Protein AF-0000000078120875 (afdb_homodimer)

Radius of gyration: 36.41 Å; Cα contacts (8 Å, |Δi|>4): 1222; chains: 2; bounding box: 111×108×90 Å

InterPro domains:
  IPR001585 Transaldolase/Fructose-6-phosphate aldolase [PF00923] (99-328)
  IPR001585 Transaldolase/Fructose-6-phosphate aldolase [PTHR10683] (53-383)
  IPR004730 Transaldolase type 1 [cd00957] (54-380)
  IPR013785 Aldolase-type TIM barrel [G3DSA:3.20.20.70] (53-383)

Organism: Rosa chinensis (NCBI:txid74649)

Sequence (778 aa):
MSVSLQSPPSSAISSFQGRKLSFSNGSAPSNLLFTSRRSLPLIRASAVDTGPATELDAVSSFSEIVPDTVIFDDFERFPPTAATVSSALLLGICSLPDTIFRNAVDMALADSECNKHENSELRLSCFCSKALVNVGADLAKLVPGRVSTEVDARLAYDTHGIIRKVHDLLKLYDRVDVPPERLLFKIPSTWQGIEASRLLESEGIQTHLTFVYSFAQAAAAAQAGASVIQIFVGRLRDWSRNHSGDPEIEAALKRGEDPGLALVTKTYNYIHKYGHKSKLMAAAVRNKQDLFSLLGVDYIIAPLKVLQSLKETVTTPEEKYSFVRRLSPQSAAKYNFNEVELVKWDQLTFASAVGPAAVELLAGGLDGYANQANRVEELFGKLWPPPNVMSVSLQSPPSSAISSFQGRKLSFSNGSAPSNLLFTSRRSLPLIRASAVDTGPATELDAVSSFSEIVPDTVIFDDFERFPPTAATVSSALLLGICSLPDTIFRNAVDMALADSECNKHENSELRLSCFCSKALVNVGADLAKLVPGRVSTEVDARLAYDTHGIIRKVHDLLKLYDRVDVPPERLLFKIPSTWQGIEASRLLESEGIQTHLTFVYSFAQAAAAAQAGASVIQIFVGRLRDWSRNHSGDPEIEAALKRGEDPGLALVTKTYNYIHKYGHKSKLMAAAVRNKQDLFSLLGVDYIIAPLKVLQSLKETVTTPEEKYSFVRRLSPQSAAKYNFNEVELVKWDQLTFASAVGPAAVELLAGGLDGYANQANRVEELFGKLWPPPNV

Secondary structure (DSSP, 8-state):
---------------------------------------------------S-BHHHHHHTTSEEEE--S-HHHHHHS--SSEEE-HHHHHHHHHSSS-TTHHHHHHHHT-HHHHT-SSHHHHHHHHHHHHHHHHHHHHHHH-SS-EEEEPPGGGTT-HHHHHHHHHHHHHHHHHTT--GGGEEEEEE-SHHHHHHHHHHHHTT--EEEEEE-SHHHHHHHHHTT-SEEEEEHHHHHHHHHH----HHHHHHHHTT--HHHHHHHHHHHHHHHTT---EEEEE---SHHHHHHTTTSSEEEE-HHHHHHHHHSBPP--GGGS---SS-HHHHHH----GGGSSPP-HHHHHHH--HHHHHHHHHHHHHHHHHHHHHHHHHHHHPSPP--/-----------------------------------------------------BHHHHHHTTSEEEE--S-HHHHHHS--SSEEE-HHHHHHHHHSSS-TTHHHHHHHHT-HHHHT-SSHHHHHHHHHHHHHHHHHHHHHHH-SS-EEEEPPGGGTT-HHHHHHHHHHHHHHHHHTT--GGGEEEEEE-SHHHHHHHHHHHHTT--EEEEEE-SHHHHHHHHHTT-SEEEEEHHHHHHHHHH----HHHHHHHHTT--HHHHHHHHHHHHHHHTT---EEEEE---SHHHHHHTTTSSEEEE-HHHHHHHHHSBPP--GGGS---SS-HHHHHH----GGGSSPP-HHHHHHH--HHHHHHHHHHHHHHHHHHHHHHHHHHHHPSPP--

Nearest PDB structures (foldseek):
  1i2q-assembly1_B  TM=8.998E-01  e=8.455E-26  Escherichia coli
  1i2o-assembly1_B  TM=8.992E-01  e=2.119E-25  Escherichia coli
  4rz6-assembly1_B  TM=8.937E-01  e=3.530E-25  Escherichia coli K-12
  3hjz-assembly1_A  TM=8.955E-01  e=8.358E-24  Prochlorococcus marinus str. MIT 9312
  3cwn-assembly1_A  TM=8.800E-01  e=3.011E-24  Escherichia coli

pLDDT: mean 85.0, std 24.79, range [15.48, 98.94]

Structure (mmCIF, N/CA/C/O backbone):
data_AF-0000000078120875-model_v1
#
loop_
_entity.id
_entity.type
_entity.pdbx_description
1 polymer transaldolase
#
loop_
_atom_site.group_PDB
_atom_site.id
_atom_site.type_symbol
_atom_site.label_atom_id
_atom_site.label_alt_id
_atom_site.label_comp_id
_atom_site.label_asym_id
_atom_site.label_entity_id
_atom_site.label_seq_id
_atom_site.pdbx_PDB_ins_code
_atom_site.Cartn_x
_atom_site.Cartn_y
_atom_site.Cartn_z
_atom_site.occupancy
_atom_site.B_iso_or_equiv
_atom_site.auth_seq_id
_atom_site.auth_comp_id
_atom_site.auth_asym_id
_atom_site.auth_atom_id
_atom_site.pdbx_PDB_model_num
ATOM 1 N N . MET A 1 1 ? -77.75 17.156 6.09 1 19.58 1 MET A N 1
ATOM 2 C CA . MET A 1 1 ? -78.062 18.328 5.277 1 19.58 1 MET A CA 1
ATOM 3 C C . MET A 1 1 ? -76.812 18.812 4.516 1 19.58 1 MET A C 1
ATOM 5 O O . MET A 1 1 ? -75.688 18.625 4.977 1 19.58 1 MET A O 1
ATOM 9 N N . SER A 1 2 ? -77.062 19.312 3.225 1 19.8 2 SER A N 1
ATOM 10 C CA . SER A 1 2 ? -76.562 19.5 1.869 1 19.8 2 SER A CA 1
ATOM 11 C C . SER A 1 2 ? -75.688 20.719 1.783 1 19.8 2 SER A C 1
ATOM 13 O O . SER A 1 2 ? -76.125 21.797 1.407 1 19.8 2 SER A O 1
ATOM 15 N N . VAL A 1 3 ? -74.938 21 2.877 1 22.2 3 VAL A N 1
ATOM 16 C CA . VAL A 1 3 ? -74.562 22.406 2.867 1 22.2 3 VAL A CA 1
ATOM 17 C C . VAL A 1 3 ? -73.812 22.719 1.555 1 22.2 3 VAL A C 1
ATOM 19 O O . VAL A 1 3 ? -73 21.922 1.061 1 22.2 3 VAL A O 1
ATOM 22 N N . SER A 1 4 ? -74.25 23.797 0.963 1 17.95 4 SER A N 1
ATOM 23 C CA . SER A 1 4 ? -74.375 24.469 -0.32 1 17.95 4 SER A CA 1
ATOM 24 C C . SER A 1 4 ? -73.062 25.031 -0.806 1 17.95 4 SER A C 1
ATOM 26 O O . SER A 1 4 ? -73 25.719 -1.821 1 17.95 4 SER A O 1
ATOM 28 N N . LEU A 1 5 ? -72 25.031 0.048 1 21.62 5 LEU A N 1
ATOM 29 C CA . LEU A 1 5 ? -71.188 26.25 -0.11 1 21.62 5 LEU A CA 1
ATOM 30 C C . LEU A 1 5 ? -70.625 26.328 -1.508 1 21.62 5 LEU A C 1
ATOM 32 O O . LEU A 1 5 ? -69.875 25.406 -1.927 1 21.62 5 LEU A O 1
ATOM 36 N N . GLN A 1 6 ? -71.188 27.203 -2.225 1 18.66 6 GLN A N 1
ATOM 37 C CA . GLN A 1 6 ? -71.25 27.594 -3.631 1 18.66 6 GLN A CA 1
ATOM 38 C C . GLN A 1 6 ? -69.875 27.969 -4.164 1 18.66 6 GLN A C 1
ATOM 40 O O . GLN A 1 6 ? -69.062 28.516 -3.432 1 18.66 6 GLN A O 1
ATOM 45 N N . SER A 1 7 ? -69.625 27.391 -5.367 1 18.3 7 SER A N 1
ATOM 46 C CA . SER A 1 7 ? -68.5 27.047 -6.246 1 18.3 7 SER A CA 1
ATOM 47 C C . SER A 1 7 ? -67.812 28.297 -6.785 1 18.3 7 SER A C 1
ATOM 49 O O . SER A 1 7 ? -66.562 28.422 -6.684 1 18.3 7 SER A O 1
ATOM 51 N N . PRO A 1 8 ? -68.375 28.969 -7.84 1 18.73 8 PRO A N 1
ATOM 52 C CA . PRO A 1 8 ? -67.625 28.781 -9.094 1 18.73 8 PRO A CA 1
ATOM 53 C C . PRO A 1 8 ? -66.875 30.031 -9.531 1 18.73 8 PRO A C 1
ATOM 55 O O . PRO A 1 8 ? -65.938 29.953 -10.281 1 18.73 8 PRO A O 1
ATOM 58 N N . PRO A 1 9 ? -67.25 31.312 -8.953 1 16.38 9 PRO A N 1
ATOM 59 C CA . PRO A 1 9 ? -67.625 32.094 -10.148 1 16.38 9 PRO A CA 1
ATOM 60 C C . PRO A 1 9 ? -66.375 32.406 -11.008 1 16.38 9 PRO A C 1
ATOM 62 O O . PRO A 1 9 ? -66.125 31.766 -12.023 1 16.38 9 PRO A O 1
ATOM 65 N N . SER A 1 10 ? -66.062 33.781 -11.102 1 16.16 10 SER A N 1
ATOM 66 C CA . SER A 1 10 ? -66.312 34.719 -12.164 1 16.16 10 SER A CA 1
ATOM 67 C C . SER A 1 10 ? -65.125 34.906 -13.07 1 16.16 10 SER A C 1
ATOM 69 O O . SER A 1 10 ? -64 34.531 -12.719 1 16.16 10 SER A O 1
ATOM 71 N N . SER A 1 11 ? -64.75 36.219 -13.344 1 15.48 11 SER A N 1
ATOM 72 C CA . SER A 1 11 ? -64.875 37.062 -14.531 1 15.48 11 SER A CA 1
ATOM 73 C C . SER A 1 11 ? -63.562 37.094 -15.305 1 15.48 11 SER A C 1
ATOM 75 O O . SER A 1 11 ? -62.531 36.781 -14.766 1 15.48 11 SER A O 1
ATOM 77 N N . ALA A 1 12 ? -63.594 38.094 -16.344 1 17.3 12 ALA A N 1
ATOM 78 C CA . ALA A 1 12 ? -63.344 38.406 -17.734 1 17.3 12 ALA A CA 1
ATOM 79 C C . ALA A 1 12 ? -61.875 38.719 -17.969 1 17.3 12 ALA A C 1
ATOM 81 O O . ALA A 1 12 ? -61.125 39.031 -17.031 1 17.3 12 ALA A O 1
ATOM 82 N N . ILE A 1 13 ? -61.531 39.25 -19.25 1 17.3 13 ILE A N 1
ATOM 83 C CA . ILE A 1 13 ? -60.719 39.094 -20.469 1 17.3 13 ILE A CA 1
ATOM 84 C C . ILE A 1 13 ? -59.625 40.125 -20.484 1 17.3 13 ILE A C 1
ATOM 86 O O . ILE A 1 13 ? -58.594 39.938 -21.125 1 17.3 13 ILE A O 1
ATOM 90 N N . SER A 1 14 ? -59.688 41.312 -19.797 1 15.97 14 SER A N 1
ATOM 91 C CA . SER A 1 14 ? -59.5 42.406 -20.719 1 15.97 14 SER A CA 1
ATOM 92 C C . SER A 1 14 ? -58.125 42.406 -21.344 1 15.97 14 SER A C 1
ATOM 94 O O . SER A 1 14 ? -57.438 41.406 -21.312 1 15.97 14 SER A O 1
ATOM 96 N N . SER A 1 15 ? -57.469 43.656 -21.344 1 17.61 15 SER A N 1
ATOM 97 C CA . SER A 1 15 ? -57.031 44.656 -22.297 1 17.61 15 SER A CA 1
ATOM 98 C C . SER A 1 15 ? -55.594 44.469 -22.719 1 17.61 15 SER A C 1
ATOM 100 O O . SER A 1 15 ? -54.75 44.031 -21.906 1 17.61 15 SER A O 1
ATOM 102 N N . PHE A 1 16 ? -55.312 44.656 -24.141 1 17.75 16 PHE A N 1
ATOM 103 C CA . PHE A 1 16 ? -54.438 44.312 -25.266 1 17.75 16 PHE A CA 1
ATOM 104 C C . PHE A 1 16 ? -53.094 45.062 -25.141 1 17.75 16 PHE A C 1
ATOM 106 O O . PHE A 1 16 ? -52.062 44.5 -25.531 1 17.75 16 PHE A O 1
ATOM 113 N N . GLN A 1 17 ? -53.062 46.375 -24.688 1 18.61 17 GLN A N 1
ATOM 114 C CA . GLN A 1 17 ? -52.375 47.25 -25.625 1 18.61 17 GLN A CA 1
ATOM 115 C C . GLN A 1 17 ? -50.875 47 -25.641 1 18.61 17 GLN A C 1
ATOM 117 O O . GLN A 1 17 ? -50.281 46.75 -24.609 1 18.61 17 GLN A O 1
ATOM 122 N N . GLY A 1 18 ? -50.344 46.938 -26.922 1 19.05 18 GLY A N 1
ATOM 123 C CA . GLY A 1 18 ? -49.156 46.469 -27.641 1 19.05 18 GLY A CA 1
ATOM 124 C C . GLY A 1 18 ? -47.938 47.312 -27.391 1 19.05 18 GLY A C 1
ATOM 125 O O . GLY A 1 18 ? -47.031 47.375 -28.234 1 19.05 18 GLY A O 1
ATOM 126 N N . ARG A 1 19 ? -47.719 47.938 -26.25 1 17.3 19 ARG A N 1
ATOM 127 C CA . ARG A 1 19 ? -46.719 48.969 -26.281 1 17.3 19 ARG A CA 1
ATOM 128 C C . ARG A 1 19 ? -45.406 48.438 -26.906 1 17.3 19 ARG A C 1
ATOM 130 O O . ARG A 1 19 ? -44.875 47.406 -26.469 1 17.3 19 ARG A O 1
ATOM 137 N N . LYS A 1 20 ? -45.156 48.969 -28.062 1 19.48 20 LYS A N 1
ATOM 138 C CA . LYS A 1 20 ? -44.156 48.781 -29.094 1 19.48 20 LYS A CA 1
ATOM 139 C C . LYS A 1 20 ? -42.75 49 -28.562 1 19.48 20 LYS A C 1
ATOM 141 O O . LYS A 1 20 ? -41.781 48.969 -29.328 1 19.48 20 LYS A O 1
ATOM 146 N N . LEU A 1 21 ? -42.531 49 -27.203 1 17.92 21 LEU A N 1
ATOM 147 C CA . LEU A 1 21 ? -41.281 49.719 -26.938 1 17.92 21 LEU A CA 1
ATOM 148 C C . LEU A 1 21 ? -40.156 49.156 -27.766 1 17.92 21 LEU A C 1
ATOM 150 O O . LEU A 1 21 ? -39.938 47.938 -27.828 1 17.92 21 LEU A O 1
ATOM 154 N N . SER A 1 22 ? -39.688 49.969 -28.797 1 20.05 22 SER A N 1
ATOM 155 C CA . SER A 1 22 ? -38.719 49.938 -29.891 1 20.05 22 SER A CA 1
ATOM 156 C C . SER A 1 22 ? -37.312 49.656 -29.359 1 20.05 22 SER A C 1
ATOM 158 O O . SER A 1 22 ? -36.781 50.469 -28.609 1 20.05 22 SER A O 1
ATOM 160 N N . PHE A 1 23 ? -37.062 48.5 -28.828 1 20.47 23 PHE A N 1
ATOM 161 C CA . PHE A 1 23 ? -35.781 48.156 -28.234 1 20.47 23 PHE A CA 1
ATOM 162 C C . PHE A 1 23 ? -34.656 48.281 -29.25 1 20.47 23 PHE A C 1
ATOM 164 O O . PHE A 1 23 ? -34.594 47.469 -30.203 1 20.47 23 PHE A O 1
ATOM 171 N N . SER A 1 24 ? -34.438 49.562 -29.688 1 20.64 24 SER A N 1
ATOM 172 C CA . SER A 1 24 ? -33.375 49.719 -30.688 1 20.64 24 SER A CA 1
ATOM 173 C C . SER A 1 24 ? -32.094 49.031 -30.281 1 20.64 24 SER A C 1
ATOM 175 O O . SER A 1 24 ? -31.531 49.312 -29.234 1 20.64 24 SER A O 1
ATOM 177 N N . ASN A 1 25 ? -32.031 47.75 -30.578 1 21.56 25 ASN A N 1
ATOM 178 C CA . ASN A 1 25 ? -31 46.75 -30.266 1 21.56 25 ASN A CA 1
ATOM 179 C C . ASN A 1 25 ? -29.641 47.156 -30.844 1 21.56 25 ASN A C 1
ATOM 181 O O . ASN A 1 25 ? -28.781 46.281 -31.031 1 21.56 25 ASN A O 1
ATOM 185 N N . GLY A 1 26 ? -29.469 48.5 -31.047 1 21.3 26 GLY A N 1
ATOM 186 C CA . GLY A 1 26 ? -28.344 48.656 -31.938 1 21.3 26 GLY A CA 1
ATOM 187 C C . GLY A 1 26 ? -27.094 47.938 -31.453 1 21.3 26 GLY A C 1
ATOM 188 O O . GLY A 1 26 ? -26.547 48.281 -30.406 1 21.3 26 GLY A O 1
ATOM 189 N N . SER A 1 27 ? -27.109 46.656 -31.516 1 23.25 27 SER A N 1
ATOM 190 C CA . SER A 1 27 ? -26 45.844 -31.031 1 23.25 27 SER A CA 1
ATOM 191 C C . SER A 1 27 ? -24.703 46.188 -31.75 1 23.25 27 SER A C 1
ATOM 193 O O . SER A 1 27 ? -24.562 46 -32.938 1 23.25 27 SER A O 1
ATOM 195 N N . ALA A 1 28 ? -24.25 47.438 -31.453 1 23.72 28 ALA A N 1
ATOM 196 C CA . ALA A 1 28 ? -23.016 47.875 -32.125 1 23.72 28 ALA A CA 1
ATOM 197 C C . ALA A 1 28 ? -21.953 46.75 -32.062 1 23.72 28 ALA A C 1
ATOM 199 O O . ALA A 1 28 ? -21.562 46.312 -30.984 1 23.72 28 ALA A O 1
ATOM 200 N N . PRO A 1 29 ? -21.969 45.906 -33.062 1 24.53 29 PRO A N 1
ATOM 201 C CA . PRO A 1 29 ? -21 44.812 -33.031 1 24.53 29 PRO A CA 1
ATOM 202 C C . PRO A 1 29 ? -19.562 45.281 -32.938 1 24.53 29 PRO A C 1
ATOM 204 O O . PRO A 1 29 ? -19.078 46 -33.812 1 24.53 29 PRO A O 1
ATOM 207 N N . SER A 1 30 ? -19.281 46.156 -31.875 1 21.86 30 SER A N 1
ATOM 208 C CA . SER A 1 30 ? -17.906 46.625 -31.906 1 21.86 30 SER A CA 1
ATOM 209 C C . SER A 1 30 ? -16.922 45.5 -32.219 1 21.86 30 SER A C 1
ATOM 211 O O . SER A 1 30 ? -16.922 44.469 -31.531 1 21.86 30 SER A O 1
ATOM 213 N N . ASN A 1 31 ? -16.688 45.312 -33.469 1 22.95 31 ASN A N 1
ATOM 214 C CA . ASN A 1 31 ? -15.742 44.375 -34.031 1 22.95 31 ASN A CA 1
ATOM 215 C C . ASN A 1 31 ? -14.367 44.5 -33.375 1 22.95 31 ASN A C 1
ATOM 217 O O . ASN A 1 31 ? -13.445 45.062 -33.969 1 22.95 31 ASN A O 1
ATOM 221 N N . LEU A 1 32 ? -14.305 44.844 -32.125 1 23.34 32 LEU A N 1
ATOM 222 C CA . LEU A 1 32 ? -12.922 45.094 -31.719 1 23.34 32 LEU A CA 1
ATOM 223 C C . LEU A 1 32 ? -12.023 43.938 -32.094 1 23.34 32 LEU A C 1
ATOM 225 O O . LEU A 1 32 ? -12.281 42.781 -31.719 1 23.34 32 LEU A O 1
ATOM 229 N N . LEU A 1 33 ? -11.461 44 -33.281 1 24.12 33 LEU A N 1
ATOM 230 C CA . LEU A 1 33 ? -10.445 43.125 -33.812 1 24.12 33 LEU A CA 1
ATOM 231 C C . LEU A 1 33 ? -9.312 42.906 -32.844 1 24.12 33 LEU A C 1
ATOM 233 O O . LEU A 1 33 ? -8.578 43.875 -32.5 1 24.12 33 LEU A O 1
ATOM 237 N N . PHE A 1 34 ? -9.562 42.406 -31.625 1 23.39 34 PHE A N 1
ATOM 238 C CA . PHE A 1 34 ? -8.398 42.219 -30.766 1 23.39 34 PHE A CA 1
ATOM 239 C C . PHE A 1 34 ? -7.285 41.5 -31.516 1 23.39 34 PHE A C 1
ATOM 241 O O . PHE A 1 34 ? -7.52 40.438 -32.125 1 23.39 34 PHE A O 1
ATOM 248 N N . THR A 1 35 ? -6.352 42.25 -32.062 1 25.16 35 THR A N 1
ATOM 249 C CA . THR A 1 35 ? -5.09 41.781 -32.625 1 25.16 35 THR A CA 1
ATOM 250 C C . THR A 1 35 ? -4.461 40.719 -31.734 1 25.16 35 THR A C 1
ATOM 252 O O . THR A 1 35 ? -4.402 40.875 -30.516 1 25.16 35 THR A O 1
ATOM 255 N N . SER A 1 36 ? -4.512 39.531 -32.219 1 25.12 36 SER A N 1
ATOM 256 C CA . SER A 1 36 ? -3.928 38.344 -31.625 1 25.12 36 SER A CA 1
ATOM 257 C C . SER A 1 36 ? -2.479 38.594 -31.203 1 25.12 36 SER A C 1
ATOM 259 O O . SER A 1 36 ? -1.642 38.938 -32.031 1 25.12 36 SER A O 1
ATOM 261 N N . ARG A 1 37 ? -2.213 39.25 -30.125 1 24.22 37 ARG A N 1
ATOM 262 C CA . ARG A 1 37 ? -0.826 39.312 -29.656 1 24.22 37 ARG A CA 1
ATOM 263 C C . ARG A 1 37 ? -0.169 37.938 -29.812 1 24.22 37 ARG A C 1
ATOM 265 O O . ARG A 1 37 ? -0.726 36.906 -29.375 1 24.22 37 ARG A O 1
ATOM 272 N N . ARG A 1 38 ? 0.711 37.875 -30.766 1 26.2 38 ARG A N 1
ATOM 273 C CA . ARG A 1 38 ? 1.628 36.781 -31.031 1 26.2 38 ARG A CA 1
ATOM 274 C C . ARG A 1 38 ? 2.23 36.25 -29.719 1 26.2 38 ARG A C 1
ATOM 276 O O . ARG A 1 38 ? 2.787 37 -28.938 1 26.2 38 ARG A O 1
ATOM 283 N N . SER A 1 39 ? 1.551 35.219 -29.203 1 24.25 39 SER A N 1
ATOM 284 C CA . SER A 1 39 ? 2.111 34.531 -28.031 1 24.25 39 SER A CA 1
ATOM 285 C C . SER A 1 39 ? 3.625 34.406 -28.156 1 24.25 39 SER A C 1
ATOM 287 O O . SER A 1 39 ? 4.137 34 -29.219 1 24.25 39 SER A O 1
ATOM 289 N N . LEU A 1 40 ? 4.355 35.344 -27.578 1 27.08 40 LEU A N 1
ATOM 290 C CA . LEU A 1 40 ? 5.789 35.125 -27.453 1 27.08 40 LEU A CA 1
ATOM 291 C C . LEU A 1 40 ? 6.086 33.656 -27.203 1 27.08 40 LEU A C 1
ATOM 293 O O . LEU A 1 40 ? 5.371 32.969 -26.453 1 27.08 40 LEU A O 1
ATOM 297 N N . PRO A 1 41 ? 6.758 33.094 -28.266 1 26.95 41 PRO A N 1
ATOM 298 C CA . PRO A 1 41 ? 7.098 31.672 -28.047 1 26.95 41 PRO A CA 1
ATOM 299 C C . PRO A 1 41 ? 7.625 31.406 -26.641 1 26.95 41 PRO A C 1
ATOM 301 O O . PRO A 1 41 ? 8.391 32.219 -26.094 1 26.95 41 PRO A O 1
ATOM 304 N N . LEU A 1 42 ? 6.758 30.953 -25.797 1 24.97 42 LEU A N 1
ATOM 305 C CA . LEU A 1 42 ? 7.34 30.438 -24.562 1 24.97 42 LEU A CA 1
ATOM 306 C C . LEU A 1 42 ? 8.648 29.703 -24.844 1 24.97 42 LEU A C 1
ATOM 308 O O . LEU A 1 42 ? 8.672 28.75 -25.625 1 24.97 42 LEU A O 1
ATOM 312 N N . ILE A 1 43 ? 9.695 30.453 -24.906 1 25.77 43 ILE A N 1
ATOM 313 C CA . ILE A 1 43 ? 10.992 29.781 -24.922 1 25.77 43 ILE A CA 1
ATOM 314 C C . ILE A 1 43 ? 10.93 28.516 -24.062 1 25.77 43 ILE A C 1
ATOM 316 O O . ILE A 1 43 ? 10.594 28.578 -22.875 1 25.77 43 ILE A O 1
ATOM 320 N N . ARG A 1 44 ? 10.703 27.438 -24.797 1 27.88 44 ARG A N 1
ATOM 321 C CA . ARG A 1 44 ? 10.977 26.156 -24.141 1 27.88 44 ARG A CA 1
ATOM 322 C C . ARG A 1 44 ? 12.258 26.219 -23.312 1 27.88 44 ARG A C 1
ATOM 324 O O . ARG A 1 44 ? 13.328 26.547 -23.844 1 27.88 44 ARG A O 1
ATOM 331 N N . ALA A 1 45 ? 12.094 26.719 -22.109 1 28.97 45 ALA A N 1
ATOM 332 C CA . ALA A 1 45 ? 13.281 26.578 -21.281 1 28.97 45 ALA A CA 1
ATOM 333 C C . ALA A 1 45 ? 14.125 25.375 -21.719 1 28.97 45 ALA A C 1
ATOM 335 O O . ALA A 1 45 ? 13.594 24.297 -21.969 1 28.97 45 ALA A O 1
ATOM 336 N N . SER A 1 46 ? 15.219 25.609 -22.312 1 30.89 46 SER A N 1
ATOM 337 C CA . SER A 1 46 ? 16.219 24.594 -22.609 1 30.89 46 SER A CA 1
ATOM 338 C C . SER A 1 46 ? 16.125 23.406 -21.641 1 30.89 46 SER A C 1
ATOM 340 O O . SER A 1 46 ? 15.812 23.594 -20.469 1 30.89 46 SER A O 1
ATOM 342 N N . ALA A 1 47 ? 16.031 22.312 -22.203 1 34.75 47 ALA A N 1
ATOM 343 C CA . ALA A 1 47 ? 16.25 21.016 -21.562 1 34.75 47 ALA A CA 1
ATOM 344 C C . ALA A 1 47 ? 17.422 21.078 -20.578 1 34.75 47 ALA A C 1
ATOM 346 O O . ALA A 1 47 ? 18.578 21.047 -20.984 1 34.75 47 ALA A O 1
ATOM 347 N N . VAL A 1 48 ? 17.469 21.969 -19.656 1 35.81 48 VAL A N 1
ATOM 348 C CA . VAL A 1 48 ? 18.516 21.797 -18.656 1 35.81 48 VAL A CA 1
ATOM 349 C C . VAL A 1 48 ? 18.781 20.312 -18.438 1 35.81 48 VAL A C 1
ATOM 351 O O . VAL A 1 48 ? 17.859 19.484 -18.516 1 35.81 48 VAL A O 1
ATOM 354 N N . ASP A 1 49 ? 19.875 19.719 -18.516 1 42.16 49 ASP A N 1
ATOM 355 C CA . ASP A 1 49 ? 20.438 18.391 -18.344 1 42.16 49 ASP A CA 1
ATOM 356 C C . ASP A 1 49 ? 19.781 17.672 -17.156 1 42.16 49 ASP A C 1
ATOM 358 O O . ASP A 1 49 ? 20.266 17.734 -16.031 1 42.16 49 ASP A O 1
ATOM 362 N N . THR A 1 50 ? 18.453 17.797 -16.844 1 50.38 50 THR A N 1
ATOM 363 C CA . THR A 1 50 ? 17.75 17.328 -15.656 1 50.38 50 THR A CA 1
ATOM 364 C C . THR A 1 50 ? 17.922 15.828 -15.484 1 50.38 50 THR A C 1
ATOM 366 O O . THR A 1 50 ? 17.734 15.055 -16.422 1 50.38 50 THR A O 1
ATOM 369 N N . GLY A 1 51 ? 18.891 15.453 -14.781 1 63.91 51 GLY A N 1
ATOM 370 C CA . GLY A 1 51 ? 19.125 14.078 -14.375 1 63.91 51 GLY A CA 1
ATOM 371 C C . GLY A 1 51 ? 17.891 13.203 -14.438 1 63.91 51 GLY A C 1
ATOM 372 O O . GLY A 1 51 ? 16.797 13.695 -14.727 1 63.91 51 GLY A O 1
ATOM 373 N N . PRO A 1 52 ? 18.109 11.938 -14.492 1 77.88 52 PRO A N 1
ATOM 374 C CA . PRO A 1 52 ? 17 10.992 -14.562 1 77.88 52 PRO A CA 1
ATOM 375 C C . PRO A 1 52 ? 15.945 11.242 -13.492 1 77.88 52 PRO A C 1
ATOM 377 O O . PRO A 1 52 ? 16.266 11.727 -12.406 1 77.88 52 PRO A O 1
ATOM 380 N N . ALA A 1 53 ? 14.688 11.125 -13.922 1 89.31 53 ALA A N 1
ATOM 381 C CA . ALA A 1 53 ? 13.562 11.297 -13 1 89.31 53 ALA A CA 1
ATOM 382 C C . ALA A 1 53 ? 13.695 10.359 -11.805 1 89.31 53 ALA A C 1
ATOM 384 O O . ALA A 1 53 ? 14.094 9.195 -11.953 1 89.31 53 ALA A O 1
ATOM 385 N N . THR A 1 54 ? 13.461 10.906 -10.617 1 94.44 54 THR A N 1
ATOM 386 C CA . THR A 1 54 ? 13.586 10.148 -9.383 1 94.44 54 THR A CA 1
ATOM 387 C C . THR A 1 54 ? 12.211 9.773 -8.828 1 94.44 54 THR A C 1
ATOM 389 O O . THR A 1 54 ? 11.188 10.258 -9.32 1 94.44 54 THR A O 1
ATOM 392 N N . GLU A 1 55 ? 12.234 8.836 -7.848 1 95.25 55 GLU A N 1
ATOM 393 C CA . GLU A 1 55 ? 10.984 8.5 -7.172 1 95.25 55 GLU A CA 1
ATOM 394 C C . GLU A 1 55 ? 10.375 9.727 -6.496 1 95.25 55 GLU A C 1
ATOM 396 O O . GLU A 1 55 ? 9.148 9.844 -6.406 1 95.25 55 GLU A O 1
ATOM 401 N N . LEU A 1 56 ? 11.18 10.656 -5.992 1 95.69 56 LEU A N 1
ATOM 402 C CA . LEU A 1 56 ? 10.664 11.883 -5.383 1 95.69 56 LEU A CA 1
ATOM 403 C C . LEU A 1 56 ? 9.898 12.719 -6.402 1 95.69 56 LEU A C 1
ATOM 405 O O . LEU A 1 56 ? 8.828 13.25 -6.098 1 95.69 56 LEU A O 1
ATOM 409 N N . ASP A 1 57 ? 10.438 12.797 -7.613 1 94.81 57 ASP A N 1
ATOM 410 C CA . ASP A 1 57 ? 9.734 13.492 -8.688 1 94.81 57 ASP A CA 1
ATOM 411 C C . ASP A 1 57 ? 8.375 12.852 -8.961 1 94.81 57 ASP A C 1
ATOM 413 O O . ASP A 1 57 ? 7.371 13.555 -9.125 1 94.81 57 ASP A O 1
ATOM 417 N N . ALA A 1 58 ? 8.43 11.555 -9 1 94.62 58 ALA A N 1
ATOM 418 C CA . ALA A 1 58 ? 7.211 10.812 -9.305 1 94.62 58 ALA A CA 1
ATOM 419 C C . ALA A 1 58 ? 6.145 11.055 -8.242 1 94.62 58 ALA A C 1
ATOM 421 O O . ALA A 1 58 ? 5 11.383 -8.562 1 94.62 58 ALA A O 1
ATOM 422 N N . VAL A 1 59 ? 6.5 10.953 -6.965 1 96.31 59 VAL A N 1
ATOM 423 C CA . VAL A 1 59 ? 5.512 11.062 -5.895 1 96.31 59 VAL A CA 1
ATOM 424 C C . VAL A 1 59 ? 5.039 12.508 -5.773 1 96.31 59 VAL A C 1
ATOM 426 O O . VAL A 1 59 ? 3.885 12.758 -5.414 1 96.31 59 VAL A O 1
ATOM 429 N N . SER A 1 60 ? 5.855 13.516 -6.105 1 94.44 60 SER A N 1
ATOM 430 C CA . SER A 1 60 ? 5.523 14.93 -6.004 1 94.44 60 SER A CA 1
ATOM 431 C C . SER A 1 60 ? 4.5 15.336 -7.059 1 94.44 60 SER A C 1
ATOM 433 O O . SER A 1 60 ? 3.883 16.391 -6.961 1 94.44 60 SER A O 1
ATOM 435 N N . SER A 1 61 ? 4.367 14.508 -8.055 1 94.56 61 SER A N 1
ATOM 436 C CA . SER A 1 61 ? 3.363 14.789 -9.078 1 94.56 61 SER A CA 1
ATOM 437 C C . SER A 1 61 ? 1.965 14.422 -8.594 1 94.56 61 SER A C 1
ATOM 439 O O . SER A 1 61 ? 0.967 14.844 -9.18 1 94.56 61 SER A O 1
ATOM 441 N N . PHE A 1 62 ? 1.885 13.617 -7.488 1 96.12 62 PHE A N 1
ATOM 442 C CA . PHE A 1 62 ? 0.601 13.172 -6.957 1 96.12 62 PHE A CA 1
ATOM 443 C C . PHE A 1 62 ? 0.19 14.016 -5.758 1 96.12 62 PHE A C 1
ATOM 445 O O . PHE A 1 62 ? -0.995 14.297 -5.566 1 96.12 62 PHE A O 1
ATOM 452 N N . SER A 1 63 ? 1.169 14.359 -4.875 1 95.94 63 SER A N 1
ATOM 453 C CA . SER A 1 63 ? 0.933 15.023 -3.602 1 95.94 63 SER A CA 1
ATOM 454 C C . SER A 1 63 ? 2.033 16.031 -3.293 1 95.94 63 SER A C 1
ATOM 456 O O . SER A 1 63 ? 3.176 15.867 -3.723 1 95.94 63 SER A O 1
ATOM 458 N N . GLU A 1 64 ? 1.675 17.109 -2.588 1 94.5 64 GLU A N 1
ATOM 459 C CA . GLU A 1 64 ? 2.693 18.016 -2.066 1 94.5 64 GLU A CA 1
ATOM 460 C C . GLU A 1 64 ? 3.434 17.391 -0.886 1 94.5 64 GLU A C 1
ATOM 462 O O . GLU A 1 64 ? 2.812 16.984 0.098 1 94.5 64 GLU A O 1
ATOM 467 N N . ILE A 1 65 ? 4.754 17.391 -1.021 1 93.81 65 ILE A N 1
ATOM 468 C CA . ILE A 1 65 ? 5.574 16.75 0.001 1 93.81 65 ILE A CA 1
ATOM 469 C C . ILE A 1 65 ? 6.148 17.797 0.942 1 93.81 65 ILE A C 1
ATOM 471 O O . ILE A 1 65 ? 6.734 18.797 0.493 1 93.81 65 ILE A O 1
ATOM 475 N N . VAL A 1 66 ? 5.961 17.609 2.26 1 92.19 66 VAL A N 1
ATOM 476 C CA . VAL A 1 66 ? 6.484 18.484 3.295 1 92.19 66 VAL A CA 1
ATOM 477 C C . VAL A 1 66 ? 7.488 17.734 4.164 1 92.19 66 VAL A C 1
ATOM 479 O O . VAL A 1 66 ? 7.148 16.719 4.777 1 92.19 66 VAL A O 1
ATOM 482 N N . PRO A 1 67 ? 8.719 18.234 4.234 1 92.88 67 PRO A N 1
ATOM 483 C CA . PRO A 1 67 ? 9.695 17.547 5.082 1 92.88 67 PRO A CA 1
ATOM 484 C C . PRO A 1 67 ? 9.367 17.656 6.57 1 92.88 67 PRO A C 1
ATOM 486 O O . PRO A 1 67 ? 8.984 18.719 7.051 1 92.88 67 PRO A O 1
ATOM 489 N N . ASP A 1 68 ? 9.508 16.5 7.211 1 90.88 68 ASP A N 1
ATOM 490 C CA . ASP A 1 68 ? 9.312 16.438 8.656 1 90.88 68 ASP A CA 1
ATOM 491 C C . ASP A 1 68 ? 10.594 16.828 9.398 1 90.88 68 ASP A C 1
ATOM 493 O O . ASP A 1 68 ? 11.336 15.953 9.852 1 90.88 68 ASP A O 1
ATOM 497 N N . THR A 1 69 ? 10.797 18.047 9.531 1 84.19 69 THR A N 1
ATOM 498 C CA . THR A 1 69 ? 12.023 18.5 10.18 1 84.19 69 THR A CA 1
ATOM 499 C C . THR A 1 69 ? 11.82 19.859 10.828 1 84.19 69 THR A C 1
ATOM 501 O O . THR A 1 69 ? 10.938 20.625 10.43 1 84.19 69 THR A O 1
ATOM 504 N N . VAL A 1 70 ? 12.586 20.078 11.836 1 74.62 70 VAL A N 1
ATOM 505 C CA . VAL A 1 70 ? 12.625 21.375 12.5 1 74.62 70 VAL A CA 1
ATOM 506 C C . VAL A 1 70 ? 13.961 22.062 12.203 1 74.62 70 VAL A C 1
ATOM 508 O O . VAL A 1 70 ? 14.242 23.125 12.742 1 74.62 70 VAL A O 1
ATOM 511 N N . ILE A 1 71 ? 14.727 21.391 11.297 1 74.38 71 ILE A N 1
ATOM 512 C CA . ILE A 1 71 ? 16.062 21.891 10.992 1 74.38 71 ILE A CA 1
ATOM 513 C C . ILE A 1 71 ? 16.047 22.656 9.672 1 74.38 71 ILE A C 1
ATOM 515 O O . ILE A 1 71 ? 15.711 22.078 8.625 1 74.38 71 ILE A O 1
ATOM 519 N N . PHE A 1 72 ? 16.484 23.797 9.719 1 72.5 72 PHE A N 1
ATOM 520 C CA . PHE A 1 72 ? 16.375 24.703 8.586 1 72.5 72 PHE A CA 1
ATOM 521 C C . PHE A 1 72 ? 17.219 24.219 7.414 1 72.5 72 PHE A C 1
ATOM 523 O O . PHE A 1 72 ? 16.812 24.328 6.258 1 72.5 72 PHE A O 1
ATOM 530 N N . ASP A 1 73 ? 18.406 23.703 7.68 1 74.88 73 ASP A N 1
ATOM 531 C CA . ASP A 1 73 ? 19.312 23.234 6.629 1 74.88 73 ASP A CA 1
ATOM 532 C C . ASP A 1 73 ? 18.641 22.156 5.777 1 74.88 73 ASP A C 1
ATOM 534 O O . ASP A 1 73 ? 18.938 22.016 4.594 1 74.88 73 ASP A O 1
ATOM 538 N N . ASP A 1 74 ? 17.734 21.547 6.426 1 82.56 74 ASP A N 1
ATOM 539 C CA . ASP A 1 74 ? 17.031 20.5 5.719 1 82.56 74 ASP A CA 1
ATOM 540 C C . ASP A 1 74 ? 16.094 21.062 4.66 1 82.56 74 ASP A C 1
ATOM 542 O O . ASP A 1 74 ? 15.797 20.406 3.664 1 82.56 74 ASP A O 1
ATOM 546 N N . PHE A 1 75 ? 15.773 22.297 4.883 1 79.56 75 PHE A N 1
ATOM 547 C CA . PHE A 1 75 ? 14.859 22.953 3.949 1 79.56 75 PHE A CA 1
ATOM 548 C C . PHE A 1 75 ? 15.562 23.266 2.637 1 79.56 75 PHE A C 1
ATOM 550 O O . PHE A 1 75 ? 14.922 23.359 1.589 1 79.56 75 PHE A O 1
ATOM 557 N N . GLU A 1 76 ? 16.812 23.469 2.742 1 79.94 76 GLU A N 1
ATOM 558 C CA . GLU A 1 76 ? 17.578 23.703 1.525 1 79.94 76 GLU A CA 1
ATOM 559 C C . GLU A 1 76 ? 17.688 22.438 0.685 1 79.94 76 GLU A C 1
ATOM 561 O O . GLU A 1 76 ? 17.578 22.484 -0.543 1 79.94 76 GLU A O 1
ATOM 566 N N . ARG A 1 77 ? 17.828 21.375 1.382 1 85.06 77 ARG A N 1
ATOM 567 C CA . ARG A 1 77 ? 17.969 20.094 0.698 1 85.06 77 ARG A CA 1
ATOM 568 C C . ARG A 1 77 ? 16.625 19.625 0.157 1 85.06 77 ARG A C 1
ATOM 570 O O . ARG A 1 77 ? 16.562 19 -0.907 1 85.06 77 ARG A O 1
ATOM 577 N N . PHE A 1 78 ? 15.656 19.922 0.949 1 89.5 78 PHE A N 1
ATOM 578 C CA . PHE A 1 78 ? 14.289 19.562 0.588 1 89.5 78 PHE A CA 1
ATOM 579 C C . PHE A 1 78 ? 13.359 20.766 0.752 1 89.5 78 PHE A C 1
ATOM 581 O O . PHE A 1 78 ? 12.688 20.906 1.774 1 89.5 78 PHE A O 1
ATOM 588 N N . PRO A 1 79 ? 13.328 21.562 -0.259 1 84.31 79 PRO A N 1
ATOM 589 C CA . PRO A 1 79 ? 12.539 22.797 -0.129 1 84.31 79 PRO A CA 1
ATOM 590 C C . PRO A 1 79 ? 11.055 22.516 0.133 1 84.31 79 PRO A C 1
ATOM 592 O O . PRO A 1 79 ? 10.383 21.906 -0.704 1 84.31 79 PRO A O 1
ATOM 595 N N . PRO A 1 80 ? 10.656 23.031 1.282 1 85.62 80 PRO A N 1
ATOM 596 C CA . PRO A 1 80 ? 9.242 22.781 1.592 1 85.62 80 PRO A CA 1
ATOM 597 C C . PRO A 1 80 ? 8.297 23.719 0.848 1 85.62 80 PRO A C 1
ATOM 599 O O . PRO A 1 80 ? 8.664 24.844 0.538 1 85.62 80 PRO A O 1
ATOM 602 N N . THR A 1 81 ? 7.105 23.203 0.563 1 88.06 81 THR A N 1
ATOM 603 C CA . THR A 1 81 ? 6.086 24.031 -0.061 1 88.06 81 THR A CA 1
ATOM 604 C C . THR A 1 81 ? 5.273 24.781 0.995 1 88.06 81 THR A C 1
ATOM 606 O O . THR A 1 81 ? 4.645 25.797 0.698 1 88.06 81 THR A O 1
ATOM 609 N N . ALA A 1 82 ? 5.297 24.266 2.201 1 91.44 82 ALA A N 1
ATOM 610 C CA . ALA A 1 82 ? 4.602 24.812 3.365 1 91.44 82 ALA A CA 1
ATOM 611 C C . ALA A 1 82 ? 5.395 24.562 4.645 1 91.44 82 ALA A C 1
ATOM 613 O O . ALA A 1 82 ? 6.383 23.812 4.633 1 91.44 82 ALA A O 1
ATOM 614 N N . ALA A 1 83 ? 5.012 25.297 5.688 1 91.81 83 ALA A N 1
ATOM 615 C CA . ALA A 1 83 ? 5.758 25.141 6.93 1 91.81 83 ALA A CA 1
ATOM 616 C C . ALA A 1 83 ? 4.848 25.328 8.141 1 91.81 83 ALA A C 1
ATOM 618 O O . ALA A 1 83 ? 3.727 25.812 8.016 1 91.81 83 ALA A O 1
ATOM 619 N N . THR A 1 84 ? 5.34 24.781 9.227 1 94.56 84 THR A N 1
ATOM 620 C CA . THR A 1 84 ? 4.664 24.969 10.508 1 94.56 84 THR A CA 1
ATOM 621 C C . THR A 1 84 ? 5.621 25.547 11.539 1 94.56 84 THR A C 1
ATOM 623 O O . THR A 1 84 ? 6.773 25.109 11.648 1 94.56 84 THR A O 1
ATOM 626 N N . VAL A 1 85 ? 5.227 26.609 12.203 1 95.56 85 VAL A N 1
ATOM 627 C CA . VAL A 1 85 ? 5.973 27.109 13.352 1 95.56 85 VAL A CA 1
ATOM 628 C C . VAL A 1 85 ? 5.309 26.641 14.648 1 95.56 85 VAL A C 1
ATOM 630 O O . VAL A 1 85 ? 4.09 26.75 14.797 1 95.56 85 VAL A O 1
ATOM 633 N N . SER A 1 86 ? 6.094 26.047 15.445 1 95.81 86 SER A N 1
ATOM 634 C CA . SER A 1 86 ? 5.629 25.406 16.672 1 95.81 86 SER A CA 1
ATOM 635 C C . SER A 1 86 ? 6.617 25.625 17.812 1 95.81 86 SER A C 1
ATOM 637 O O . SER A 1 86 ? 7.727 26.109 17.594 1 95.81 86 SER A O 1
ATOM 639 N N . SER A 1 87 ? 6.113 25.297 19.062 1 96.19 87 SER A N 1
ATOM 640 C CA . SER A 1 87 ? 7.004 25.328 20.219 1 96.19 87 SER A CA 1
ATOM 641 C C . SER A 1 87 ? 8.211 24.422 20 1 96.19 87 SER A C 1
ATOM 643 O O . SER A 1 87 ? 9.328 24.766 20.406 1 96.19 87 SER A O 1
ATOM 645 N N . ALA A 1 88 ? 7.934 23.328 19.344 1 93.31 88 ALA A N 1
ATOM 646 C CA . ALA A 1 88 ? 9.039 22.406 19.062 1 93.31 88 ALA A CA 1
ATOM 647 C C . ALA A 1 88 ? 10.078 23.062 18.172 1 93.31 88 ALA A C 1
ATOM 649 O O . ALA A 1 88 ? 11.281 22.875 18.359 1 93.31 88 ALA A O 1
ATOM 650 N N . LEU A 1 89 ? 9.648 23.734 17.172 1 91.69 89 LEU A N 1
ATOM 651 C CA . LEU A 1 89 ? 10.578 24.422 16.281 1 91.69 89 LEU A CA 1
ATOM 652 C C . LEU A 1 89 ? 11.367 25.484 17.031 1 91.69 89 LEU A C 1
ATOM 654 O O . LEU A 1 89 ? 12.578 25.641 16.828 1 91.69 89 LEU A O 1
ATOM 658 N N . LEU A 1 90 ? 10.664 26.281 17.906 1 94.12 90 LEU A N 1
ATOM 659 C CA . LEU A 1 90 ? 11.344 27.297 18.688 1 94.12 90 LEU A CA 1
ATOM 660 C C . LEU A 1 90 ? 12.445 26.688 19.531 1 94.12 90 LEU A C 1
ATOM 662 O O . LEU A 1 90 ? 13.547 27.234 19.625 1 94.12 90 LEU A O 1
ATOM 666 N N . LEU A 1 91 ? 12.102 25.531 20.156 1 92.81 91 LEU A N 1
ATOM 667 C CA . LEU A 1 91 ? 13.109 24.828 20.953 1 92.81 91 LEU A CA 1
ATOM 668 C C . LEU A 1 91 ? 14.281 24.406 20.078 1 92.81 91 LEU A C 1
ATOM 670 O O . LEU A 1 91 ? 15.445 24.516 20.484 1 92.81 91 LEU A O 1
ATOM 674 N N . GLY A 1 92 ? 13.945 23.922 18.875 1 87.94 92 GLY A N 1
ATOM 675 C CA . GLY A 1 92 ? 14.984 23.547 17.922 1 87.94 92 GLY A CA 1
ATOM 676 C C . GLY A 1 92 ? 15.883 24.703 17.531 1 87.94 92 GLY A C 1
ATOM 677 O O . GLY A 1 92 ? 17.109 24.562 17.469 1 87.94 92 GLY A O 1
ATOM 678 N N . ILE A 1 93 ? 15.336 25.797 17.266 1 88.25 93 ILE A N 1
ATOM 679 C CA . ILE A 1 93 ? 16.047 27 16.875 1 88.25 93 ILE A CA 1
ATOM 680 C C . ILE A 1 93 ? 17 27.438 18 1 88.25 93 ILE A C 1
ATOM 682 O O . ILE A 1 93 ? 18.156 27.781 17.75 1 88.25 93 ILE A O 1
ATOM 686 N N . CYS A 1 94 ? 16.516 27.406 19.203 1 89.06 94 CYS A N 1
ATOM 687 C CA . CYS A 1 94 ? 17.266 27.875 20.359 1 89.06 94 CYS A CA 1
ATOM 688 C C . CYS A 1 94 ? 18.391 26.906 20.719 1 89.06 94 CYS A C 1
ATOM 690 O O . CYS A 1 94 ? 19.328 27.266 21.422 1 89.06 94 CYS A O 1
ATOM 692 N N . SER A 1 95 ? 18.203 25.672 20.281 1 85.12 95 SER A N 1
ATOM 693 C CA . SER A 1 95 ? 19.203 24.672 20.594 1 85.12 95 SER A CA 1
ATOM 694 C C . SER A 1 95 ? 20.406 24.75 19.656 1 85.12 95 SER A C 1
ATOM 696 O O . SER A 1 95 ? 21.453 24.156 19.906 1 85.12 95 SER A O 1
ATOM 698 N N . LEU A 1 96 ? 20.266 25.312 18.562 1 80.06 96 LEU A N 1
ATOM 699 C CA . LEU A 1 96 ? 21.344 25.422 17.578 1 80.06 96 LEU A CA 1
ATOM 700 C C . LEU A 1 96 ? 21.984 26.812 17.609 1 80.06 96 LEU A C 1
ATOM 702 O O . LEU A 1 96 ? 21.281 27.812 17.797 1 80.06 96 LEU A O 1
ATOM 706 N N . PRO A 1 97 ? 23.375 26.734 17.344 1 75.56 97 PRO A N 1
ATOM 707 C CA . PRO A 1 97 ? 24.031 28.031 17.297 1 75.56 97 PRO A CA 1
ATOM 708 C C . PRO A 1 97 ? 23.859 28.734 15.961 1 75.56 97 PRO A C 1
ATOM 710 O O . PRO A 1 97 ? 23.797 28.078 14.914 1 75.56 97 PRO A O 1
ATOM 713 N N . ASP A 1 98 ? 23.594 29.969 15.906 1 71.06 98 ASP A N 1
ATOM 714 C CA . ASP A 1 98 ? 23.688 30.859 14.758 1 71.06 98 ASP A CA 1
ATOM 715 C C . ASP A 1 98 ? 22.703 30.453 13.664 1 71.06 98 ASP A C 1
ATOM 717 O O . ASP A 1 98 ? 23.094 30.203 12.531 1 71.06 98 ASP A O 1
ATOM 721 N N . THR A 1 99 ? 21.578 30.188 13.914 1 72.25 99 THR A N 1
ATOM 722 C CA . THR A 1 99 ? 20.578 30 12.859 1 72.25 99 THR A CA 1
ATOM 723 C C . THR A 1 99 ? 20 31.328 12.406 1 72.25 99 THR A C 1
ATOM 725 O O . THR A 1 99 ? 20.047 32.312 13.156 1 72.25 99 THR A O 1
ATOM 728 N N . ILE A 1 100 ? 19.609 31.375 11.18 1 73.5 100 ILE A N 1
ATOM 729 C CA . ILE A 1 100 ? 18.984 32.562 10.648 1 73.5 100 ILE A CA 1
ATOM 730 C C . ILE A 1 100 ? 17.734 32.906 11.469 1 73.5 100 ILE A C 1
ATOM 732 O O . ILE A 1 100 ? 17.312 34.062 11.539 1 73.5 100 ILE A O 1
ATOM 736 N N . PHE A 1 101 ? 17.234 31.953 12.211 1 82.81 101 PHE A N 1
ATOM 737 C CA . PHE A 1 101 ? 15.984 32.156 12.93 1 82.81 101 PHE A CA 1
ATOM 738 C C . PHE A 1 101 ? 16.25 32.594 14.359 1 82.81 101 PHE A C 1
ATOM 740 O O . PHE A 1 101 ? 15.328 33.031 15.055 1 82.81 101 PHE A O 1
ATOM 747 N N . ARG A 1 102 ? 17.453 32.531 14.719 1 86.81 102 ARG A N 1
ATOM 748 C CA . ARG A 1 102 ? 17.781 32.906 16.078 1 86.81 102 ARG A CA 1
ATOM 749 C C . ARG A 1 102 ? 17.484 34.406 16.297 1 86.81 102 ARG A C 1
ATOM 751 O O . ARG A 1 102 ? 17.047 34.812 17.375 1 86.81 102 ARG A O 1
ATOM 758 N N . ASN A 1 103 ? 17.703 35.156 15.289 1 89.38 103 ASN A N 1
ATOM 759 C CA . ASN A 1 103 ? 17.422 36.594 15.367 1 89.38 103 ASN A CA 1
ATOM 760 C C . ASN A 1 103 ? 15.938 36.844 15.625 1 89.38 103 ASN A C 1
ATOM 762 O O . ASN A 1 103 ? 15.586 37.812 16.328 1 89.38 103 ASN A O 1
ATOM 766 N N . ALA A 1 104 ? 15.133 36.031 15.023 1 92.44 104 ALA A N 1
ATOM 767 C CA . ALA A 1 104 ? 13.688 36.188 15.203 1 92.44 104 ALA A CA 1
ATOM 768 C C . ALA A 1 104 ? 13.297 35.969 16.672 1 92.44 104 ALA A C 1
ATOM 770 O O . ALA A 1 104 ? 12.438 36.688 17.203 1 92.44 104 ALA A O 1
ATOM 771 N N . VAL A 1 105 ? 13.922 35.062 17.297 1 93.25 105 VAL A N 1
ATOM 772 C CA . VAL A 1 105 ? 13.641 34.75 18.703 1 93.25 105 VAL A CA 1
ATOM 773 C C . VAL A 1 105 ? 14.219 35.875 19.594 1 93.25 105 VAL A C 1
ATOM 775 O O . VAL A 1 105 ? 13.562 36.312 20.531 1 93.25 105 VAL A O 1
ATOM 778 N N . ASP A 1 106 ? 15.391 36.312 19.25 1 92.44 106 ASP A N 1
ATOM 779 C CA . ASP A 1 106 ? 16.016 37.375 20.016 1 92.44 106 ASP A CA 1
ATOM 780 C C . ASP A 1 106 ? 15.195 38.656 19.969 1 92.44 106 ASP A C 1
ATOM 782 O O . ASP A 1 106 ? 15.055 39.344 20.969 1 92.44 106 ASP A O 1
ATOM 786 N N . MET A 1 107 ? 14.75 38.906 18.844 1 93.62 107 MET A N 1
ATOM 787 C CA . MET A 1 107 ? 13.914 40.094 18.672 1 93.62 107 MET A CA 1
ATOM 788 C C . MET A 1 107 ? 12.656 40 19.516 1 93.62 107 MET A C 1
ATOM 790 O O . MET A 1 107 ? 12.188 41 20.062 1 93.62 107 MET A O 1
ATOM 794 N N . ALA A 1 108 ? 12.109 38.844 19.594 1 95.44 108 ALA A N 1
ATOM 795 C CA . ALA A 1 108 ? 10.93 38.625 20.438 1 95.44 108 ALA A CA 1
ATOM 796 C C . ALA A 1 108 ? 11.234 38.906 21.906 1 95.44 108 ALA A C 1
ATOM 798 O O . ALA A 1 108 ? 10.445 39.531 22.609 1 95.44 108 ALA A O 1
ATOM 799 N N . LEU A 1 109 ? 12.391 38.5 22.312 1 94.19 109 LEU A N 1
ATOM 800 C CA . LEU A 1 109 ? 12.781 38.625 23.703 1 94.19 109 LEU A CA 1
ATOM 801 C C . LEU A 1 109 ? 13.133 40.062 24.047 1 94.19 109 LEU A C 1
ATOM 803 O O . LEU A 1 109 ? 13.203 40.438 25.219 1 94.19 109 LEU A O 1
ATOM 807 N N . ALA A 1 110 ? 13.367 40.844 23.047 1 93.44 110 ALA A N 1
ATOM 808 C CA . ALA A 1 110 ? 13.703 42.25 23.234 1 93.44 110 ALA A CA 1
ATOM 809 C C . ALA A 1 110 ? 12.477 43.125 23.094 1 93.44 110 ALA A C 1
ATOM 811 O O . ALA A 1 110 ? 12.57 44.375 23.172 1 93.44 110 ALA A O 1
ATOM 812 N N . ASP A 1 111 ? 11.398 42.562 22.891 1 93.81 111 ASP A N 1
ATOM 813 C CA . ASP A 1 111 ? 10.18 43.312 22.641 1 93.81 111 ASP A CA 1
ATOM 814 C C . ASP A 1 111 ? 9.805 44.156 23.859 1 93.81 111 ASP A C 1
ATOM 816 O O . ASP A 1 111 ? 9.633 43.625 24.953 1 93.81 111 ASP A O 1
ATOM 820 N N . SER A 1 112 ? 9.555 45.406 23.656 1 91.88 112 SER A N 1
ATOM 821 C CA . SER A 1 112 ? 9.312 46.344 24.75 1 91.88 112 SER A CA 1
ATOM 822 C C . SER A 1 112 ? 7.914 46.156 25.328 1 91.88 112 SER A C 1
ATOM 824 O O . SER A 1 112 ? 7.699 46.406 26.516 1 91.88 112 SER A O 1
ATOM 826 N N . GLU A 1 113 ? 7.02 45.875 24.5 1 93 113 GLU A N 1
ATOM 827 C CA . GLU A 1 113 ? 5.656 45.688 24.969 1 93 113 GLU A CA 1
ATOM 828 C C . GLU A 1 113 ? 5.562 44.5 25.922 1 93 113 GLU A C 1
ATOM 830 O O . GLU A 1 113 ? 4.871 44.594 26.938 1 93 113 GLU A O 1
ATOM 835 N N . CYS A 1 114 ? 6.223 43.406 25.562 1 94.12 114 CYS A N 1
ATOM 836 C CA . CYS A 1 114 ? 6.215 42.219 26.406 1 94.12 114 CYS A CA 1
ATOM 837 C C . CYS A 1 114 ? 6.953 42.469 27.719 1 94.12 114 CYS A C 1
ATOM 839 O O . CYS A 1 114 ? 6.551 41.969 28.766 1 94.12 114 CYS A O 1
ATOM 841 N N . ASN A 1 115 ? 7.926 43.281 27.625 1 91.25 115 ASN A N 1
ATOM 842 C CA . ASN A 1 115 ? 8.742 43.594 28.797 1 91.25 115 ASN A CA 1
ATOM 843 C C . ASN A 1 115 ? 7.941 44.344 29.844 1 91.25 115 ASN A C 1
ATOM 845 O O . ASN A 1 115 ? 8.297 44.344 31.031 1 91.25 115 ASN A O 1
ATOM 849 N N . LYS A 1 116 ? 6.945 44.969 29.469 1 91.25 116 LYS A N 1
ATOM 850 C CA . LYS A 1 116 ? 6.18 45.812 30.359 1 91.25 116 LYS A CA 1
ATOM 851 C C . LYS A 1 116 ? 5.27 45 31.266 1 91.25 116 LYS A C 1
ATOM 853 O O . LYS A 1 116 ? 4.781 45.5 32.281 1 91.25 116 LYS A O 1
ATOM 858 N N . HIS A 1 117 ? 5.082 43.781 30.875 1 92.19 117 HIS A N 1
ATOM 859 C CA . HIS A 1 117 ? 4.238 42.969 31.719 1 92.19 117 HIS A CA 1
ATOM 860 C C . HIS A 1 117 ? 4.918 42.656 33.062 1 92.19 117 HIS A C 1
ATOM 862 O O . HIS A 1 117 ? 6.027 42.125 33.062 1 92.19 117 HIS A O 1
ATOM 868 N N . GLU A 1 118 ? 4.23 43 34.125 1 89.81 118 GLU A N 1
ATOM 869 C CA . GLU A 1 118 ? 4.801 42.719 35.469 1 89.81 118 GLU A CA 1
ATOM 870 C C . GLU A 1 118 ? 4.711 41.25 35.812 1 89.81 118 GLU A C 1
ATOM 872 O O . GLU A 1 118 ? 5.617 40.688 36.438 1 89.81 118 GLU A O 1
ATOM 877 N N . ASN A 1 119 ? 3.705 40.719 35.344 1 92.62 119 ASN A N 1
ATOM 878 C CA . ASN A 1 119 ? 3.523 39.281 35.562 1 92.62 119 ASN A CA 1
ATOM 879 C C . ASN A 1 119 ? 4.434 38.469 34.656 1 92.62 119 ASN A C 1
ATOM 881 O O . ASN A 1 119 ? 4.348 38.562 33.438 1 92.62 119 ASN A O 1
ATOM 885 N N . SER A 1 120 ? 5.207 37.625 35.312 1 91.38 120 SER A N 1
ATOM 886 C CA . SER A 1 120 ? 6.211 36.875 34.594 1 91.38 120 SER A CA 1
ATOM 887 C C . SER A 1 120 ? 5.566 35.906 33.594 1 91.38 120 SER A C 1
ATOM 889 O O . SER A 1 120 ? 6.055 35.719 32.469 1 91.38 120 SER A O 1
ATOM 891 N N . GLU A 1 121 ? 4.496 35.312 34.031 1 91.62 121 GLU A N 1
ATOM 892 C CA . GLU A 1 121 ? 3.814 34.375 33.188 1 91.62 121 GLU A CA 1
ATOM 893 C C . GLU A 1 121 ? 3.264 35.031 31.922 1 91.62 121 GLU A C 1
ATOM 895 O O . GLU A 1 121 ? 3.373 34.5 30.828 1 91.62 121 GLU A O 1
ATOM 900 N N . LEU A 1 122 ? 2.68 36.156 32.156 1 93.31 122 LEU A N 1
ATOM 901 C CA . LEU A 1 122 ? 2.135 36.906 31.031 1 93.31 122 LEU A CA 1
ATOM 902 C C . LEU A 1 122 ? 3.25 37.406 30.109 1 93.31 122 LEU A C 1
ATOM 904 O O . LEU A 1 122 ? 3.09 37.406 28.891 1 93.31 122 LEU A O 1
ATOM 908 N N . ARG A 1 123 ? 4.32 37.781 30.625 1 94.75 123 ARG A N 1
ATOM 909 C CA . ARG A 1 123 ? 5.473 38.25 29.859 1 94.75 123 ARG A CA 1
ATOM 910 C C . ARG A 1 123 ? 6.027 37.125 28.984 1 94.75 123 ARG A C 1
ATOM 912 O O . ARG A 1 123 ? 6.262 37.344 27.797 1 94.75 123 ARG A O 1
ATOM 919 N N . LEU A 1 124 ? 6.211 35.969 29.594 1 95 124 LEU A N 1
ATOM 920 C CA . LEU A 1 124 ? 6.77 34.844 28.859 1 95 124 LEU A CA 1
ATOM 921 C C . LEU A 1 124 ? 5.824 34.406 27.75 1 95 124 LEU A C 1
ATOM 923 O O . LEU A 1 124 ? 6.27 34.062 26.656 1 95 124 LEU A O 1
ATOM 927 N N . SER A 1 125 ? 4.547 34.406 28.031 1 94.38 125 SER A N 1
ATOM 928 C CA . SER A 1 125 ? 3.557 34.094 27.016 1 94.38 125 SER A CA 1
ATOM 929 C C . SER A 1 125 ? 3.605 35.094 25.859 1 94.38 125 SER A C 1
ATOM 931 O O . SER A 1 125 ? 3.469 34.688 24.703 1 94.38 125 SER A O 1
ATOM 933 N N . CYS A 1 126 ? 3.742 36.312 26.234 1 95.62 126 CYS A N 1
ATOM 934 C CA . CYS A 1 126 ? 3.877 37.375 25.234 1 95.62 126 CYS A CA 1
ATOM 935 C C . CYS A 1 126 ? 5.102 37.156 24.359 1 95.62 126 CYS A C 1
ATOM 937 O O . CYS A 1 126 ? 5.016 37.219 23.141 1 95.62 126 CYS A O 1
ATOM 939 N N . PHE A 1 127 ? 6.223 36.812 24.969 1 96.75 127 PHE A N 1
ATOM 940 C CA . PHE A 1 127 ? 7.449 36.5 24.234 1 96.75 127 PHE A CA 1
ATOM 941 C C . PHE A 1 127 ? 7.246 35.312 23.312 1 96.75 127 PHE A C 1
ATOM 943 O O . PHE A 1 127 ? 7.703 35.344 22.156 1 96.75 127 PHE A O 1
ATOM 950 N N . CYS A 1 128 ? 6.586 34.344 23.797 1 96.62 128 CYS A N 1
ATOM 951 C CA . CYS A 1 128 ? 6.348 33.156 23 1 96.62 128 CYS A CA 1
ATOM 952 C C . CYS A 1 128 ? 5.531 33.469 21.75 1 96.62 128 CYS A C 1
ATOM 954 O O . CYS A 1 128 ? 5.859 33.031 20.656 1 96.62 128 CYS A O 1
ATOM 956 N N . SER A 1 129 ? 4.492 34.219 21.922 1 97.62 129 SER A N 1
ATOM 957 C CA . SER A 1 129 ? 3.65 34.594 20.797 1 97.62 129 SER A CA 1
ATOM 958 C C . SER A 1 129 ? 4.441 35.406 19.766 1 97.62 129 SER A C 1
ATOM 960 O O . SER A 1 129 ? 4.324 35.156 18.562 1 97.62 129 SER A O 1
ATOM 962 N N . LYS A 1 130 ? 5.215 36.312 20.266 1 97.44 130 LYS A N 1
ATOM 963 C CA . LYS A 1 130 ? 6.023 37.125 19.375 1 97.44 130 LYS A CA 1
ATOM 964 C C . LYS A 1 130 ? 7.059 36.281 18.625 1 97.44 130 LYS A C 1
ATOM 966 O O . LYS A 1 130 ? 7.309 36.5 17.438 1 97.44 130 LYS A O 1
ATOM 971 N N . ALA A 1 131 ? 7.68 35.406 19.359 1 97.31 131 ALA A N 1
ATOM 972 C CA . ALA A 1 131 ? 8.672 34.531 18.75 1 97.31 131 ALA A CA 1
ATOM 973 C C . ALA A 1 131 ? 8.039 33.656 17.656 1 97.31 131 ALA A C 1
ATOM 975 O O . ALA A 1 131 ? 8.602 33.5 16.578 1 97.31 131 ALA A O 1
ATOM 976 N N . LEU A 1 132 ? 6.891 33.094 17.938 1 98 132 LEU A N 1
ATOM 977 C CA . LEU A 1 132 ? 6.172 32.281 16.953 1 98 132 LEU A CA 1
ATOM 978 C C . LEU A 1 132 ? 5.895 33.094 15.695 1 98 132 LEU A C 1
ATOM 980 O O . LEU A 1 132 ? 6.137 32.625 14.586 1 98 132 LEU A O 1
ATOM 984 N N . VAL A 1 133 ? 5.453 34.281 15.891 1 98.25 133 VAL A N 1
ATOM 985 C CA . VAL A 1 133 ? 5.062 35.156 14.773 1 98.25 133 VAL A CA 1
ATOM 986 C C . VAL A 1 133 ? 6.305 35.562 13.992 1 98.25 133 VAL A C 1
ATOM 988 O O . VAL A 1 133 ? 6.301 35.562 12.758 1 98.25 133 VAL A O 1
ATOM 991 N N . ASN A 1 134 ? 7.371 35.938 14.711 1 97.25 134 ASN A N 1
ATOM 992 C CA . ASN A 1 134 ? 8.602 36.344 14.031 1 97.25 134 ASN A CA 1
ATOM 993 C C . ASN A 1 134 ? 9.148 35.188 13.172 1 97.25 134 ASN A C 1
ATOM 995 O O . ASN A 1 134 ? 9.508 35.406 12.008 1 97.25 134 ASN A O 1
ATOM 999 N N . VAL A 1 135 ? 9.227 34.062 13.75 1 95.19 135 VAL A N 1
ATOM 1000 C CA . VAL A 1 135 ? 9.711 32.906 13.016 1 95.19 135 VAL A CA 1
ATOM 1001 C C . VAL A 1 135 ? 8.742 32.562 11.883 1 95.19 135 VAL A C 1
ATOM 1003 O O . VAL A 1 135 ? 9.172 32.219 10.766 1 95.19 135 VAL A O 1
ATOM 1006 N N . GLY A 1 136 ? 7.465 32.594 12.18 1 96.62 136 GLY A N 1
ATOM 1007 C CA . GLY A 1 136 ? 6.461 32.344 11.156 1 96.62 136 GLY A CA 1
ATOM 1008 C C . GLY A 1 136 ? 6.578 33.312 9.977 1 96.62 136 GLY A C 1
ATOM 1009 O O . GLY A 1 136 ? 6.402 32.906 8.828 1 96.62 136 GLY A O 1
ATOM 1010 N N . ALA A 1 137 ? 6.816 34.531 10.273 1 96.81 137 ALA A N 1
ATOM 1011 C CA . ALA A 1 137 ? 6.996 35.531 9.227 1 96.81 137 ALA A CA 1
ATOM 1012 C C . ALA A 1 137 ? 8.203 35.219 8.352 1 96.81 137 ALA A C 1
ATOM 1014 O O . ALA A 1 137 ? 8.156 35.344 7.133 1 96.81 137 ALA A O 1
ATOM 1015 N N . ASP A 1 138 ? 9.25 34.812 8.984 1 93.31 138 ASP A N 1
ATOM 1016 C CA . ASP A 1 138 ? 10.438 34.375 8.234 1 93.31 138 ASP A CA 1
ATOM 1017 C C . ASP A 1 138 ? 10.133 33.188 7.348 1 93.31 138 ASP A C 1
ATOM 1019 O O . ASP A 1 138 ? 10.57 33.125 6.195 1 93.31 138 ASP A O 1
ATOM 1023 N N . LEU A 1 139 ? 9.414 32.312 7.91 1 92.75 139 LEU A N 1
ATOM 1024 C CA . LEU A 1 139 ? 9.047 31.109 7.156 1 92.75 139 LEU A CA 1
ATOM 1025 C C . LEU A 1 139 ? 8.164 31.453 5.969 1 92.75 139 LEU A C 1
ATOM 1027 O O . LEU A 1 139 ? 8.273 30.844 4.902 1 92.75 139 LEU A O 1
ATOM 1031 N N . ALA A 1 140 ? 7.285 32.375 6.156 1 94.75 140 ALA A N 1
ATOM 1032 C CA . ALA A 1 140 ? 6.367 32.781 5.094 1 94.75 140 ALA A CA 1
ATOM 1033 C C . ALA A 1 140 ? 7.133 33.344 3.895 1 94.75 140 ALA A C 1
ATOM 1035 O O . ALA A 1 140 ? 6.668 33.25 2.756 1 94.75 140 ALA A O 1
ATOM 1036 N N . LYS A 1 141 ? 8.305 33.875 4.117 1 91.81 141 LYS A N 1
ATOM 1037 C CA . LYS A 1 141 ? 9.156 34.375 3.039 1 91.81 141 LYS A CA 1
ATOM 1038 C C . LYS A 1 141 ? 9.883 33.25 2.34 1 91.81 141 LYS A C 1
ATOM 1040 O O . LYS A 1 141 ? 10.242 33.344 1.166 1 91.81 141 LYS A O 1
ATOM 1045 N N . LEU A 1 142 ? 10.016 32.281 3.098 1 88.44 142 LEU A N 1
ATOM 1046 C CA . LEU A 1 142 ? 10.883 31.188 2.623 1 88.44 142 LEU A CA 1
ATOM 1047 C C . LEU A 1 142 ? 10.086 30.156 1.828 1 88.44 142 LEU A C 1
ATOM 1049 O O . LEU A 1 142 ? 10.633 29.5 0.947 1 88.44 142 LEU A O 1
ATOM 1053 N N . VAL A 1 143 ? 8.812 29.906 2.15 1 90.75 143 VAL A N 1
ATOM 1054 C CA . VAL A 1 143 ? 8.031 28.875 1.493 1 90.75 143 VAL A CA 1
ATOM 1055 C C . VAL A 1 143 ? 7.02 29.5 0.543 1 90.75 143 VAL A C 1
ATOM 1057 O O . VAL A 1 143 ? 6.48 30.578 0.828 1 90.75 143 VAL A O 1
ATOM 1060 N N . PRO A 1 144 ? 6.762 28.844 -0.626 1 92.31 144 PRO A N 1
ATOM 1061 C CA . PRO A 1 144 ? 5.793 29.422 -1.563 1 92.31 144 PRO A CA 1
ATOM 1062 C C . PRO A 1 144 ? 4.352 29.281 -1.073 1 92.31 144 PRO A C 1
ATOM 1064 O O . PRO A 1 144 ? 3.494 30.094 -1.443 1 92.31 144 PRO A O 1
ATOM 1067 N N . GLY A 1 145 ? 4.094 28.359 -0.22 1 93.81 145 GLY A N 1
ATOM 1068 C CA . GLY A 1 145 ? 2.748 28.125 0.28 1 93.81 145 GLY A CA 1
ATOM 1069 C C . GLY A 1 145 ? 2.477 28.812 1.606 1 93.81 145 GLY A C 1
ATOM 1070 O O . GLY A 1 145 ? 2.961 29.906 1.851 1 93.81 145 GLY A O 1
ATOM 1071 N N . ARG A 1 146 ? 1.688 28.219 2.412 1 96 146 ARG A N 1
ATOM 1072 C CA . ARG A 1 146 ? 1.218 28.828 3.648 1 96 146 ARG A CA 1
ATOM 1073 C C . ARG A 1 146 ? 2.039 28.359 4.844 1 96 146 ARG A C 1
ATOM 1075 O O . ARG A 1 146 ? 2.77 27.375 4.75 1 96 146 ARG A O 1
ATOM 1082 N N . VAL A 1 147 ? 1.907 29.094 5.898 1 96.88 147 VAL A N 1
ATOM 1083 C CA . VAL A 1 147 ? 2.568 28.781 7.16 1 96.88 147 VAL A CA 1
ATOM 1084 C C . VAL A 1 147 ? 1.521 28.562 8.25 1 96.88 147 VAL A C 1
ATOM 1086 O O . VAL A 1 147 ? 0.656 29.406 8.469 1 96.88 147 VAL A O 1
ATOM 1089 N N . SER A 1 148 ? 1.623 27.422 8.898 1 98.06 148 SER A N 1
ATOM 1090 C CA . SER A 1 148 ? 0.745 27.094 10.016 1 98.06 148 SER A CA 1
ATOM 1091 C C . SER A 1 148 ? 1.38 27.469 11.352 1 98.06 148 SER A C 1
ATOM 1093 O O . SER A 1 148 ? 2.471 27 11.68 1 98.06 148 SER A O 1
ATOM 1095 N N . THR A 1 149 ? 0.693 28.281 12.117 1 98.56 149 THR A N 1
ATOM 1096 C CA . THR A 1 149 ? 1.17 28.641 13.445 1 98.56 149 THR A CA 1
ATOM 1097 C C . THR A 1 149 ? 0.431 27.844 14.516 1 98.56 149 THR A C 1
ATOM 1099 O O . THR A 1 149 ? -0.801 27.844 14.562 1 98.56 149 THR A O 1
ATOM 1102 N N . GLU A 1 150 ? 1.2 27.219 15.328 1 98.19 150 GLU A N 1
ATOM 1103 C CA . GLU A 1 150 ? 0.652 26.391 16.406 1 98.19 150 GLU A CA 1
ATOM 1104 C C . GLU A 1 150 ? -0.055 27.234 17.453 1 98.19 150 GLU A C 1
ATOM 1106 O O . GLU A 1 150 ? 0.514 28.203 17.953 1 98.19 150 GLU A O 1
ATOM 1111 N N . VAL A 1 151 ? -1.271 26.922 17.719 1 98.56 151 VAL A N 1
ATOM 1112 C CA . VAL A 1 151 ? -2.004 27.547 18.828 1 98.56 151 VAL A CA 1
ATOM 1113 C C . VAL A 1 151 ? -1.765 26.766 20.109 1 98.56 151 VAL A C 1
ATOM 1115 O O . VAL A 1 151 ? -1.687 25.531 20.094 1 98.56 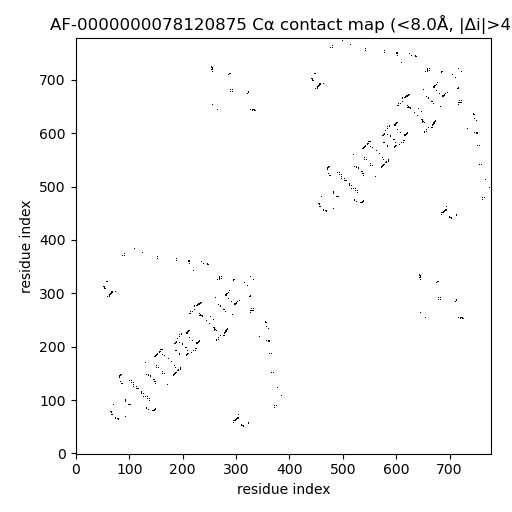151 VAL A O 1
ATOM 1118 N N . ASP A 1 152 ? -1.667 27.453 21.219 1 97.62 152 ASP A N 1
ATOM 1119 C CA . ASP A 1 152 ? -1.338 26.875 22.516 1 97.62 152 ASP A CA 1
ATOM 1120 C C . ASP A 1 152 ? -2.279 25.719 22.859 1 97.62 152 ASP A C 1
ATOM 1122 O O . ASP A 1 152 ? -3.482 25.922 23.031 1 97.62 152 ASP A O 1
ATOM 1126 N N . ALA A 1 153 ? -1.689 24.547 23.016 1 97.81 153 ALA A N 1
ATOM 1127 C CA . ALA A 1 153 ? -2.471 23.328 23.266 1 97.81 153 ALA A CA 1
ATOM 1128 C C . ALA A 1 153 ? -3.205 23.422 24.609 1 97.81 153 ALA A C 1
ATOM 1130 O O . ALA A 1 153 ? -4.219 22.75 24.812 1 97.81 153 ALA A O 1
ATOM 1131 N N . ARG A 1 154 ? -2.773 24.312 25.547 1 96.75 154 ARG 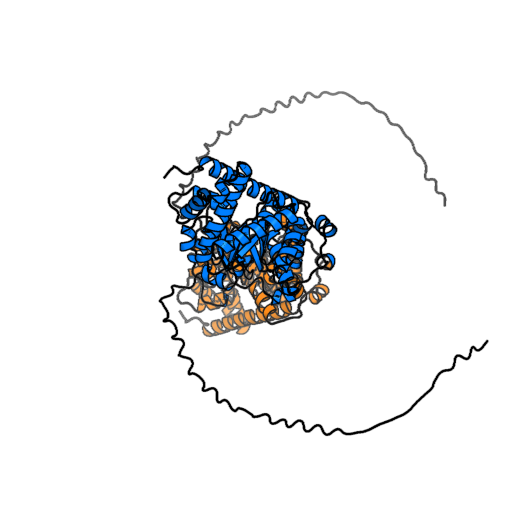A N 1
ATOM 1132 C CA . ARG A 1 154 ? -3.402 24.469 26.859 1 96.75 154 ARG A CA 1
ATOM 1133 C C . ARG A 1 154 ? -4.789 25.094 26.719 1 96.75 154 ARG A C 1
ATOM 1135 O O . ARG A 1 154 ? -5.598 25.031 27.656 1 96.75 154 ARG A O 1
ATOM 1142 N N . LEU A 1 155 ? -5.07 25.562 25.516 1 98.31 155 LEU A N 1
ATOM 1143 C CA . LEU A 1 155 ? -6.367 26.172 25.25 1 98.31 155 LEU A CA 1
ATOM 1144 C C . LEU A 1 155 ? -7.289 25.219 24.516 1 98.31 155 LEU A C 1
ATOM 1146 O O . LEU A 1 155 ? -8.398 25.578 24.125 1 98.31 155 LEU A O 1
ATOM 1150 N N . ALA A 1 156 ? -6.898 23.984 24.344 1 98.56 156 ALA A N 1
ATOM 1151 C CA . ALA A 1 156 ? -7.531 23.047 23.422 1 98.56 156 ALA A CA 1
ATOM 1152 C C . ALA A 1 156 ? -9 22.844 23.766 1 98.56 156 ALA A C 1
ATOM 1154 O O . ALA A 1 156 ? -9.812 22.516 22.891 1 98.56 156 ALA A O 1
ATOM 1155 N N . TYR A 1 157 ? -9.43 23.078 25.031 1 98.25 157 TYR A N 1
ATOM 1156 C CA . TYR A 1 157 ? -10.812 22.859 25.438 1 98.25 157 TYR A CA 1
ATOM 1157 C C . TYR A 1 157 ? -11.516 24.172 25.734 1 98.25 157 TYR A C 1
ATOM 1159 O O . TYR A 1 157 ? -12.539 24.188 26.422 1 98.25 157 TYR A O 1
ATOM 1167 N N . ASP A 1 158 ? -10.977 25.281 25.234 1 98.56 158 ASP A N 1
ATOM 1168 C CA . ASP A 1 158 ? -11.523 26.609 25.422 1 98.56 158 ASP A CA 1
ATOM 1169 C C . ASP A 1 158 ? -11.758 27.312 24.094 1 98.56 158 ASP A C 1
ATOM 1171 O O . ASP A 1 158 ? -10.906 28.062 23.625 1 98.56 158 ASP A O 1
ATOM 1175 N N . THR A 1 159 ? -12.945 27.125 23.578 1 98.75 159 THR A N 1
ATOM 1176 C CA . THR A 1 159 ? -13.273 27.656 22.266 1 98.75 159 THR A CA 1
ATOM 1177 C C . THR A 1 159 ? -12.945 29.156 22.203 1 98.75 159 THR A C 1
ATOM 1179 O O . THR A 1 159 ? -12.273 29.609 21.266 1 98.75 159 THR A O 1
ATOM 1182 N N . HIS A 1 160 ? -13.406 29.906 23.156 1 98.75 160 HIS A N 1
ATOM 1183 C CA . HIS A 1 160 ? -13.211 31.359 23.141 1 98.75 160 HIS A CA 1
ATOM 1184 C C . HIS A 1 160 ? -11.742 31.719 23.328 1 98.75 160 HIS A C 1
ATOM 1186 O O . HIS A 1 160 ? -11.258 32.688 22.766 1 98.75 160 HIS A O 1
ATOM 1192 N N . GLY A 1 161 ? -11.109 30.922 24.203 1 98.62 161 GLY A N 1
ATOM 1193 C CA . GLY A 1 161 ? -9.68 31.125 24.359 1 98.62 161 GLY A CA 1
ATOM 1194 C C . GLY A 1 161 ? -8.891 30.922 23.078 1 98.62 161 GLY A C 1
ATOM 1195 O O . GLY A 1 161 ? -7.973 31.688 22.781 1 98.62 161 GLY A O 1
ATOM 1196 N N . ILE A 1 162 ? -9.242 29.922 22.328 1 98.88 162 ILE A N 1
ATOM 1197 C CA . ILE A 1 162 ? -8.594 29.656 21.047 1 98.88 162 ILE A CA 1
ATOM 1198 C C . ILE A 1 162 ? -8.82 30.828 20.094 1 98.88 162 ILE A C 1
ATOM 1200 O O . ILE A 1 162 ? -7.871 31.328 19.484 1 98.88 162 ILE A O 1
ATOM 1204 N N . ILE A 1 163 ? -10.023 31.281 20 1 98.88 163 ILE A N 1
ATOM 1205 C CA . ILE A 1 163 ? -10.391 32.344 19.078 1 98.88 163 ILE A CA 1
ATOM 1206 C C . ILE A 1 163 ? -9.617 33.625 19.438 1 98.88 163 ILE A C 1
ATOM 1208 O O . ILE A 1 163 ? -9.031 34.25 18.562 1 98.88 163 ILE A O 1
ATOM 1212 N N . ARG A 1 164 ? -9.617 33.969 20.719 1 98.62 164 ARG A N 1
ATOM 1213 C CA . ARG A 1 164 ? -8.891 35.156 21.172 1 98.62 164 ARG A CA 1
ATOM 1214 C C . ARG A 1 164 ? -7.406 35.031 20.828 1 98.62 164 ARG A C 1
ATOM 1216 O O . ARG A 1 164 ? -6.809 36 20.344 1 98.62 164 ARG A O 1
ATOM 1223 N N . LYS A 1 165 ? -6.863 33.906 21.109 1 98.5 165 LYS A N 1
ATOM 1224 C CA . LYS A 1 165 ? -5.441 33.688 20.828 1 98.5 165 LYS A CA 1
ATOM 1225 C C . LYS A 1 165 ? -5.148 33.844 19.344 1 98.5 165 LYS A C 1
ATOM 1227 O O . LYS A 1 165 ? -4.145 34.469 18.969 1 98.5 165 LYS A O 1
ATOM 1232 N N . VAL A 1 166 ? -5.969 33.312 18.469 1 98.88 166 VAL A N 1
ATOM 1233 C CA . VAL A 1 166 ? -5.773 33.406 17.016 1 98.88 166 VAL A CA 1
ATOM 1234 C C . VAL A 1 166 ? -5.871 34.844 16.578 1 98.88 166 VAL A C 1
ATOM 1236 O O . VAL A 1 166 ? -5.062 35.312 15.766 1 98.88 166 VAL A O 1
ATOM 1239 N N . HIS A 1 167 ? -6.84 35.594 17.109 1 98.75 167 HIS A N 1
ATOM 1240 C CA . HIS A 1 167 ? -6.965 37 16.781 1 98.75 167 HIS A CA 1
ATOM 1241 C C . HIS A 1 167 ? -5.719 37.781 17.203 1 98.75 167 HIS A C 1
ATOM 1243 O O . HIS A 1 167 ? -5.246 38.656 16.453 1 98.75 167 HIS A O 1
ATOM 1249 N N . ASP A 1 168 ? -5.25 37.469 18.359 1 98.06 168 ASP A N 1
ATOM 1250 C CA . ASP A 1 168 ? -4.035 38.125 18.844 1 98.06 168 ASP A CA 1
ATOM 1251 C C . ASP A 1 168 ? -2.854 37.844 17.922 1 98.06 168 ASP A C 1
ATOM 1253 O O . ASP A 1 168 ? -2.092 38.75 17.578 1 98.06 168 ASP A O 1
ATOM 1257 N N . LEU A 1 169 ? -2.697 36.594 17.531 1 98.62 169 LEU A N 1
ATOM 1258 C CA . LEU A 1 169 ? -1.606 36.188 16.641 1 98.62 169 LEU A CA 1
ATOM 1259 C C . LEU A 1 169 ? -1.744 36.875 15.281 1 98.62 169 LEU A C 1
ATOM 1261 O O . LEU A 1 169 ? -0.749 37.312 14.695 1 98.62 169 LEU A O 1
ATOM 1265 N N . LEU A 1 170 ? -2.941 36.938 14.797 1 98.5 170 LEU A N 1
ATOM 1266 C CA . LEU A 1 170 ? -3.199 37.562 13.516 1 98.5 170 LEU A CA 1
ATOM 1267 C C . LEU A 1 170 ? -2.791 39.031 13.539 1 98.5 170 LEU A C 1
ATOM 1269 O O . LEU A 1 170 ? -2.219 39.531 12.57 1 98.5 170 LEU A O 1
ATOM 1273 N N . LYS A 1 171 ? -3.119 39.719 14.633 1 97.88 171 LYS A N 1
ATOM 1274 C CA . LYS A 1 171 ? -2.713 41.125 14.805 1 97.88 171 LYS A CA 1
ATOM 1275 C C . LYS A 1 171 ? -1.192 41.25 14.773 1 97.88 171 LYS A C 1
ATOM 1277 O O . LYS A 1 171 ? -0.661 42.188 14.18 1 97.88 171 LYS A O 1
ATOM 1282 N N . LEU A 1 172 ? -0.552 40.344 15.445 1 98.06 172 LEU A N 1
ATOM 1283 C CA . LEU A 1 172 ? 0.907 40.375 15.461 1 98.06 172 LEU A CA 1
ATOM 1284 C C . LEU A 1 172 ? 1.468 40.156 14.055 1 98.06 172 LEU A C 1
ATOM 1286 O O . LEU A 1 172 ? 2.428 40.812 13.664 1 98.06 172 LEU A O 1
ATOM 1290 N N . TYR A 1 173 ? 0.912 39.188 13.266 1 98.56 173 TYR A N 1
ATOM 1291 C CA . TYR A 1 173 ? 1.342 38.969 11.891 1 98.56 173 TYR A CA 1
ATOM 1292 C C . TYR A 1 173 ? 1.117 40.219 11.031 1 98.56 173 TYR A C 1
ATOM 1294 O O . TYR A 1 173 ? 1.925 40.5 10.148 1 98.56 173 TYR A O 1
ATOM 1302 N N . ASP A 1 174 ? -0.017 40.875 11.289 1 97.88 174 ASP A N 1
ATOM 1303 C CA . ASP A 1 174 ? -0.335 42.094 10.555 1 97.88 174 ASP A CA 1
ATOM 1304 C C . ASP A 1 174 ? 0.729 43.156 10.773 1 97.88 174 ASP A C 1
ATOM 1306 O O . ASP A 1 174 ? 1.102 43.875 9.844 1 97.88 174 ASP A O 1
ATOM 1310 N N . ARG A 1 175 ? 1.253 43.25 11.945 1 96.5 175 ARG A N 1
ATOM 1311 C CA . ARG A 1 175 ? 2.254 44.25 12.312 1 96.5 175 ARG A CA 1
ATOM 1312 C C . ARG A 1 175 ? 3.564 44 11.57 1 96.5 175 ARG A C 1
ATOM 1314 O O . ARG A 1 175 ? 4.379 44.938 11.43 1 96.5 175 ARG A O 1
ATOM 1321 N N . VAL A 1 176 ? 3.764 42.781 11.188 1 96.19 176 VAL A N 1
ATOM 1322 C CA . VAL A 1 176 ? 5.004 42.5 10.477 1 96.19 176 VAL A CA 1
ATOM 1323 C C . VAL A 1 176 ? 4.707 42.219 9.008 1 96.19 176 VAL A C 1
ATOM 1325 O O . VAL A 1 176 ? 5.488 41.562 8.32 1 96.19 176 VAL A O 1
ATOM 1328 N N . ASP A 1 177 ? 3.574 42.562 8.5 1 96.5 177 ASP A N 1
ATOM 1329 C CA . ASP A 1 177 ? 3.162 42.656 7.105 1 96.5 177 ASP A CA 1
ATOM 1330 C C . ASP A 1 177 ? 3.102 41.312 6.441 1 96.5 177 ASP A C 1
ATOM 1332 O O . ASP A 1 177 ? 3.586 41.125 5.32 1 96.5 177 ASP A O 1
ATOM 1336 N N . VAL A 1 178 ? 2.635 40.281 7.098 1 97.88 178 VAL A N 1
ATOM 1337 C CA . VAL A 1 178 ? 2.348 39 6.477 1 97.88 178 VAL A CA 1
ATOM 1338 C C . VAL A 1 178 ? 0.869 38.938 6.102 1 97.88 178 VAL A C 1
ATOM 1340 O O . VAL A 1 178 ? -0.003 39.062 6.969 1 97.88 178 VAL A O 1
ATOM 1343 N N . PRO A 1 179 ? 0.554 38.75 4.84 1 96.94 179 PRO A N 1
ATOM 1344 C CA . PRO A 1 179 ? -0.854 38.688 4.441 1 96.94 179 PRO A CA 1
ATOM 1345 C C . PRO A 1 179 ? -1.589 37.5 5.059 1 96.94 179 PRO A C 1
ATOM 1347 O O . PRO A 1 179 ? -1.036 36.406 5.137 1 96.94 179 PRO A O 1
ATOM 1350 N N . PRO A 1 180 ? -2.816 37.719 5.465 1 97.12 180 PRO A N 1
ATOM 1351 C CA . PRO A 1 180 ? -3.582 36.656 6.129 1 97.12 180 PRO A CA 1
ATOM 1352 C C . PRO A 1 180 ? -3.771 35.438 5.25 1 97.12 180 PRO A C 1
ATOM 1354 O O . PRO A 1 180 ? -3.896 34.312 5.762 1 97.12 180 PRO A O 1
ATOM 1357 N N . GLU A 1 181 ? -3.742 35.594 3.939 1 96.38 181 GLU A N 1
ATOM 1358 C CA . GLU A 1 181 ? -3.947 34.469 3.018 1 96.38 181 GLU A CA 1
ATOM 1359 C C . GLU A 1 181 ? -2.795 33.469 3.09 1 96.38 181 GLU A C 1
ATOM 1361 O O . GLU A 1 181 ? -2.922 32.344 2.639 1 96.38 181 GLU A O 1
ATOM 1366 N N . ARG A 1 182 ? -1.665 33.875 3.668 1 97.62 182 ARG A N 1
ATOM 1367 C CA . ARG A 1 182 ? -0.477 33.031 3.783 1 97.62 182 ARG A CA 1
ATOM 1368 C C . ARG A 1 182 ? -0.473 32.25 5.102 1 97.62 182 ARG A C 1
ATOM 1370 O O . ARG A 1 182 ? 0.411 31.438 5.348 1 97.62 182 ARG A O 1
ATOM 1377 N N . LEU A 1 183 ? -1.513 32.5 5.871 1 98.56 183 LEU A N 1
ATOM 1378 C CA . LEU A 1 183 ? -1.441 32.031 7.246 1 98.56 183 LEU A CA 1
ATOM 1379 C C . LEU A 1 183 ? -2.514 30.969 7.504 1 98.56 183 LEU A C 1
ATOM 1381 O O . LEU A 1 183 ? -3.621 31.062 6.969 1 98.56 183 LEU A O 1
ATOM 1385 N N . LEU A 1 184 ? -2.129 29.984 8.289 1 98.75 184 LEU A N 1
ATOM 1386 C CA . LEU A 1 184 ? -3.023 29.031 8.953 1 98.75 184 LEU A CA 1
ATOM 1387 C C . LEU A 1 184 ? -2.758 28.984 10.453 1 98.75 184 LEU A C 1
ATOM 1389 O O . LEU A 1 184 ? -1.643 29.266 10.898 1 98.75 184 LEU A O 1
ATOM 1393 N N . PHE A 1 185 ? -3.752 28.672 11.156 1 98.94 185 PHE A N 1
ATOM 1394 C CA . PHE A 1 185 ? -3.592 28.484 12.594 1 98.94 185 PHE A CA 1
ATOM 1395 C C . PHE A 1 185 ? -3.932 27.047 12.992 1 98.94 185 PHE A C 1
ATOM 1397 O O . PHE A 1 185 ? -5.047 26.578 12.75 1 98.94 185 PHE A O 1
ATOM 1404 N N . LYS A 1 186 ? -2.955 26.406 13.57 1 98.88 186 LYS A N 1
ATOM 1405 C CA . LYS A 1 186 ? -3.027 24.984 13.867 1 98.88 186 LYS A CA 1
ATOM 1406 C C . LYS A 1 186 ? -3.705 24.734 15.219 1 98.88 186 LYS A C 1
ATOM 1408 O O . LYS A 1 186 ? -3.178 25.125 16.266 1 98.88 186 LYS A O 1
ATOM 1413 N N . ILE A 1 187 ? -4.836 24.109 15.172 1 98.88 187 ILE A N 1
ATOM 1414 C CA . ILE A 1 187 ? -5.715 23.938 16.328 1 98.88 187 ILE A CA 1
ATOM 1415 C C . ILE A 1 187 ? -5.996 22.453 16.547 1 98.88 187 ILE A C 1
ATOM 1417 O O . ILE A 1 187 ? -6.289 21.719 15.602 1 98.88 187 ILE A O 1
ATOM 1421 N N . PRO A 1 188 ? -5.852 21.953 17.828 1 98.81 188 PRO A N 1
ATOM 1422 C CA . PRO A 1 188 ? -6.191 20.562 18.109 1 98.81 188 PRO A CA 1
ATOM 1423 C C . PRO A 1 188 ? -7.66 20.234 17.844 1 98.81 188 PRO A C 1
ATOM 1425 O O . PRO A 1 188 ? -8.531 21.078 18.109 1 98.81 188 PRO A O 1
ATOM 1428 N N . SER A 1 189 ? -7.953 19.016 17.438 1 98.81 189 SER A N 1
ATOM 1429 C CA . SER A 1 189 ? -9.297 18.641 17.016 1 98.81 189 SER A CA 1
ATOM 1430 C C . SER A 1 189 ? -10.125 18.125 18.172 1 98.81 189 SER A C 1
ATOM 1432 O O . SER A 1 189 ? -10.695 17.031 18.109 1 98.81 189 SER A O 1
ATOM 1434 N N . THR A 1 190 ? -10.133 18.844 19.281 1 98.75 190 THR A N 1
ATOM 1435 C CA . THR A 1 190 ? -11.219 18.734 20.25 1 98.75 190 THR A CA 1
ATOM 1436 C C . THR A 1 190 ? -12.508 19.328 19.703 1 98.75 190 THR A C 1
ATOM 1438 O O . THR A 1 190 ? -12.5 19.984 18.656 1 98.75 190 THR A O 1
ATOM 1441 N N . TRP A 1 191 ? -13.602 18.969 20.359 1 98.62 191 TRP A N 1
ATOM 1442 C CA . TRP A 1 191 ? -14.836 19.594 19.906 1 98.62 191 TRP A CA 1
ATOM 1443 C C . TRP A 1 191 ? -14.727 21.125 19.969 1 98.62 191 TRP A C 1
ATOM 1445 O O . TRP A 1 191 ? -15.164 21.812 19.031 1 98.62 191 TRP A O 1
ATOM 1455 N N . GLN A 1 192 ? -14.172 21.656 21.062 1 98.81 192 GLN A N 1
ATOM 1456 C CA . GLN A 1 192 ? -13.992 23.078 21.234 1 98.81 192 GLN A CA 1
ATOM 1457 C C . GLN A 1 192 ? -13.102 23.672 20.141 1 98.81 192 GLN A C 1
ATOM 1459 O O . GLN A 1 192 ? -13.344 24.781 19.656 1 98.81 192 GLN A O 1
ATOM 1464 N N . GLY A 1 193 ? -12.055 22.938 19.781 1 98.94 193 GLY A N 1
ATOM 1465 C CA . GLY A 1 193 ? -11.211 23.375 18.688 1 98.94 193 GLY A CA 1
ATOM 1466 C C . GLY A 1 193 ? -11.93 23.438 17.359 1 98.94 193 GLY A C 1
ATOM 1467 O O . GLY A 1 193 ? -11.742 24.375 16.578 1 98.94 193 GLY A O 1
ATOM 1468 N N . ILE A 1 194 ? -12.75 22.438 17.078 1 98.94 194 ILE A N 1
ATOM 1469 C CA . ILE A 1 194 ? -13.516 22.391 15.828 1 98.94 194 ILE A CA 1
ATOM 1470 C C . ILE A 1 194 ? -14.516 23.531 15.789 1 98.94 194 ILE A C 1
ATOM 1472 O O . ILE A 1 194 ? -14.688 24.172 14.75 1 98.94 194 ILE A O 1
ATOM 1476 N N . GLU A 1 195 ? -15.094 23.828 16.922 1 98.81 195 GLU A N 1
ATOM 1477 C CA . GLU A 1 195 ? -16.016 24.953 17 1 98.81 195 GLU A CA 1
ATOM 1478 C C . GLU A 1 195 ? -15.281 26.281 16.781 1 98.81 195 GLU A C 1
ATOM 1480 O O . GLU A 1 195 ? -15.805 27.172 16.109 1 98.81 195 GLU A O 1
ATOM 1485 N N . ALA A 1 196 ? -14.156 26.406 17.375 1 98.94 196 ALA A N 1
ATOM 1486 C CA . ALA A 1 196 ? -13.344 27.594 17.125 1 98.94 196 ALA A CA 1
ATOM 1487 C C . ALA A 1 196 ? -13.016 27.734 15.648 1 98.94 196 ALA A C 1
ATOM 1489 O O . ALA A 1 196 ? -13.086 28.828 15.094 1 98.94 196 ALA A O 1
ATOM 1490 N N . SER A 1 197 ? -12.664 26.609 15.031 1 98.94 197 SER A N 1
ATOM 1491 C CA . SER A 1 197 ? -12.344 26.609 13.602 1 98.94 197 SER A CA 1
ATOM 1492 C C . SER A 1 197 ? -13.539 27.078 12.773 1 98.94 197 SER A C 1
ATOM 1494 O O . SER A 1 197 ? -13.375 27.859 11.828 1 98.94 197 SER A O 1
ATOM 1496 N N . ARG A 1 198 ? -14.719 26.594 13.117 1 98.81 198 ARG A N 1
ATOM 1497 C CA . ARG A 1 198 ? -15.922 27 12.406 1 98.81 198 ARG A CA 1
ATOM 1498 C C . ARG A 1 198 ? -16.078 28.516 12.406 1 98.81 198 ARG A C 1
ATOM 1500 O O . ARG A 1 198 ? -16.312 29.125 11.359 1 98.81 198 ARG A O 1
ATOM 1507 N N . LEU A 1 199 ? -15.93 29.109 13.539 1 98.81 199 LEU A N 1
ATOM 1508 C CA . LEU A 1 199 ? -16.109 30.547 13.695 1 98.81 199 LEU A CA 1
ATOM 1509 C C . LEU A 1 199 ? -15 31.312 13 1 98.81 199 LEU A C 1
ATOM 1511 O O . LEU A 1 199 ? -15.258 32.281 12.297 1 98.81 199 LEU A O 1
ATOM 1515 N N . LEU A 1 200 ? -13.789 30.844 13.164 1 98.88 200 LEU A N 1
ATOM 1516 C CA . LEU A 1 200 ? -12.648 31.516 12.555 1 98.88 200 LEU A CA 1
ATOM 1517 C C . LEU A 1 200 ? -12.742 31.453 11.031 1 98.88 200 LEU A C 1
ATOM 1519 O O . LEU A 1 200 ? -12.516 32.469 10.352 1 98.88 200 LEU A O 1
ATOM 1523 N N . GLU A 1 201 ? -13.07 30.297 10.5 1 98.81 201 GLU A N 1
ATOM 1524 C CA . GLU A 1 201 ? -13.203 30.141 9.055 1 98.81 201 GLU A CA 1
ATOM 1525 C C . GLU A 1 201 ? -14.328 31.016 8.508 1 98.81 201 GLU A C 1
ATOM 1527 O O . GLU A 1 201 ? -14.234 31.516 7.383 1 98.81 201 GLU A O 1
ATOM 1532 N N . SER A 1 202 ? -15.352 31.219 9.258 1 98.38 202 SER A N 1
ATOM 1533 C CA . SER A 1 202 ? -16.438 32.094 8.836 1 98.38 202 SER A CA 1
ATOM 1534 C C . SER A 1 202 ? -15.969 33.562 8.742 1 98.38 202 SER A C 1
ATOM 1536 O O . SER A 1 202 ? -16.547 34.344 8 1 98.38 202 SER A O 1
ATOM 1538 N N . GLU A 1 203 ? -14.914 33.906 9.492 1 98.25 203 GLU A N 1
ATOM 1539 C CA . GLU A 1 203 ? -14.328 35.219 9.453 1 98.25 203 GLU A CA 1
ATOM 1540 C C . GLU A 1 203 ? -13.289 35.344 8.336 1 98.25 203 GLU A C 1
ATOM 1542 O O . GLU A 1 203 ? -12.719 36.406 8.125 1 98.25 203 GLU A O 1
ATOM 1547 N N . GLY A 1 204 ? -13.023 34.25 7.68 1 98 204 GLY A N 1
ATOM 1548 C CA . GLY A 1 204 ? -12.031 34.25 6.621 1 98 204 GLY A CA 1
ATOM 1549 C C . GLY A 1 204 ? -10.641 33.875 7.109 1 98 204 GLY A C 1
ATOM 1550 O O . GLY A 1 204 ? -9.664 34 6.367 1 98 204 GLY A O 1
ATOM 1551 N N . ILE A 1 205 ? -10.539 33.5 8.367 1 98.69 205 ILE A N 1
ATOM 1552 C CA . ILE A 1 205 ? -9.266 33.094 8.938 1 98.69 205 ILE A CA 1
ATOM 1553 C C . ILE A 1 205 ? -9.094 31.578 8.742 1 98.69 205 ILE A C 1
ATOM 1555 O O . ILE A 1 205 ? -9.906 30.781 9.219 1 98.69 205 ILE A O 1
ATOM 1559 N N . GLN A 1 206 ? -8.023 31.141 8.102 1 98.69 206 GLN A N 1
ATOM 1560 C CA . GLN A 1 206 ? -7.828 29.75 7.738 1 98.69 206 GLN A CA 1
ATOM 1561 C C . GLN A 1 206 ? -7.258 28.938 8.906 1 98.69 206 GLN A C 1
ATOM 1563 O O . GLN A 1 206 ? -6.398 29.438 9.641 1 98.69 206 GLN A O 1
ATOM 1568 N N . THR A 1 207 ? -7.789 27.766 9.078 1 98.94 207 THR A N 1
ATOM 1569 C CA . THR A 1 207 ? -7.379 26.953 10.219 1 98.94 207 THR A CA 1
ATOM 1570 C C . THR A 1 207 ? -6.852 25.594 9.75 1 98.94 207 THR A C 1
ATOM 1572 O O . THR A 1 207 ? -7.195 25.141 8.664 1 98.94 207 THR A O 1
ATOM 1575 N N . HIS A 1 208 ? -5.949 25.062 10.516 1 98.88 208 HIS A N 1
ATOM 1576 C CA . HIS A 1 208 ?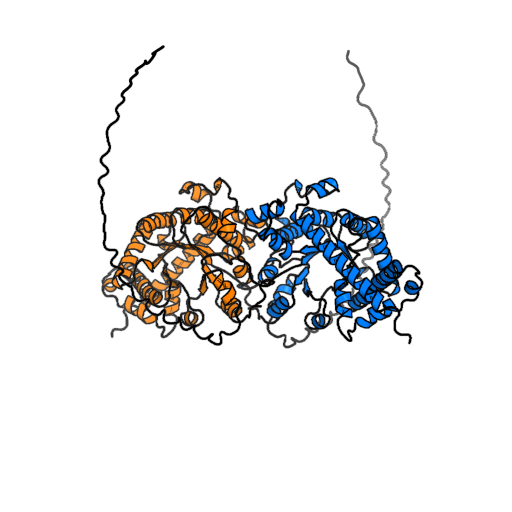 -5.297 23.766 10.383 1 98.88 208 HIS A CA 1
ATOM 1577 C C . HIS A 1 208 ? -5.621 22.859 11.57 1 98.88 208 HIS A C 1
ATOM 1579 O O . HIS A 1 208 ? -5.008 22.969 12.633 1 98.88 208 HIS A O 1
ATOM 1585 N N . LEU A 1 209 ? -6.547 21.938 11.375 1 98.94 209 LEU A N 1
ATOM 1586 C CA . LEU A 1 209 ? -6.938 21.062 12.484 1 98.94 209 LEU A CA 1
ATOM 1587 C C . LEU A 1 209 ? -6.027 19.844 12.57 1 98.94 209 LEU A C 1
ATOM 1589 O O . LEU A 1 209 ? -5.938 19.062 11.617 1 98.94 209 LEU A O 1
ATOM 1593 N N . THR A 1 210 ? -5.34 19.688 13.711 1 98.81 210 THR A N 1
ATOM 1594 C CA . THR A 1 210 ? -4.371 18.625 13.961 1 98.81 210 THR A CA 1
ATOM 1595 C C . THR A 1 210 ? -4.887 17.656 15.023 1 98.81 210 THR A C 1
ATOM 1597 O O . THR A 1 210 ? -5.969 17.859 15.578 1 98.81 210 THR A O 1
ATOM 1600 N N . PHE A 1 211 ? -4.238 16.562 15.172 1 98.75 211 PHE A N 1
ATOM 1601 C CA . PHE A 1 211 ? -4.59 15.508 16.125 1 98.75 211 PHE A CA 1
ATOM 1602 C C . PHE A 1 211 ? -5.938 14.891 15.758 1 98.75 211 PHE A C 1
ATOM 1604 O O . PHE A 1 211 ? -6.809 14.742 16.625 1 98.75 211 PHE A O 1
ATOM 1611 N N . VAL A 1 212 ? -6.043 14.672 14.508 1 98.94 212 VAL A N 1
ATOM 1612 C CA . VAL A 1 212 ? -7.211 13.945 14.023 1 98.94 212 VAL A CA 1
ATOM 1613 C C . VAL A 1 212 ? -6.914 12.445 13.977 1 98.94 212 VAL A C 1
ATOM 1615 O O . VAL A 1 212 ? -6 12.016 13.266 1 98.94 212 VAL A O 1
ATOM 1618 N N . TYR A 1 213 ? -7.766 11.656 14.734 1 98.88 213 TYR A N 1
ATOM 1619 C CA . TYR A 1 213 ? -7.496 10.227 14.875 1 98.88 213 TYR A CA 1
ATOM 1620 C C . TYR A 1 213 ? -8.766 9.406 14.648 1 98.88 213 TYR A C 1
ATOM 1622 O O . TYR A 1 213 ? -8.766 8.195 14.867 1 98.88 213 TYR A O 1
ATOM 1630 N N . SER A 1 214 ? -9.867 10.078 14.258 1 98.75 214 SER A N 1
ATOM 1631 C CA . SER A 1 214 ? -11.117 9.391 13.961 1 98.75 214 SER A CA 1
ATOM 1632 C C . SER A 1 214 ? -11.875 10.078 12.836 1 98.75 214 SER A C 1
ATOM 1634 O O . SER A 1 214 ? -11.617 11.242 12.523 1 98.75 214 SER A O 1
ATOM 1636 N N . PHE A 1 215 ? -12.797 9.336 12.234 1 98.69 215 PHE A N 1
ATOM 1637 C CA . PHE A 1 215 ? -13.594 9.891 11.148 1 98.69 215 PHE A CA 1
ATOM 1638 C C . PHE A 1 215 ? -14.508 11 11.656 1 98.69 215 PHE A C 1
ATOM 1640 O O . PHE A 1 215 ? -14.734 11.992 10.961 1 98.69 215 PHE A O 1
ATOM 1647 N N . ALA A 1 216 ? -15.031 10.828 12.852 1 98.5 216 ALA A N 1
ATOM 1648 C CA . ALA A 1 216 ? -15.891 11.852 13.43 1 98.5 216 ALA A CA 1
ATOM 1649 C C . ALA A 1 216 ? -15.156 13.188 13.539 1 98.5 216 ALA A C 1
ATOM 1651 O O . ALA A 1 216 ? -15.719 14.234 13.219 1 98.5 216 ALA A O 1
ATOM 1652 N N . GLN A 1 217 ? -13.93 13.125 14 1 98.81 217 GLN A N 1
ATOM 1653 C CA . GLN A 1 217 ? -13.125 14.344 14.07 1 98.81 217 GLN A CA 1
ATOM 1654 C C . GLN A 1 217 ? -12.922 14.953 12.688 1 98.81 217 GLN A C 1
ATOM 1656 O O . GLN A 1 217 ? -13.109 16.156 12.5 1 98.81 217 GLN A O 1
ATOM 1661 N N . ALA A 1 218 ? -12.547 14.102 11.734 1 98.94 218 ALA A N 1
ATOM 1662 C CA . ALA A 1 218 ? -12.25 14.562 10.375 1 98.94 218 ALA A CA 1
ATOM 1663 C C . ALA A 1 218 ? -13.492 15.164 9.719 1 98.94 218 ALA A C 1
ATOM 1665 O O . ALA A 1 218 ? -13.422 16.25 9.125 1 98.94 218 ALA A O 1
ATOM 1666 N N . ALA A 1 219 ? -14.562 14.445 9.836 1 98.81 219 ALA A N 1
ATOM 1667 C CA . ALA A 1 219 ? -15.812 14.891 9.227 1 98.81 219 ALA A CA 1
ATOM 1668 C C . ALA A 1 219 ? -16.297 16.188 9.875 1 98.81 219 ALA A C 1
ATOM 1670 O O . ALA A 1 219 ? -16.75 17.109 9.18 1 98.81 219 ALA A O 1
ATOM 1671 N N . ALA A 1 220 ? -16.234 16.281 11.195 1 98.88 220 ALA A N 1
ATOM 1672 C CA . ALA A 1 220 ? -16.625 17.5 11.898 1 98.88 220 ALA A CA 1
ATOM 1673 C C . ALA A 1 220 ? -15.75 18.672 11.5 1 98.88 220 ALA A C 1
ATOM 1675 O O . ALA A 1 220 ? -16.234 19.797 11.328 1 98.88 220 ALA A O 1
ATOM 1676 N N . ALA A 1 221 ? -14.469 18.406 11.383 1 98.94 221 ALA A N 1
ATOM 1677 C CA . ALA A 1 221 ? -13.539 19.453 10.953 1 98.94 221 ALA A CA 1
ATOM 1678 C C . ALA A 1 221 ? -13.875 19.938 9.547 1 98.94 221 ALA A C 1
ATOM 1680 O O . ALA A 1 221 ? -13.867 21.141 9.281 1 98.94 221 ALA A O 1
ATOM 1681 N N . ALA A 1 222 ? -14.156 19 8.625 1 98.88 222 ALA A N 1
ATOM 1682 C CA . ALA A 1 222 ? -14.523 19.359 7.262 1 98.88 222 ALA A CA 1
ATOM 1683 C C . ALA A 1 222 ? -15.805 20.188 7.238 1 98.88 222 ALA A C 1
ATOM 1685 O O . ALA A 1 222 ? -15.883 21.203 6.535 1 98.88 222 ALA A O 1
ATOM 1686 N N . GLN A 1 223 ? -16.766 19.781 8.016 1 98.81 223 GLN A N 1
ATOM 1687 C CA . GLN A 1 223 ? -18.031 20.484 8.086 1 98.81 223 GLN A CA 1
ATOM 1688 C C . GLN A 1 223 ? -17.859 21.891 8.664 1 98.81 223 GLN A C 1
ATOM 1690 O O . GLN A 1 223 ? -18.594 22.812 8.312 1 98.81 223 GLN A O 1
ATOM 1695 N N . ALA A 1 224 ? -16.844 22.047 9.555 1 98.75 224 ALA A N 1
ATOM 1696 C CA . ALA A 1 224 ? -16.547 23.344 10.156 1 98.75 224 ALA A CA 1
ATOM 1697 C C . ALA A 1 224 ? -15.836 24.25 9.164 1 98.75 224 ALA A C 1
ATOM 1699 O O . ALA A 1 224 ? -15.641 25.438 9.43 1 98.75 224 ALA A O 1
ATOM 1700 N N . GLY A 1 225 ? -15.414 23.672 8.07 1 98.75 225 GLY A N 1
ATOM 1701 C CA . GLY A 1 225 ? -14.773 24.469 7.031 1 98.75 225 GLY A CA 1
ATOM 1702 C C . GLY A 1 225 ? -13.273 24.594 7.219 1 98.75 225 GLY A C 1
ATOM 1703 O O . GLY A 1 225 ? -12.648 25.5 6.668 1 98.75 225 GLY A O 1
ATOM 1704 N N . ALA A 1 226 ? -12.688 23.703 7.992 1 98.88 226 ALA A N 1
ATOM 1705 C CA . ALA A 1 226 ? -11.242 23.766 8.203 1 98.88 226 ALA A CA 1
ATOM 1706 C C . ALA A 1 226 ? -10.492 23.734 6.871 1 98.88 226 ALA A C 1
ATOM 1708 O O . ALA A 1 226 ? -10.867 23 5.957 1 98.88 226 ALA A O 1
ATOM 1709 N N . SER A 1 227 ? -9.453 24.531 6.781 1 98.81 227 SER A N 1
ATOM 1710 C CA . SER A 1 227 ? -8.672 24.609 5.551 1 98.81 227 SER A CA 1
ATOM 1711 C C . SER A 1 227 ? -7.805 23.375 5.371 1 98.81 227 SER A C 1
ATOM 1713 O O . SER A 1 227 ? -7.637 22.891 4.25 1 98.81 227 SER A O 1
ATOM 1715 N N . VAL A 1 228 ? -7.223 22.906 6.453 1 98.81 228 VAL A N 1
ATOM 1716 C CA . VAL A 1 228 ? -6.383 21.719 6.426 1 98.81 228 VAL A CA 1
ATOM 1717 C C . VAL A 1 228 ? -6.77 20.797 7.574 1 98.81 228 VAL A C 1
ATOM 1719 O O . VAL A 1 228 ? -7.062 21.25 8.68 1 98.81 228 VAL A O 1
ATOM 1722 N N . ILE A 1 229 ? -6.848 19.531 7.305 1 98.94 229 ILE A N 1
ATOM 1723 C CA . ILE A 1 229 ? -7.074 18.484 8.281 1 98.94 229 ILE A CA 1
ATOM 1724 C C . ILE A 1 229 ? -5.883 17.516 8.297 1 98.94 229 ILE A C 1
ATOM 1726 O O . ILE A 1 229 ? -5.477 17.016 7.246 1 98.94 229 ILE A O 1
ATOM 1730 N N . GLN A 1 230 ? -5.324 17.281 9.445 1 98.88 230 GLN A N 1
ATOM 1731 C CA . GLN A 1 230 ? -4.102 16.484 9.523 1 98.88 230 GLN A CA 1
ATOM 1732 C C . GLN A 1 230 ? -4.332 15.188 10.297 1 98.88 230 GLN A C 1
ATOM 1734 O O . GLN A 1 230 ? -4.699 15.219 11.477 1 98.88 230 GLN A O 1
ATOM 1739 N N . ILE A 1 231 ? -4.102 14.07 9.672 1 98.88 231 ILE A N 1
ATOM 1740 C CA . ILE A 1 231 ? -4.25 12.734 10.25 1 98.88 231 ILE A CA 1
ATOM 1741 C C . ILE A 1 231 ? -2.873 12.117 10.477 1 98.88 231 ILE A C 1
ATOM 1743 O O . ILE A 1 231 ? -1.974 12.266 9.648 1 98.88 231 ILE A O 1
ATOM 1747 N N . PHE A 1 232 ? -2.676 11.461 11.609 1 98.62 232 PHE A N 1
ATOM 1748 C CA . PHE A 1 232 ? -1.407 10.828 11.953 1 98.62 232 PHE A CA 1
ATOM 1749 C C . PHE A 1 232 ? -1.464 9.328 11.703 1 98.62 232 PHE A C 1
ATOM 1751 O O . PHE A 1 232 ? -1.86 8.562 12.586 1 98.62 232 PHE A O 1
ATOM 1758 N N . VAL A 1 233 ? -0.941 8.867 10.594 1 98.06 233 VAL A N 1
ATOM 1759 C CA . VAL A 1 233 ? -1.11 7.527 10.055 1 98.06 233 VAL A CA 1
ATOM 1760 C C . VAL A 1 233 ? -0.425 6.512 10.961 1 98.06 233 VAL A C 1
ATOM 1762 O O . VAL A 1 233 ? -1.069 5.59 11.469 1 98.06 233 VAL A O 1
ATOM 1765 N N . GLY A 1 234 ? 0.856 6.762 11.242 1 96.88 234 GLY A N 1
ATOM 1766 C CA . GLY A 1 234 ? 1.651 5.797 11.984 1 96.88 234 GLY A CA 1
ATOM 1767 C C . GLY A 1 234 ? 1.229 5.664 13.438 1 96.88 234 GLY A C 1
ATOM 1768 O O . GLY A 1 234 ? 1.339 4.586 14.023 1 96.88 234 GLY A O 1
ATOM 1769 N N . ARG A 1 235 ? 0.71 6.711 14.008 1 97.56 235 ARG A N 1
ATOM 1770 C CA . ARG A 1 235 ? 0.302 6.68 15.406 1 97.56 235 ARG A CA 1
ATOM 1771 C C . ARG A 1 235 ? -0.912 5.777 15.602 1 97.56 235 ARG A C 1
ATOM 1773 O O . ARG A 1 235 ? -1.018 5.082 16.609 1 97.56 235 ARG A O 1
ATOM 1780 N N . LEU A 1 236 ? -1.823 5.82 14.68 1 98 236 LEU A N 1
ATOM 1781 C CA . LEU A 1 236 ? -2.986 4.945 14.75 1 98 236 LEU A CA 1
ATOM 1782 C C . LEU A 1 236 ? -2.574 3.482 14.617 1 98 236 LEU A C 1
ATOM 1784 O O . LEU A 1 236 ? -3.086 2.621 15.336 1 98 236 LEU A O 1
ATOM 1788 N N . ARG A 1 237 ? -1.651 3.236 13.711 1 95.88 237 ARG A N 1
ATOM 1789 C CA . ARG A 1 237 ? -1.125 1.882 13.57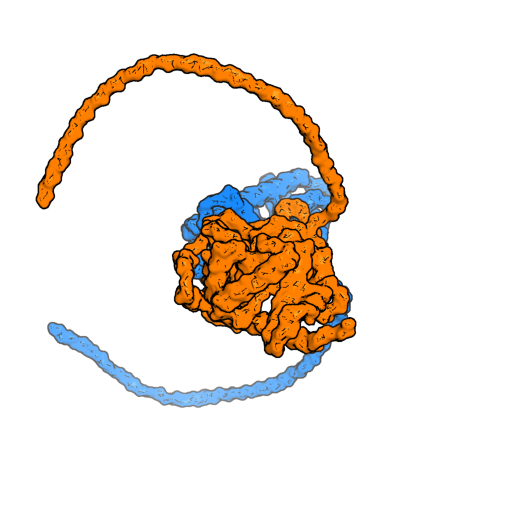 1 95.88 237 ARG A CA 1
ATOM 1790 C C . ARG A 1 237 ? -0.48 1.403 14.867 1 95.88 237 ARG A C 1
ATOM 1792 O O . ARG A 1 237 ? -0.736 0.284 15.312 1 95.88 237 ARG A O 1
ATOM 1799 N N . ASP A 1 238 ? 0.377 2.244 15.445 1 95.69 238 ASP A N 1
ATOM 1800 C CA . ASP A 1 238 ? 1.071 1.893 16.688 1 95.69 238 ASP A CA 1
ATOM 1801 C C . ASP A 1 238 ? 0.079 1.595 17.812 1 95.69 238 ASP A C 1
ATOM 1803 O O . ASP A 1 238 ? 0.253 0.633 18.562 1 95.69 238 ASP A O 1
ATOM 1807 N N . TRP A 1 239 ? -0.924 2.432 17.906 1 97.56 239 TRP A N 1
ATOM 1808 C CA . TRP A 1 239 ? -1.94 2.219 18.938 1 97.56 239 TRP A CA 1
ATOM 1809 C C . TRP A 1 239 ? -2.617 0.863 18.75 1 97.56 239 TRP A C 1
ATOM 1811 O O . TRP A 1 239 ? -2.824 0.134 19.734 1 97.56 239 TRP A O 1
ATOM 1821 N N . SER A 1 240 ? -2.951 0.503 17.531 1 95.56 240 SER A N 1
ATOM 1822 C CA . SER A 1 240 ? -3.721 -0.699 17.234 1 95.56 240 SER A CA 1
ATOM 1823 C C . SER A 1 240 ? -2.916 -1.96 17.531 1 95.56 240 SER A C 1
ATOM 1825 O O . SER A 1 240 ? -3.48 -3.047 17.672 1 95.56 240 SER A O 1
ATOM 1827 N N . ARG A 1 241 ? -1.618 -1.861 17.562 1 91.25 241 ARG A N 1
ATOM 1828 C CA . ARG A 1 241 ? -0.753 -3.006 17.828 1 91.25 241 ARG A CA 1
ATOM 1829 C C . ARG A 1 241 ? -0.887 -3.473 19.281 1 91.25 241 ARG A C 1
ATOM 1831 O O . ARG A 1 241 ? -0.755 -4.664 19.562 1 91.25 241 ARG A O 1
ATOM 1838 N N . ASN A 1 242 ? -1.181 -2.486 20.141 1 91.94 242 ASN A N 1
ATOM 1839 C CA . ASN A 1 242 ? -1.102 -2.834 21.547 1 91.94 242 ASN A CA 1
ATOM 1840 C C . ASN A 1 242 ? -2.42 -2.562 22.266 1 91.94 242 ASN A C 1
ATOM 1842 O O . ASN A 1 242 ? -2.496 -2.662 23.5 1 91.94 242 ASN A O 1
ATOM 1846 N N . HIS A 1 243 ? -3.43 -2.184 21.547 1 95.62 243 HIS A N 1
ATOM 1847 C CA . HIS A 1 243 ? -4.707 -1.845 22.156 1 95.62 243 HIS A CA 1
ATOM 1848 C C . HIS A 1 243 ? -5.871 -2.434 21.359 1 95.62 243 HIS A C 1
ATOM 1850 O O . HIS A 1 243 ? -5.699 -2.844 20.203 1 95.62 243 HIS A O 1
ATOM 1856 N N . SER A 1 244 ? -7.012 -2.574 22.031 1 93.44 244 SER A N 1
ATOM 1857 C CA . SER A 1 244 ? -8.258 -3.014 21.406 1 93.44 244 SER A CA 1
ATOM 1858 C C . SER A 1 244 ? -9.438 -2.178 21.891 1 93.44 244 SER A C 1
ATOM 1860 O O . SER A 1 244 ? -9.281 -1.298 22.734 1 93.44 244 SER A O 1
ATOM 1862 N N . GLY A 1 245 ? -10.539 -2.359 21.203 1 94.69 245 GLY A N 1
ATOM 1863 C CA . GLY A 1 245 ? -11.766 -1.763 21.734 1 94.69 245 GLY A CA 1
ATOM 1864 C C . GLY A 1 245 ? -12.211 -0.539 20.953 1 94.69 245 GLY A C 1
ATOM 1865 O O . GLY A 1 245 ? -13.266 0.026 21.219 1 94.69 245 GLY A O 1
ATOM 1866 N N . ASP A 1 246 ? -11.453 -0.009 20.016 1 97.56 246 ASP A N 1
ATOM 1867 C CA . ASP A 1 246 ? -11.898 1.086 19.172 1 97.56 246 ASP A CA 1
ATOM 1868 C C . ASP A 1 246 ? -12.664 0.559 17.953 1 97.56 246 ASP A C 1
ATOM 1870 O O . ASP A 1 246 ? -12.102 -0.141 17.109 1 97.56 246 ASP A O 1
ATOM 1874 N N . PRO A 1 247 ? -13.914 0.936 17.828 1 96.12 247 PRO A N 1
ATOM 1875 C CA . PRO A 1 247 ? -14.742 0.332 16.781 1 96.12 247 PRO A CA 1
ATOM 1876 C C . PRO A 1 247 ? -14.242 0.655 15.375 1 96.12 247 PRO A C 1
ATOM 1878 O O . PRO A 1 247 ? -14.312 -0.19 14.484 1 96.12 247 PRO A O 1
ATOM 1881 N N . GLU A 1 248 ? -13.773 1.85 15.18 1 96.5 248 GLU A N 1
ATOM 1882 C CA . GLU A 1 248 ? -13.289 2.248 13.859 1 96.5 248 GLU A CA 1
ATOM 1883 C C . GLU A 1 248 ? -12.016 1.489 13.492 1 96.5 248 GLU A C 1
ATOM 1885 O O . GLU A 1 248 ? -11.867 1.037 12.352 1 96.5 248 GLU A O 1
ATOM 1890 N N . ILE A 1 249 ? -11.141 1.382 14.422 1 97.19 249 ILE A N 1
ATOM 1891 C CA . ILE A 1 249 ? -9.898 0.649 14.203 1 97.19 249 ILE A CA 1
ATOM 1892 C C . ILE A 1 249 ? -10.203 -0.829 13.977 1 97.19 249 ILE A C 1
ATOM 1894 O O . ILE A 1 249 ? -9.664 -1.448 13.055 1 97.19 249 ILE A O 1
ATOM 1898 N N . GLU A 1 250 ? -11.102 -1.384 14.781 1 95.75 250 GLU A N 1
ATOM 1899 C CA . GLU A 1 250 ? -11.484 -2.783 14.633 1 95.75 250 GLU A CA 1
ATOM 1900 C C . GLU A 1 250 ? -12.109 -3.035 13.258 1 95.75 250 GLU A C 1
ATOM 1902 O O . GLU A 1 250 ? -11.852 -4.07 12.641 1 95.75 250 GLU A O 1
ATOM 1907 N N . ALA A 1 251 ? -12.922 -2.152 12.844 1 95.12 251 ALA A N 1
ATOM 1908 C CA . ALA A 1 251 ? -13.555 -2.295 11.531 1 95.12 251 ALA A CA 1
ATOM 1909 C C . ALA A 1 251 ? -12.516 -2.336 10.422 1 95.12 251 ALA A C 1
ATOM 1911 O O . ALA A 1 251 ? -12.625 -3.129 9.484 1 95.12 251 ALA A O 1
ATOM 1912 N N . ALA A 1 252 ? -11.5 -1.464 10.469 1 94.94 252 ALA A N 1
ATOM 1913 C CA . ALA A 1 252 ? -10.43 -1.461 9.477 1 94.94 252 ALA A CA 1
ATOM 1914 C C . ALA A 1 252 ? -9.664 -2.779 9.5 1 94.94 252 ALA A C 1
ATOM 1916 O O . ALA A 1 252 ? -9.383 -3.359 8.445 1 94.94 252 ALA A O 1
ATOM 1917 N N . LEU A 1 253 ? -9.344 -3.26 10.68 1 93.31 253 LEU A N 1
ATOM 1918 C CA . LEU A 1 253 ? -8.594 -4.5 10.828 1 93.31 253 LEU A CA 1
ATOM 1919 C C . LEU A 1 253 ? -9.391 -5.684 10.289 1 93.31 253 LEU A C 1
ATOM 1921 O O . LEU A 1 253 ? -8.82 -6.586 9.664 1 93.31 253 LEU A O 1
ATOM 1925 N N . LYS A 1 254 ? -10.703 -5.637 10.492 1 92.56 254 LYS A N 1
ATOM 1926 C CA . LYS A 1 254 ? -11.578 -6.707 10.023 1 92.56 254 LYS A CA 1
ATOM 1927 C C . LYS A 1 254 ? -11.633 -6.746 8.5 1 92.56 254 LYS A C 1
ATOM 1929 O O . LYS A 1 254 ? -11.984 -7.766 7.91 1 92.56 254 LYS A O 1
ATOM 1934 N N . ARG A 1 255 ? -11.211 -5.711 7.879 1 91.25 255 ARG A N 1
ATOM 1935 C CA . ARG A 1 255 ? -11.164 -5.648 6.422 1 91.25 255 ARG A CA 1
ATOM 1936 C C . ARG A 1 255 ? -9.742 -5.836 5.91 1 91.25 255 ARG A C 1
ATOM 1938 O O . ARG A 1 255 ? -9.469 -5.621 4.73 1 91.25 255 ARG A O 1
ATOM 1945 N N . GLY A 1 256 ? -8.82 -6.047 6.855 1 89.19 256 GLY A N 1
ATOM 1946 C CA . GLY A 1 256 ? -7.426 -6.266 6.488 1 89.19 256 GLY A CA 1
ATOM 1947 C C . GLY A 1 256 ? -6.688 -4.984 6.164 1 89.19 256 GLY A C 1
ATOM 1948 O O . GLY A 1 256 ? -5.695 -5 5.434 1 89.19 256 GLY A O 1
ATOM 1949 N N . GLU A 1 257 ? -7.148 -3.887 6.668 1 93.94 257 GLU A N 1
ATOM 1950 C CA . GLU A 1 257 ? -6.566 -2.596 6.32 1 93.94 257 GLU A CA 1
ATOM 1951 C C . GLU A 1 257 ? -5.746 -2.029 7.477 1 93.94 257 GLU A C 1
ATOM 1953 O O . GLU A 1 257 ? -5.969 -2.389 8.633 1 93.94 257 GLU A O 1
ATOM 1958 N N . ASP A 1 258 ? -4.691 -1.237 7.133 1 95.25 258 ASP A N 1
ATOM 1959 C CA . ASP A 1 258 ? -4.043 -0.383 8.125 1 95.25 258 ASP A CA 1
ATOM 1960 C C . ASP A 1 258 ? -4.992 0.707 8.617 1 95.25 258 ASP A C 1
ATOM 1962 O O . ASP A 1 258 ? -5.547 1.462 7.812 1 95.25 258 ASP A O 1
ATOM 1966 N N . PRO A 1 259 ? -5.164 0.803 9.93 1 97.44 259 PRO A N 1
ATOM 1967 C CA . PRO A 1 259 ? -6.18 1.744 10.422 1 97.44 259 PRO A CA 1
ATOM 1968 C C . PRO A 1 259 ? -5.848 3.195 10.078 1 97.44 259 PRO A C 1
ATOM 1970 O O . PRO A 1 259 ? -6.754 3.992 9.812 1 97.44 259 PRO A O 1
ATOM 1973 N N . GLY A 1 260 ? -4.574 3.582 10.117 1 98.25 260 GLY A N 1
ATOM 1974 C CA . GLY A 1 260 ? -4.199 4.93 9.727 1 98.25 260 GLY A CA 1
ATOM 1975 C C . GLY A 1 260 ? -4.473 5.223 8.266 1 98.25 260 GLY A C 1
ATOM 1976 O O . GLY A 1 260 ? -5.047 6.266 7.934 1 98.25 260 GLY A O 1
ATOM 1977 N N . LEU A 1 261 ? -4.094 4.316 7.387 1 97.88 261 LEU A N 1
ATOM 1978 C CA . LEU A 1 261 ? -4.328 4.473 5.953 1 97.88 261 LEU A CA 1
ATOM 1979 C C . LEU A 1 261 ? -5.82 4.473 5.645 1 97.88 261 LEU A C 1
ATOM 1981 O O . LEU A 1 261 ? -6.281 5.223 4.777 1 97.88 261 LEU A O 1
ATOM 1985 N N . ALA A 1 262 ? -6.57 3.629 6.352 1 97.38 262 ALA A N 1
ATOM 1986 C CA . ALA A 1 262 ? -8.016 3.553 6.16 1 97.38 262 ALA A CA 1
ATOM 1987 C C . ALA A 1 262 ? -8.688 4.883 6.504 1 97.38 262 ALA A C 1
ATOM 1989 O O . ALA A 1 262 ? -9.594 5.328 5.793 1 97.38 262 ALA A O 1
ATOM 1990 N N . LEU A 1 263 ? -8.219 5.512 7.543 1 98.62 263 LEU A N 1
ATOM 1991 C CA . LEU A 1 263 ? -8.805 6.785 7.949 1 98.62 263 LEU A CA 1
ATOM 1992 C C . LEU A 1 263 ? -8.508 7.875 6.926 1 98.62 263 LEU A C 1
ATOM 1994 O O . LEU A 1 263 ? -9.383 8.672 6.59 1 98.62 263 LEU A O 1
ATOM 1998 N N . VAL A 1 264 ? -7.285 7.926 6.445 1 98.75 264 VAL A N 1
ATOM 1999 C CA . VAL A 1 264 ? -6.918 8.922 5.441 1 98.75 264 VAL A CA 1
ATOM 2000 C C . VAL A 1 264 ? -7.758 8.719 4.184 1 98.75 264 VAL A C 1
ATOM 2002 O O . VAL A 1 264 ? -8.297 9.68 3.627 1 98.75 264 VAL A O 1
ATOM 2005 N N . THR A 1 265 ? -7.871 7.465 3.748 1 98.19 265 THR A N 1
ATOM 2006 C CA . THR A 1 265 ? -8.641 7.145 2.555 1 98.19 265 THR A CA 1
ATOM 2007 C C . THR A 1 265 ? -10.102 7.574 2.723 1 98.19 265 THR A C 1
ATOM 2009 O O . THR A 1 265 ? -10.656 8.242 1.854 1 98.19 265 THR A O 1
ATOM 2012 N N . LYS A 1 266 ? -10.688 7.215 3.834 1 98.12 266 LYS A N 1
ATOM 2013 C CA . LYS A 1 266 ? -12.086 7.551 4.113 1 98.12 266 LYS A CA 1
ATOM 2014 C C . LYS A 1 266 ? -12.281 9.062 4.156 1 98.12 266 LYS A C 1
ATOM 2016 O O . LYS A 1 266 ? -13.242 9.586 3.582 1 98.12 266 LYS A O 1
ATOM 2021 N N . THR A 1 267 ? -11.406 9.75 4.816 1 98.75 267 THR A N 1
ATOM 2022 C CA . THR A 1 267 ? -11.516 11.195 4.988 1 98.75 267 THR A CA 1
ATOM 2023 C C . THR A 1 267 ? -11.367 11.906 3.646 1 98.75 267 THR A C 1
ATOM 2025 O O . THR A 1 267 ? -12.148 12.805 3.324 1 98.75 267 THR A O 1
ATOM 2028 N N . TYR A 1 268 ? -10.352 11.5 2.889 1 98.81 268 TYR A N 1
ATOM 2029 C CA . TYR A 1 268 ? -10.172 12.102 1.569 1 98.81 268 TYR A CA 1
ATOM 2030 C C . TYR A 1 268 ? -11.438 11.961 0.734 1 98.81 268 TYR A C 1
ATOM 2032 O O . TYR A 1 268 ? -11.875 12.93 0.104 1 98.81 268 TYR A O 1
ATOM 2040 N N . ASN A 1 269 ? -11.93 10.766 0.7 1 98.31 269 ASN A N 1
ATOM 2041 C CA . ASN A 1 269 ? -13.133 10.508 -0.089 1 98.31 269 ASN A CA 1
ATOM 2042 C C . ASN A 1 269 ? -14.312 11.336 0.406 1 98.31 269 ASN A C 1
ATOM 2044 O O . ASN A 1 269 ? -15.102 11.844 -0.396 1 98.31 269 ASN A O 1
ATOM 2048 N N . TYR A 1 270 ? -14.461 11.5 1.736 1 98.5 270 TYR A N 1
ATOM 2049 C CA . TYR A 1 270 ? -15.531 12.305 2.314 1 98.5 270 TYR A CA 1
ATOM 2050 C C . TYR A 1 270 ? -15.414 13.758 1.869 1 98.5 270 TYR A C 1
ATOM 2052 O O . TYR A 1 270 ? -16.391 14.352 1.424 1 98.5 270 TYR A O 1
ATOM 2060 N N . ILE A 1 271 ? -14.258 14.312 1.956 1 98.69 271 ILE A N 1
ATOM 2061 C CA . ILE A 1 271 ? -14.016 15.711 1.623 1 98.69 271 ILE A CA 1
ATOM 2062 C C . ILE A 1 271 ? -14.375 15.961 0.161 1 98.69 271 ILE A C 1
ATOM 2064 O O . ILE A 1 271 ? -15.094 16.906 -0.152 1 98.69 271 ILE A O 1
ATOM 2068 N N . HIS A 1 272 ? -13.938 15.148 -0.723 1 97.88 272 HIS A N 1
ATOM 2069 C CA . HIS A 1 272 ? -14.07 15.375 -2.156 1 97.88 272 HIS A CA 1
ATOM 2070 C C . HIS A 1 272 ? -15.469 15 -2.643 1 97.88 272 HIS A C 1
ATOM 2072 O O . HIS A 1 272 ? -16.047 15.703 -3.482 1 97.88 272 HIS A O 1
ATOM 2078 N N . LYS A 1 273 ? -15.977 13.914 -2.139 1 97.5 273 LYS A N 1
ATOM 2079 C CA . LYS A 1 273 ? -17.297 13.469 -2.568 1 97.5 273 LYS A CA 1
ATOM 2080 C C . LYS A 1 273 ? -18.359 14.492 -2.197 1 97.5 273 LYS A C 1
ATOM 2082 O O . LYS A 1 273 ? -19.281 14.75 -2.977 1 97.5 273 LYS A O 1
ATOM 2087 N N . TYR A 1 274 ? -18.234 15.086 -1.073 1 97.56 274 TYR A N 1
ATOM 2088 C CA . TYR A 1 274 ? -19.297 15.961 -0.589 1 97.56 274 TYR A CA 1
ATOM 2089 C C . TYR A 1 274 ? -18.906 17.422 -0.716 1 97.56 274 TYR A C 1
ATOM 2091 O O . TYR A 1 274 ? -19.547 18.297 -0.123 1 97.56 274 TYR A O 1
ATOM 2099 N N . GLY A 1 275 ? -17.812 17.719 -1.349 1 97.25 275 GLY A N 1
ATOM 2100 C CA . GLY A 1 275 ? -17.469 19.047 -1.819 1 97.25 275 GLY A CA 1
ATOM 2101 C C . GLY A 1 275 ? -16.953 19.953 -0.718 1 97.25 275 GLY A C 1
ATOM 2102 O O . GLY A 1 275 ? -17.203 21.172 -0.735 1 97.25 275 GLY A O 1
ATOM 2103 N N . HIS A 1 276 ? -16.391 19.422 0.334 1 98.19 276 HIS A N 1
ATOM 2104 C CA . HIS A 1 276 ? -15.75 20.25 1.349 1 98.19 276 HIS A CA 1
ATOM 2105 C C . HIS A 1 276 ? -14.469 20.891 0.819 1 98.19 276 HIS A C 1
ATOM 2107 O O . HIS A 1 276 ? -13.82 20.344 -0.07 1 98.19 276 HIS A O 1
ATOM 2113 N N . LYS A 1 277 ? -14.078 21.984 1.352 1 98.19 277 LYS A N 1
ATOM 2114 C CA . LYS A 1 277 ? -12.93 22.734 0.828 1 98.19 277 LYS A CA 1
ATOM 2115 C C . LYS A 1 277 ? -11.633 22.25 1.46 1 98.19 277 LYS A C 1
ATOM 2117 O O . LYS A 1 277 ? -10.539 22.609 1.002 1 98.19 277 LYS A O 1
ATOM 2122 N N . SER A 1 278 ? -11.711 21.469 2.473 1 98.75 278 SER A N 1
ATOM 2123 C CA . SER A 1 278 ? -10.562 21.094 3.279 1 98.75 278 SER A CA 1
ATOM 2124 C C . SER A 1 278 ? -9.523 20.344 2.445 1 98.75 278 SER A C 1
ATOM 2126 O O . SER A 1 278 ? -9.883 19.516 1.6 1 98.75 278 SER A O 1
ATOM 2128 N N . LYS A 1 279 ? -8.281 20.672 2.672 1 98.31 279 LYS A N 1
ATOM 2129 C CA . LYS A 1 279 ? -7.172 19.844 2.201 1 98.31 279 LYS A CA 1
ATOM 2130 C C . LYS A 1 279 ? -6.754 18.828 3.262 1 98.31 279 LYS A C 1
ATOM 2132 O O . LYS A 1 279 ? -6.777 19.125 4.457 1 98.31 279 LYS A O 1
ATOM 2137 N N . LEU A 1 280 ? -6.395 17.656 2.793 1 98.75 280 LEU A N 1
ATOM 2138 C CA . LEU A 1 280 ? -6.031 16.594 3.719 1 98.75 280 LEU A CA 1
ATOM 2139 C C . LEU A 1 280 ? -4.52 16.391 3.752 1 98.75 280 LEU A C 1
ATOM 2141 O O . LEU A 1 280 ? -3.879 16.297 2.703 1 98.75 280 LEU A O 1
ATOM 2145 N N . MET A 1 281 ? -3.975 16.375 4.953 1 98.5 281 MET A N 1
ATOM 2146 C CA . MET A 1 281 ? -2.549 16.172 5.195 1 98.5 281 MET A CA 1
ATOM 2147 C C . MET A 1 281 ? -2.299 14.898 5.988 1 98.5 281 MET A C 1
ATOM 2149 O O . MET A 1 281 ? -2.879 14.703 7.055 1 98.5 281 MET A O 1
ATOM 2153 N N . ALA A 1 282 ? -1.482 14.023 5.418 1 98.62 282 ALA A N 1
ATOM 2154 C CA . ALA A 1 282 ? -1.067 12.812 6.121 1 98.62 282 ALA A CA 1
ATOM 2155 C C . ALA A 1 282 ? 0.27 13.016 6.824 1 98.62 282 ALA A C 1
ATOM 2157 O O . ALA A 1 282 ? 1.253 13.422 6.199 1 98.62 282 ALA A O 1
ATOM 2158 N N . ALA A 1 283 ? 0.29 12.773 8.148 1 98 283 ALA A N 1
ATOM 2159 C CA . ALA A 1 283 ? 1.487 12.898 8.977 1 98 283 ALA A CA 1
ATOM 2160 C C . ALA A 1 283 ? 1.822 11.57 9.648 1 98 283 ALA A C 1
ATOM 2162 O O . ALA A 1 283 ? 1.063 10.609 9.547 1 98 283 ALA A O 1
ATOM 2163 N N . ALA A 1 284 ? 2.961 11.539 10.297 1 97.06 284 ALA A N 1
ATOM 2164 C CA . ALA A 1 284 ? 3.471 10.336 10.953 1 97.06 284 ALA A CA 1
ATOM 2165 C C . ALA A 1 284 ? 3.617 9.195 9.953 1 97.06 284 ALA A C 1
ATOM 2167 O O . ALA A 1 284 ? 3.244 8.055 10.25 1 97.06 284 ALA A O 1
ATOM 2168 N N . VAL A 1 285 ? 4.012 9.547 8.734 1 96.94 285 VAL A N 1
ATOM 2169 C CA . VAL A 1 285 ? 4.402 8.562 7.738 1 96.94 285 VAL A CA 1
ATOM 2170 C C . VAL A 1 285 ? 5.727 7.918 8.141 1 96.94 285 VAL A C 1
ATOM 2172 O O . VAL A 1 285 ? 6.691 8.617 8.461 1 96.94 285 VAL A O 1
ATOM 2175 N N . ARG A 1 286 ? 5.828 6.625 8.07 1 94.31 286 ARG A N 1
ATOM 2176 C CA . ARG A 1 286 ? 6.984 5.949 8.656 1 94.31 286 ARG A CA 1
ATOM 2177 C C . ARG A 1 286 ? 7.992 5.566 7.574 1 94.31 286 ARG A C 1
ATOM 2179 O O . ARG A 1 286 ? 9.195 5.52 7.836 1 94.31 286 ARG A O 1
ATOM 2186 N N . ASN A 1 287 ? 7.516 5.188 6.418 1 94.88 287 ASN A N 1
ATOM 2187 C CA . ASN A 1 287 ? 8.359 4.617 5.375 1 94.88 287 ASN A CA 1
ATOM 2188 C C . ASN A 1 287 ? 7.734 4.781 3.992 1 94.88 287 ASN A C 1
ATOM 2190 O O . ASN A 1 287 ? 6.688 5.414 3.854 1 94.88 287 ASN A O 1
ATOM 2194 N N . LYS A 1 288 ? 8.414 4.27 3.021 1 95.38 288 LYS A N 1
ATOM 2195 C CA . LYS A 1 288 ? 7.949 4.387 1.642 1 95.38 288 LYS A CA 1
ATOM 2196 C C . LYS A 1 288 ? 6.656 3.607 1.43 1 95.38 288 LYS A C 1
ATOM 2198 O O . LYS A 1 288 ? 5.812 4.004 0.621 1 95.38 288 LYS A O 1
ATOM 2203 N N . GLN A 1 289 ? 6.559 2.535 2.146 1 96 289 GLN A N 1
ATOM 2204 C CA . GLN A 1 289 ? 5.332 1.745 2.078 1 96 289 GLN A CA 1
ATOM 2205 C C . GLN A 1 289 ? 4.109 2.598 2.402 1 96 289 GLN A C 1
ATOM 2207 O O . GLN A 1 289 ? 3.111 2.562 1.678 1 96 289 GLN A O 1
ATOM 2212 N N . ASP A 1 290 ? 4.195 3.395 3.48 1 97.19 290 ASP A N 1
ATOM 2213 C CA . ASP A 1 290 ? 3.137 4.332 3.84 1 97.19 290 ASP A CA 1
ATOM 2214 C C . ASP A 1 290 ? 2.926 5.371 2.744 1 97.19 290 ASP A C 1
ATOM 2216 O O . ASP A 1 290 ? 1.796 5.609 2.312 1 97.19 290 ASP A O 1
ATOM 2220 N N . LEU A 1 291 ? 4.02 5.93 2.373 1 97.69 291 LEU A N 1
ATOM 2221 C CA . LEU A 1 291 ? 3.975 7.059 1.449 1 97.69 291 LEU A CA 1
ATOM 2222 C C . LEU A 1 291 ? 3.309 6.664 0.136 1 97.69 291 LEU A C 1
ATOM 2224 O O . LEU A 1 291 ? 2.422 7.363 -0.353 1 97.69 291 LEU A O 1
ATOM 2228 N N . PHE A 1 292 ? 3.664 5.508 -0.427 1 97.31 292 PHE A N 1
ATOM 2229 C CA . PHE A 1 292 ? 3.139 5.066 -1.715 1 97.31 292 PHE A CA 1
ATOM 2230 C C . PHE A 1 292 ? 1.658 4.727 -1.606 1 97.31 292 PHE A C 1
ATOM 2232 O O . PHE A 1 292 ? 0.928 4.785 -2.598 1 97.31 292 PHE A O 1
ATOM 2239 N N . SER A 1 293 ? 1.195 4.41 -0.416 1 96.81 293 SER A N 1
ATOM 2240 C CA . SER A 1 293 ? -0.206 4.074 -0.19 1 96.81 293 SER A CA 1
ATOM 2241 C C . SER A 1 293 ? -1.072 5.324 -0.113 1 96.81 293 SER A C 1
ATOM 2243 O O . SER A 1 293 ? -2.303 5.238 -0.14 1 96.81 293 SER A O 1
ATOM 2245 N N . LEU A 1 294 ? -0.453 6.48 -0.076 1 97.88 294 LEU A N 1
ATOM 2246 C CA . LEU A 1 294 ? -1.168 7.727 0.191 1 97.88 294 LEU A CA 1
ATOM 2247 C C . LEU A 1 294 ? -1.189 8.617 -1.047 1 97.88 294 LEU A C 1
ATOM 2249 O O . LEU A 1 294 ? -1.702 9.734 -1.002 1 97.88 294 LEU A O 1
ATOM 2253 N N . LEU A 1 295 ? -0.67 8.172 -2.143 1 97.81 295 LEU A N 1
ATOM 2254 C CA . LEU A 1 295 ? -0.478 9.031 -3.307 1 97.81 295 LEU A CA 1
ATOM 2255 C C . LEU A 1 295 ? -1.812 9.578 -3.807 1 97.81 295 LEU A C 1
ATOM 2257 O O . LEU A 1 295 ? -2.732 8.812 -4.094 1 97.81 295 LEU A O 1
ATOM 2261 N N . GLY A 1 296 ? -1.857 10.891 -3.896 1 97.88 296 GLY A N 1
ATOM 2262 C CA . GLY A 1 296 ? -3.061 11.602 -4.305 1 97.88 296 GLY A CA 1
ATOM 2263 C C . GLY A 1 296 ? -3.635 12.477 -3.209 1 97.88 296 GLY A C 1
ATOM 2264 O O . GLY A 1 296 ? -4.438 13.375 -3.48 1 97.88 296 GLY A O 1
ATOM 2265 N N . VAL A 1 297 ? -3.199 12.172 -1.928 1 98.19 297 VAL A N 1
ATOM 2266 C CA . VAL A 1 297 ? -3.604 13.062 -0.839 1 98.19 297 VAL A CA 1
ATOM 2267 C C . VAL A 1 297 ? -2.998 14.445 -1.048 1 98.19 297 VAL A C 1
ATOM 2269 O O . VAL A 1 297 ? -2 14.594 -1.759 1 98.19 297 VAL A O 1
ATOM 2272 N N . ASP A 1 298 ? -3.518 15.43 -0.472 1 97.12 298 ASP A N 1
ATOM 2273 C CA . ASP A 1 298 ? -3.074 16.797 -0.763 1 97.12 298 ASP A CA 1
ATOM 2274 C C . ASP A 1 298 ? -1.649 17.016 -0.263 1 97.12 298 ASP A C 1
ATOM 2276 O O . ASP A 1 298 ? -0.8 17.516 -1.005 1 97.12 298 ASP A O 1
ATOM 2280 N N . TYR A 1 299 ? -1.394 16.688 0.992 1 96.88 299 TYR A N 1
ATOM 2281 C CA . TYR A 1 299 ? -0.084 16.891 1.601 1 96.88 299 TYR A CA 1
ATOM 2282 C C . TYR A 1 299 ? 0.387 15.633 2.322 1 96.88 299 TYR A C 1
ATOM 2284 O O . TYR A 1 299 ? -0.41 14.938 2.959 1 96.88 299 TYR A O 1
ATOM 2292 N N . ILE A 1 300 ? 1.667 15.352 2.184 1 97.44 300 ILE A N 1
ATOM 2293 C CA . ILE A 1 300 ? 2.303 14.281 2.943 1 97.44 300 ILE A CA 1
ATOM 2294 C C . ILE A 1 300 ? 3.504 14.828 3.707 1 97.44 300 ILE A C 1
ATOM 2296 O O . ILE A 1 300 ? 4.441 15.352 3.104 1 97.44 300 ILE A O 1
ATOM 2300 N N . ILE A 1 301 ? 3.453 14.789 5.012 1 96.31 301 ILE A N 1
ATOM 2301 C CA . ILE A 1 301 ? 4.629 15.055 5.836 1 96.31 301 ILE A CA 1
ATOM 2302 C C . ILE A 1 301 ? 5.48 13.789 5.945 1 96.31 301 ILE A C 1
ATOM 2304 O O . ILE A 1 301 ? 5.035 12.781 6.496 1 96.31 301 ILE A O 1
ATOM 2308 N N . ALA A 1 302 ? 6.676 13.852 5.434 1 95.5 302 ALA A N 1
ATOM 2309 C CA . ALA A 1 302 ? 7.508 12.648 5.367 1 95.5 302 ALA A CA 1
ATOM 2310 C C . ALA A 1 302 ? 8.852 12.875 6.043 1 95.5 302 ALA A C 1
ATOM 2312 O O . ALA A 1 302 ? 9.43 13.961 5.945 1 95.5 302 ALA A O 1
ATOM 2313 N N . PRO A 1 303 ? 9.391 11.836 6.672 1 94.5 303 PRO A N 1
ATOM 2314 C CA . PRO A 1 303 ? 10.727 11.945 7.273 1 94.5 303 PRO A CA 1
ATOM 2315 C C . PRO A 1 303 ? 11.82 12.188 6.238 1 94.5 303 PRO A C 1
ATOM 2317 O O . PRO A 1 303 ? 11.727 11.703 5.109 1 94.5 303 PRO A O 1
ATOM 2320 N N . LEU A 1 304 ? 12.883 12.789 6.672 1 93.12 304 LEU A N 1
ATOM 2321 C CA . LEU A 1 304 ? 13.984 13.141 5.773 1 93.12 304 LEU A CA 1
ATOM 2322 C C . LEU A 1 304 ? 14.617 11.891 5.18 1 93.12 304 LEU A C 1
ATOM 2324 O O . LEU A 1 304 ? 15.023 11.883 4.016 1 93.12 304 LEU A O 1
ATOM 2328 N N . LYS A 1 305 ? 14.68 10.914 6.008 1 92.69 305 LYS A N 1
ATOM 2329 C CA . LYS A 1 305 ? 15.297 9.68 5.531 1 92.69 305 LYS A CA 1
ATOM 2330 C C . LYS A 1 305 ? 14.516 9.094 4.359 1 92.69 305 LYS A C 1
ATOM 2332 O O . LYS A 1 305 ? 15.102 8.57 3.412 1 92.69 305 LYS A O 1
ATOM 2337 N N . VAL A 1 306 ? 13.25 9.164 4.41 1 94.88 306 VAL A N 1
ATOM 2338 C CA . VAL A 1 306 ? 12.391 8.68 3.334 1 94.88 306 VAL A CA 1
ATOM 2339 C C . VAL A 1 306 ? 12.578 9.555 2.094 1 94.88 306 VAL A C 1
ATOM 2341 O O . VAL A 1 306 ? 12.711 9.039 0.981 1 94.88 306 VAL A O 1
ATOM 2344 N N . LEU A 1 307 ? 12.648 10.852 2.309 1 95.25 307 LEU A N 1
ATOM 2345 C CA . LEU A 1 307 ? 12.805 11.789 1.201 1 95.25 307 LEU A CA 1
ATOM 2346 C C . LEU A 1 307 ? 14.141 11.594 0.503 1 95.25 307 LEU A C 1
ATOM 2348 O O . LEU A 1 307 ? 14.219 11.633 -0.727 1 95.25 307 LEU A O 1
ATOM 2352 N N . GLN A 1 308 ? 15.109 11.383 1.279 1 93.75 308 GLN A N 1
ATOM 2353 C CA . GLN A 1 308 ? 16.422 11.133 0.717 1 93.75 308 GLN A CA 1
ATOM 2354 C C . GLN A 1 308 ? 16.438 9.867 -0.132 1 93.75 308 GLN A C 1
ATOM 2356 O O . GLN A 1 308 ? 16.984 9.852 -1.232 1 93.75 308 GLN A O 1
ATOM 2361 N N . SER A 1 309 ? 15.875 8.852 0.394 1 94.12 309 SER A N 1
ATOM 2362 C CA . SER A 1 309 ? 15.789 7.59 -0.338 1 94.12 309 SER A CA 1
ATOM 2363 C C . SER A 1 309 ? 15.047 7.77 -1.657 1 94.12 309 SER A C 1
ATOM 2365 O O . SER A 1 309 ? 15.461 7.238 -2.689 1 94.12 309 SER A O 1
ATOM 2367 N N . LEU A 1 310 ? 13.992 8.469 -1.659 1 95.44 310 LEU A N 1
ATOM 2368 C CA . LEU A 1 310 ? 13.219 8.734 -2.865 1 95.44 310 LEU A CA 1
ATOM 2369 C C . LEU A 1 310 ? 14.039 9.531 -3.875 1 95.44 310 LEU A C 1
ATOM 2371 O O . LEU A 1 310 ? 13.984 9.258 -5.078 1 95.44 310 LEU A O 1
ATOM 2375 N N . LYS A 1 311 ? 14.734 10.492 -3.371 1 93.94 311 LYS A N 1
ATOM 2376 C CA . LYS A 1 311 ? 15.531 11.375 -4.223 1 93.94 311 LYS A CA 1
ATOM 2377 C C . LYS A 1 311 ? 16.672 10.609 -4.883 1 93.94 311 LYS A C 1
ATOM 2379 O O . LYS A 1 311 ? 17.062 10.906 -6.016 1 93.94 311 LYS A O 1
ATOM 2384 N N . GLU A 1 312 ? 17.125 9.562 -4.242 1 93.75 312 GLU A N 1
ATOM 2385 C CA . GLU A 1 312 ? 18.281 8.812 -4.711 1 93.75 312 GLU A CA 1
ATOM 2386 C C . GLU A 1 312 ? 17.859 7.645 -5.602 1 93.75 312 GLU A C 1
ATOM 2388 O O . GLU A 1 312 ? 18.719 6.949 -6.164 1 93.75 312 GLU A O 1
ATOM 2393 N N . THR A 1 313 ? 16.656 7.422 -5.727 1 93.06 313 THR A N 1
ATOM 2394 C CA . THR A 1 313 ? 16.172 6.285 -6.504 1 93.06 313 THR A CA 1
ATOM 2395 C C . THR A 1 313 ? 15.617 6.75 -7.848 1 93.06 313 THR A C 1
ATOM 2397 O O . THR A 1 313 ? 14.656 7.52 -7.895 1 93.06 313 THR A O 1
ATOM 2400 N N . VAL A 1 314 ? 16.156 6.188 -8.883 1 90.94 314 VAL A N 1
ATOM 2401 C CA . VAL A 1 314 ? 15.734 6.539 -10.234 1 90.94 314 VAL A CA 1
ATOM 2402 C C . VAL A 1 314 ? 14.492 5.727 -10.609 1 90.94 314 VAL A C 1
ATOM 2404 O O . VAL A 1 314 ? 14.391 4.547 -10.258 1 90.94 314 VAL A O 1
ATOM 2407 N N . THR A 1 315 ? 13.594 6.438 -11.273 1 87.31 315 THR A N 1
ATOM 2408 C CA . THR A 1 315 ? 12.398 5.738 -11.719 1 87.31 315 THR A CA 1
ATOM 2409 C C . THR A 1 315 ? 12.578 5.191 -13.125 1 87.31 315 THR A C 1
ATOM 2411 O O . THR A 1 315 ? 13.453 5.648 -13.867 1 87.31 315 THR A O 1
ATOM 2414 N N . THR A 1 316 ? 11.773 4.176 -13.43 1 80.56 316 THR A N 1
ATOM 2415 C CA . THR A 1 316 ? 11.734 3.639 -14.781 1 80.56 316 THR A CA 1
ATOM 2416 C C . THR A 1 316 ? 10.773 4.441 -15.656 1 80.56 316 THR A C 1
ATOM 2418 O O . THR A 1 316 ? 9.633 4.684 -15.273 1 80.56 316 THR A O 1
ATOM 2421 N N . PRO A 1 317 ? 11.188 4.77 -16.828 1 77.38 317 PRO A N 1
ATOM 2422 C CA . PRO A 1 317 ? 10.367 5.641 -17.672 1 77.38 317 PRO A CA 1
ATOM 2423 C C . PRO A 1 317 ? 9.133 4.934 -18.219 1 77.38 317 PRO A C 1
ATOM 2425 O O . PRO A 1 317 ? 8.18 5.59 -18.656 1 77.38 317 PRO A O 1
ATOM 2428 N N . GLU A 1 318 ? 9.125 3.611 -18.234 1 83.69 318 GLU A N 1
ATOM 2429 C CA . GLU A 1 318 ? 7.992 2.893 -18.812 1 83.69 318 GLU A CA 1
ATOM 2430 C C . GLU A 1 318 ? 6.727 3.096 -17.984 1 83.69 318 GLU A C 1
ATOM 2432 O O . GLU A 1 318 ? 6.73 2.879 -16.766 1 83.69 318 GLU A O 1
ATOM 2437 N N . GLU A 1 319 ? 5.672 3.346 -18.672 1 80.75 319 GLU A N 1
ATOM 2438 C CA . GLU A 1 319 ? 4.395 3.674 -18.031 1 80.75 319 GLU A CA 1
ATOM 2439 C C . GLU A 1 319 ? 3.867 2.5 -17.219 1 80.75 319 GLU A C 1
ATOM 2441 O O . GLU A 1 319 ? 3.256 2.697 -16.172 1 80.75 319 GLU A O 1
ATOM 2446 N N . LYS A 1 320 ? 4.191 1.343 -17.625 1 82.75 320 LYS A N 1
ATOM 2447 C CA . LYS A 1 320 ? 3.633 0.156 -16.984 1 82.75 320 LYS A CA 1
ATOM 2448 C C . LYS A 1 320 ? 4.172 -0.008 -15.57 1 82.75 320 LYS A C 1
ATOM 2450 O O . LYS A 1 320 ? 3.557 -0.682 -14.742 1 82.75 320 LYS A O 1
ATOM 2455 N N . TYR A 1 321 ? 5.289 0.669 -15.266 1 86.25 321 TYR A N 1
ATOM 2456 C CA . TYR A 1 321 ? 5.902 0.517 -13.953 1 86.25 321 TYR A CA 1
ATOM 2457 C C . TYR A 1 321 ? 5.66 1.75 -13.086 1 86.25 321 TYR A C 1
ATOM 2459 O O . TYR A 1 321 ? 6.18 1.848 -11.977 1 86.25 321 TYR A O 1
ATOM 2467 N N . SER A 1 322 ? 4.879 2.672 -13.617 1 90 322 SER A N 1
ATOM 2468 C CA . SER A 1 322 ? 4.656 3.93 -12.906 1 90 322 SER A CA 1
ATOM 2469 C C . SER A 1 322 ? 3.734 3.736 -11.711 1 90 322 SER A C 1
ATOM 2471 O O . SER A 1 322 ? 2.939 2.795 -11.68 1 90 322 SER A O 1
ATOM 2473 N N . PHE A 1 323 ? 3.951 4.602 -10.758 1 93.75 323 PHE A N 1
ATOM 2474 C CA . PHE A 1 323 ? 3.057 4.598 -9.602 1 93.75 323 PHE A CA 1
ATOM 2475 C C . PHE A 1 323 ? 1.639 4.973 -10.016 1 93.75 323 PHE A C 1
ATOM 2477 O O . PHE A 1 323 ? 1.44 5.664 -11.023 1 93.75 323 PHE A O 1
ATOM 2484 N N . VAL A 1 324 ? 0.761 4.508 -9.25 1 92.94 324 VAL A N 1
ATOM 2485 C CA . VAL A 1 324 ? -0.644 4.797 -9.516 1 92.94 324 VAL A CA 1
ATOM 2486 C C . VAL A 1 324 ? -1.203 5.699 -8.422 1 92.94 324 VAL A C 1
ATOM 2488 O O . VAL A 1 324 ? -0.875 5.531 -7.242 1 92.94 324 VAL A O 1
ATOM 2491 N N . ARG A 1 325 ? -2.021 6.66 -8.844 1 94.69 325 ARG A N 1
ATOM 2492 C CA . ARG A 1 325 ? -2.732 7.496 -7.883 1 94.69 325 ARG A CA 1
ATOM 2493 C C . ARG A 1 325 ? -3.727 6.676 -7.07 1 94.69 325 ARG A C 1
ATOM 2495 O O . ARG A 1 325 ? -4.613 6.027 -7.633 1 94.69 325 ARG A O 1
ATOM 2502 N N . ARG A 1 326 ? -3.605 6.68 -5.758 1 94.19 326 ARG A N 1
ATOM 2503 C CA . ARG A 1 326 ? -4.477 5.91 -4.879 1 94.19 326 ARG A CA 1
ATOM 2504 C C . ARG A 1 326 ? -5.727 6.703 -4.512 1 94.19 326 ARG A C 1
ATOM 2506 O O . A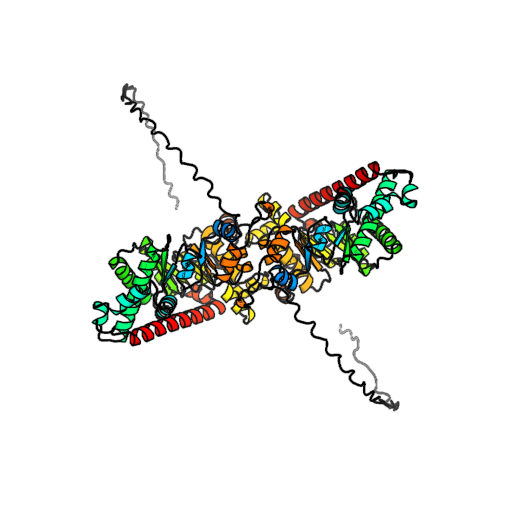RG A 1 326 ? -6.812 6.137 -4.387 1 94.19 326 ARG A O 1
ATOM 2513 N N . LEU A 1 327 ? -5.57 7.965 -4.285 1 96.69 327 LEU A N 1
ATOM 2514 C CA . LEU A 1 327 ? -6.656 8.852 -3.873 1 96.69 327 LEU A CA 1
ATOM 2515 C C . LEU A 1 327 ? -6.926 9.914 -4.934 1 96.69 327 LEU A C 1
ATOM 2517 O O . LEU A 1 327 ? -6.035 10.695 -5.27 1 96.69 327 LEU A O 1
ATOM 2521 N N . SER A 1 328 ? -8.141 9.953 -5.488 1 95.19 328 SER A N 1
ATOM 2522 C CA . SER A 1 328 ? -8.547 10.891 -6.527 1 95.19 328 SER A CA 1
ATOM 2523 C C . SER A 1 328 ? -10.008 11.289 -6.375 1 95.19 328 SER A C 1
ATOM 2525 O O . SER A 1 328 ? -10.781 10.594 -5.719 1 95.19 328 SER A O 1
ATOM 2527 N N . PRO A 1 329 ? -10.328 12.414 -6.949 1 94.25 329 PRO A N 1
ATOM 2528 C CA . PRO A 1 329 ? -11.742 12.789 -6.934 1 94.25 329 PRO A CA 1
ATOM 2529 C C . PRO A 1 329 ? -12.641 11.742 -7.594 1 94.25 329 PRO A C 1
ATOM 2531 O O . PRO A 1 329 ? -13.781 11.539 -7.164 1 94.25 329 PRO A O 1
ATOM 2534 N N . GLN A 1 330 ? -12.172 11.023 -8.586 1 90.38 330 GLN A N 1
ATOM 2535 C CA . GLN A 1 330 ? -12.938 9.977 -9.258 1 90.38 330 GLN A CA 1
ATOM 2536 C C . GLN A 1 330 ? -13.227 8.812 -8.312 1 90.38 330 GLN A C 1
ATOM 2538 O O . GLN A 1 330 ? -14.352 8.312 -8.258 1 90.38 330 GLN A O 1
ATOM 2543 N N . SER A 1 331 ? -12.18 8.445 -7.629 1 89.75 331 SER A N 1
ATOM 2544 C CA . SER A 1 331 ? -12.375 7.363 -6.668 1 89.75 331 SER A CA 1
ATOM 2545 C C . SER A 1 331 ? -13.273 7.809 -5.52 1 89.75 331 SER A C 1
ATOM 2547 O O . SER A 1 331 ? -14.062 7.012 -4.996 1 89.75 331 SER A O 1
ATOM 2549 N N . ALA A 1 332 ? -13.195 9.078 -5.141 1 95.31 332 ALA A N 1
ATOM 2550 C CA . ALA A 1 332 ? -14.023 9.609 -4.066 1 95.31 332 ALA A CA 1
ATOM 2551 C C . ALA A 1 332 ? -15.5 9.547 -4.438 1 95.31 332 ALA A C 1
ATOM 2553 O O . ALA A 1 332 ? -16.344 9.25 -3.588 1 95.31 332 ALA A O 1
ATOM 2554 N N . ALA A 1 333 ? -15.797 9.766 -5.695 1 93.81 333 ALA A N 1
ATOM 2555 C CA . ALA A 1 333 ? -17.172 9.758 -6.168 1 93.81 333 ALA A CA 1
ATOM 2556 C C . ALA A 1 333 ? -17.797 8.375 -6 1 93.81 333 ALA A C 1
ATOM 2558 O O . ALA A 1 333 ? -19.016 8.258 -5.773 1 93.81 333 ALA A O 1
ATOM 2559 N N . LYS A 1 334 ? -17 7.305 -6.039 1 91.12 334 LYS A N 1
ATOM 2560 C CA . LYS A 1 334 ? -17.484 5.93 -6 1 91.12 334 LYS A CA 1
ATOM 2561 C C . LYS A 1 334 ? -17.562 5.414 -4.562 1 91.12 334 LYS A C 1
ATOM 2563 O O . LYS A 1 334 ? -18.234 4.414 -4.289 1 91.12 334 LYS A O 1
ATOM 2568 N N . TYR A 1 335 ? -16.906 6.051 -3.646 1 94.69 335 TYR A N 1
ATOM 2569 C CA . TYR A 1 335 ? -16.781 5.582 -2.27 1 94.69 335 TYR A CA 1
ATOM 2570 C C . TYR A 1 335 ? -18.141 5.562 -1.582 1 94.69 335 TYR A C 1
ATOM 2572 O O . TYR A 1 335 ? -18.953 6.477 -1.759 1 94.69 335 TYR A O 1
ATOM 2580 N N . ASN A 1 336 ? -18.406 4.496 -0.833 1 93.5 336 ASN A N 1
ATOM 2581 C CA . ASN A 1 336 ? -19.688 4.379 -0.137 1 93.5 336 ASN A CA 1
ATOM 2582 C C . ASN A 1 336 ? -19.547 4.719 1.344 1 93.5 336 ASN A C 1
ATOM 2584 O O . ASN A 1 336 ? -18.656 4.195 2.027 1 93.5 336 ASN A O 1
ATOM 2588 N N . PHE A 1 337 ? -20.422 5.605 1.814 1 95.31 337 PHE A N 1
ATOM 2589 C CA . PHE A 1 337 ? -20.516 5.949 3.229 1 95.31 337 PHE A CA 1
ATOM 2590 C C . PHE A 1 337 ? -21.812 5.438 3.832 1 95.31 337 PHE A C 1
ATOM 2592 O O . PHE A 1 337 ? -22.828 5.371 3.148 1 95.31 337 PHE A O 1
ATOM 2599 N N . ASN A 1 338 ? -21.719 5.074 5.059 1 92.25 338 ASN A N 1
ATOM 2600 C CA . ASN A 1 338 ? -22.953 4.789 5.801 1 92.25 338 ASN A CA 1
ATOM 2601 C C . ASN A 1 338 ? -23.672 6.07 6.195 1 92.25 338 ASN A C 1
ATOM 2603 O O . ASN A 1 338 ? -23.047 7.113 6.383 1 92.25 338 ASN A O 1
ATOM 2607 N N . GLU A 1 339 ? -24.953 5.93 6.453 1 91.94 339 GLU A N 1
ATOM 2608 C CA . GLU A 1 339 ? -25.781 7.086 6.797 1 91.94 339 GLU A CA 1
ATOM 2609 C C . GLU A 1 339 ? -25.297 7.742 8.086 1 91.94 339 GLU A C 1
ATOM 2611 O O . GLU A 1 339 ? -25.344 8.969 8.219 1 91.94 339 GLU A O 1
ATOM 2616 N N . VAL A 1 340 ? -24.859 6.977 8.984 1 89.88 340 VAL A N 1
ATOM 2617 C CA . VAL A 1 340 ? -24.469 7.473 10.297 1 89.88 340 VAL A CA 1
ATOM 2618 C C . VAL A 1 340 ? -23.203 8.328 10.164 1 89.88 340 VAL A C 1
ATOM 2620 O O . VAL A 1 340 ? -22.891 9.125 11.047 1 89.88 340 VAL A O 1
ATOM 2623 N N . GLU A 1 341 ? -22.516 8.148 9.055 1 91.31 341 GLU A N 1
ATOM 2624 C CA . GLU A 1 341 ? -21.266 8.883 8.812 1 91.31 341 GLU A CA 1
ATOM 2625 C C . GLU A 1 341 ? -21.547 10.234 8.164 1 91.31 341 GLU A C 1
ATOM 2627 O O . GLU A 1 341 ? -20.656 11.094 8.109 1 91.31 341 GLU A O 1
ATOM 2632 N N . LEU A 1 342 ? -22.781 10.422 7.672 1 93.44 342 LEU A N 1
ATOM 2633 C CA . LEU A 1 342 ? -23.109 11.602 6.879 1 93.44 342 LEU A CA 1
ATOM 2634 C C . LEU A 1 342 ? -23.906 12.602 7.699 1 93.44 342 LEU A C 1
ATOM 2636 O O . LEU A 1 342 ? -24.375 13.617 7.176 1 93.44 342 LEU A O 1
ATOM 2640 N N . VAL A 1 343 ? -23.969 12.422 8.922 1 93.75 343 VAL A N 1
ATOM 2641 C CA . VAL A 1 343 ? -24.766 13.297 9.789 1 93.75 343 VAL A CA 1
ATOM 2642 C C . VAL A 1 343 ? -24.031 14.617 9.992 1 93.75 343 VAL A C 1
ATOM 2644 O O . VAL A 1 343 ? -22.812 14.703 9.789 1 93.75 343 VAL A O 1
ATOM 2647 N N . LYS A 1 344 ? -24.859 15.633 10.32 1 96.06 344 LYS A N 1
ATOM 2648 C CA . LYS A 1 344 ? -24.266 16.859 10.836 1 96.06 344 LYS A CA 1
ATOM 2649 C C . LYS A 1 344 ? -23.781 16.672 12.273 1 96.06 344 LYS A C 1
ATOM 2651 O O . LYS A 1 344 ? -24.578 16.344 13.156 1 96.06 344 LYS A O 1
ATOM 2656 N N . TRP A 1 345 ? -22.562 16.938 12.477 1 96.25 345 TRP A N 1
ATOM 2657 C CA . TRP A 1 345 ? -21.969 16.625 13.773 1 96.25 345 TRP A CA 1
ATOM 2658 C C . TRP A 1 345 ? -22.266 17.719 14.797 1 96.25 345 TRP A C 1
ATOM 2660 O O . TRP A 1 345 ? -22.203 18.906 14.484 1 96.25 345 TRP A O 1
ATOM 2670 N N . ASP A 1 346 ? -22.719 17.312 15.953 1 96.81 346 ASP A N 1
ATOM 2671 C CA . ASP A 1 346 ? -22.812 18.172 17.141 1 96.81 346 ASP A CA 1
ATOM 2672 C C . ASP A 1 346 ? -22 17.609 18.297 1 96.81 346 ASP A C 1
ATOM 2674 O O . ASP A 1 346 ? -21.344 16.562 18.141 1 96.81 346 ASP A O 1
ATOM 2678 N N . GLN A 1 347 ? -22.016 18.359 19.344 1 96.44 347 GLN A N 1
ATOM 2679 C CA . GLN A 1 347 ? -21.141 17.984 20.453 1 96.44 347 GLN A CA 1
ATOM 2680 C C . GLN A 1 347 ? -21.453 16.594 20.969 1 96.44 347 GLN A C 1
ATOM 2682 O O . GLN A 1 347 ? -20.547 15.812 21.266 1 96.44 347 GLN A O 1
ATOM 2687 N N . LEU A 1 348 ? -22.719 16.234 21.047 1 95.38 348 LEU A N 1
ATOM 2688 C CA . LEU A 1 348 ? -23.141 14.953 21.625 1 95.38 348 LEU A CA 1
ATOM 2689 C C . LEU A 1 348 ? -22.797 13.797 20.688 1 95.38 348 LEU A C 1
ATOM 2691 O O . LEU A 1 348 ? -22.25 12.781 21.125 1 95.38 348 LEU A O 1
ATOM 2695 N N . THR A 1 349 ? -23.172 13.969 19.422 1 95.44 349 THR A N 1
ATOM 2696 C CA . THR A 1 349 ? -22.891 12.898 18.469 1 95.44 349 THR A CA 1
ATOM 2697 C C . THR A 1 349 ? -21.375 12.734 18.281 1 95.44 349 THR A C 1
ATOM 2699 O O . THR A 1 349 ? -20.891 11.617 18.094 1 95.44 349 THR A O 1
ATOM 2702 N N . PHE A 1 350 ? -20.734 13.836 18.328 1 97.31 350 PHE A N 1
ATOM 2703 C CA . PHE A 1 350 ? -19.281 13.82 18.25 1 97.31 350 PHE A CA 1
ATOM 2704 C C . PHE A 1 350 ? -18.688 13.023 19.406 1 97.31 350 PHE A C 1
ATOM 2706 O O . PHE A 1 350 ? -17.891 12.102 19.188 1 97.31 350 PHE A O 1
ATOM 2713 N N . ALA A 1 351 ? -19.078 13.336 20.562 1 95.38 351 ALA A N 1
ATOM 2714 C CA . ALA A 1 351 ? -18.547 12.68 21.75 1 95.38 351 ALA A CA 1
ATOM 2715 C C . ALA A 1 351 ? -18.844 11.188 21.734 1 95.38 351 ALA A C 1
ATOM 2717 O O . ALA A 1 351 ? -18.031 10.383 22.203 1 95.38 351 ALA A O 1
ATOM 2718 N N . SER A 1 352 ? -19.953 10.812 21.172 1 94.94 352 SER A N 1
ATOM 2719 C CA . SER A 1 352 ? -20.359 9.414 21.125 1 94.94 352 SER A CA 1
ATOM 2720 C C . SER A 1 352 ? -19.594 8.648 20.062 1 94.94 352 SER A C 1
ATOM 2722 O O . SER A 1 352 ? -19.391 7.434 20.172 1 94.94 352 SER A O 1
ATOM 2724 N N . ALA A 1 353 ? -19.141 9.352 19.109 1 96 353 ALA A N 1
ATOM 2725 C CA . ALA A 1 353 ? -18.562 8.695 17.953 1 96 353 ALA A CA 1
ATOM 2726 C C . ALA A 1 353 ? -17.047 8.562 18.094 1 96 353 ALA A C 1
ATOM 2728 O O . ALA A 1 353 ? -16.438 7.68 17.484 1 96 353 ALA A O 1
ATOM 2729 N N . VAL A 1 354 ? -16.391 9.398 18.844 1 97.19 354 VAL A N 1
ATOM 2730 C CA . VAL A 1 354 ? -14.945 9.375 19 1 97.19 354 VAL A CA 1
ATOM 2731 C C . VAL A 1 354 ? -14.539 8.195 19.891 1 97.19 354 VAL A C 1
ATOM 2733 O O . VAL A 1 354 ? -14.977 8.102 21.047 1 97.19 354 VAL A O 1
ATOM 2736 N N . GLY A 1 355 ? -13.695 7.309 19.391 1 97.25 355 GLY A N 1
ATOM 2737 C CA . GLY A 1 355 ? -13.305 6.102 20.109 1 97.25 355 GLY A CA 1
ATOM 2738 C C . GLY A 1 355 ? -12.117 6.305 21.016 1 97.25 355 GLY A C 1
ATOM 2739 O O . GLY A 1 355 ? -11.539 7.395 21.062 1 97.25 355 GLY A O 1
ATOM 2740 N N . PRO A 1 356 ? -11.781 5.246 21.75 1 97.94 356 PRO A N 1
ATOM 2741 C CA . PRO A 1 356 ? -10.719 5.352 22.75 1 97.94 356 PRO A CA 1
ATOM 2742 C C . PRO A 1 356 ? -9.367 5.719 22.141 1 97.94 356 PRO A C 1
ATOM 2744 O O . PRO A 1 356 ? -8.57 6.414 22.766 1 97.94 356 PRO A O 1
ATOM 2747 N N . ALA A 1 357 ? -9.102 5.25 20.922 1 98.5 357 ALA A N 1
ATOM 2748 C CA . ALA A 1 357 ? -7.828 5.57 20.281 1 98.5 357 ALA A CA 1
ATOM 2749 C C . ALA A 1 357 ? -7.68 7.078 20.094 1 98.5 357 ALA A C 1
ATOM 2751 O O . ALA A 1 357 ? -6.641 7.652 20.422 1 98.5 357 ALA A O 1
ATOM 2752 N N . ALA A 1 358 ? -8.727 7.676 19.562 1 98.5 358 ALA A N 1
ATOM 2753 C CA . ALA A 1 358 ? -8.695 9.109 19.297 1 98.5 358 ALA A CA 1
ATOM 2754 C C . ALA A 1 358 ? -8.578 9.898 20.609 1 98.5 358 ALA A C 1
ATOM 2756 O O . ALA A 1 358 ? -7.852 10.891 20.688 1 98.5 358 ALA A O 1
ATOM 2757 N N . VAL A 1 359 ? -9.289 9.461 21.609 1 98.06 359 VAL A N 1
ATOM 2758 C CA . VAL A 1 359 ? -9.258 10.133 22.906 1 98.06 359 VAL A CA 1
ATOM 2759 C C . VAL A 1 359 ? -7.848 10.078 23.484 1 98.06 359 VAL A C 1
ATOM 2761 O O . VAL A 1 359 ? -7.301 11.102 23.906 1 98.06 359 VAL A O 1
ATOM 2764 N N . GLU A 1 360 ? -7.281 8.93 23.484 1 98.31 360 GLU A N 1
ATOM 2765 C CA . GLU A 1 360 ? -5.973 8.727 24.094 1 98.31 360 GLU A CA 1
ATOM 2766 C C . GLU A 1 360 ? -4.875 9.43 23.297 1 98.31 360 GLU A C 1
ATOM 2768 O O . GLU A 1 360 ? -4.008 10.094 23.875 1 98.31 360 GLU A O 1
ATOM 2773 N N . LEU A 1 361 ? -4.918 9.289 22 1 98.69 361 LEU A N 1
ATOM 2774 C CA . LEU A 1 361 ? -3.875 9.875 21.172 1 98.69 361 LEU A CA 1
ATOM 2775 C C . LEU A 1 361 ? -3.959 11.391 21.172 1 98.69 361 LEU A C 1
ATOM 2777 O O . LEU A 1 361 ? -2.932 12.078 21.172 1 98.69 361 LEU A O 1
ATOM 2781 N N . LEU A 1 362 ? -5.164 11.93 21.141 1 98.69 362 LEU A N 1
ATOM 2782 C CA . LEU A 1 362 ? -5.344 13.375 21.234 1 98.69 362 LEU A CA 1
ATOM 2783 C C . LEU A 1 362 ? -4.809 13.906 22.562 1 98.69 362 LEU A C 1
ATOM 2785 O O . LEU A 1 362 ? -4.07 14.891 22.594 1 98.69 362 LEU A O 1
ATOM 2789 N N . ALA A 1 363 ? -5.168 13.219 23.641 1 98.25 363 ALA A N 1
ATOM 2790 C CA . ALA A 1 363 ? -4.699 13.633 24.953 1 98.25 363 ALA A CA 1
ATOM 2791 C C . ALA A 1 363 ? -3.174 13.602 25.031 1 98.25 363 ALA A C 1
ATOM 2793 O O . ALA A 1 363 ? -2.553 14.523 25.562 1 98.25 363 ALA A O 1
ATOM 2794 N N . GLY A 1 364 ? -2.637 12.523 24.547 1 98.25 364 GLY A N 1
ATOM 2795 C CA . GLY A 1 364 ? -1.187 12.422 24.531 1 98.25 364 GLY A CA 1
ATOM 2796 C C . GLY A 1 364 ? -0.52 13.508 23.703 1 98.25 364 GLY A C 1
ATOM 2797 O O . GLY A 1 364 ? 0.517 14.047 24.094 1 98.25 364 GLY A O 1
ATOM 2798 N N . GLY A 1 365 ? -1.072 13.812 22.531 1 98.19 365 GLY A N 1
ATOM 2799 C CA . GLY A 1 365 ? -0.562 14.898 21.703 1 98.19 365 GLY A CA 1
ATOM 2800 C C . GLY A 1 365 ? -0.632 16.25 22.391 1 98.19 365 GLY A C 1
ATOM 2801 O O . GLY A 1 365 ? 0.316 17.031 22.312 1 98.19 365 GLY A O 1
ATOM 2802 N N . LEU A 1 366 ? -1.761 16.484 23.062 1 98.31 366 LEU A N 1
ATOM 2803 C CA . LEU A 1 366 ? -1.942 17.75 23.781 1 98.31 366 LEU A CA 1
ATOM 2804 C C . LEU A 1 366 ? -0.909 17.891 24.891 1 98.31 366 LEU A C 1
ATOM 2806 O O . LEU A 1 366 ? -0.32 18.969 25.047 1 98.31 366 LEU A O 1
ATOM 2810 N N . ASP A 1 367 ? -0.687 16.781 25.594 1 98.12 367 ASP A N 1
ATOM 2811 C CA . ASP A 1 367 ? 0.315 16.797 26.656 1 98.12 367 ASP A CA 1
ATOM 2812 C C . ASP A 1 367 ? 1.703 17.094 26.094 1 98.12 367 ASP A C 1
ATOM 2814 O O . ASP A 1 367 ? 2.467 17.859 26.688 1 98.12 367 ASP A O 1
ATOM 2818 N N . GLY A 1 368 ? 1.973 16.484 24.984 1 97.75 368 GLY A N 1
ATOM 2819 C CA . GLY A 1 368 ? 3.254 16.719 24.344 1 97.75 368 GLY A CA 1
ATOM 2820 C C . GLY A 1 368 ? 3.449 18.172 23.938 1 97.75 368 GLY A C 1
ATOM 2821 O O . GLY A 1 368 ? 4.496 18.766 24.203 1 97.75 368 GLY A O 1
ATOM 2822 N N . TYR A 1 369 ? 2.465 18.766 23.344 1 97.56 369 TYR A N 1
ATOM 2823 C CA . TYR A 1 369 ? 2.531 20.156 22.891 1 97.56 369 TYR A CA 1
ATOM 2824 C C . TYR A 1 369 ? 2.602 21.109 24.062 1 97.56 369 TYR A C 1
ATOM 2826 O O . TYR A 1 369 ? 3.352 22.094 24.031 1 97.56 369 TYR A O 1
ATOM 2834 N N . ALA A 1 370 ? 1.818 20.828 25.094 1 97.44 370 ALA A N 1
ATOM 2835 C CA . ALA A 1 370 ? 1.846 21.656 26.297 1 97.44 370 ALA A CA 1
ATOM 2836 C C . ALA A 1 370 ? 3.223 21.625 26.953 1 97.44 370 ALA A C 1
ATOM 2838 O O . ALA A 1 370 ? 3.727 22.656 27.391 1 97.44 370 ALA A O 1
ATOM 2839 N N . ASN A 1 371 ? 3.74 20.438 27.016 1 97.75 371 ASN A N 1
ATOM 2840 C CA . ASN A 1 371 ? 5.078 20.297 27.578 1 97.75 371 ASN A CA 1
ATOM 2841 C C . ASN A 1 371 ? 6.109 21.094 26.797 1 97.75 371 ASN A C 1
ATOM 2843 O O . ASN A 1 371 ? 6.992 21.719 27.375 1 97.75 371 ASN A O 1
ATOM 2847 N N . GLN A 1 372 ? 6.027 21.078 25.531 1 96.56 372 GLN A N 1
ATOM 2848 C CA . GLN A 1 372 ? 6.953 21.844 24.703 1 96.56 372 GLN A CA 1
ATOM 2849 C C . GLN A 1 372 ? 6.785 23.344 24.906 1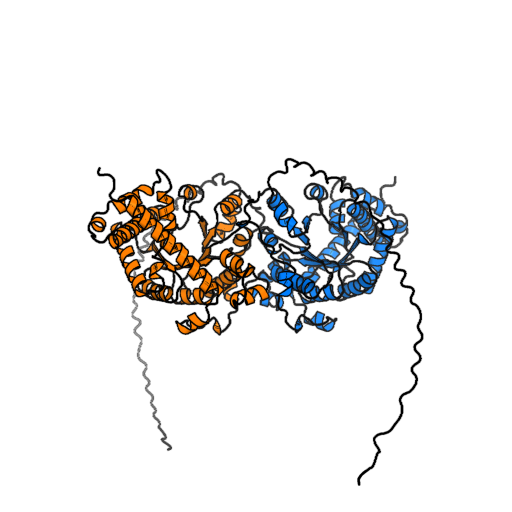 96.56 372 GLN A C 1
ATOM 2851 O O . GLN A 1 372 ? 7.77 24.078 24.984 1 96.56 372 GLN A O 1
ATOM 2856 N N . ALA A 1 373 ? 5.562 23.797 24.984 1 96.62 373 ALA A N 1
ATOM 2857 C CA . ALA A 1 373 ? 5.297 25.203 25.25 1 96.62 373 ALA A CA 1
ATOM 2858 C C . ALA A 1 373 ? 5.887 25.625 26.594 1 96.62 373 ALA A C 1
ATOM 2860 O O . ALA A 1 373 ? 6.488 26.703 26.688 1 96.62 373 ALA A O 1
ATOM 2861 N N . ASN A 1 374 ? 5.691 24.75 27.594 1 96.94 374 ASN A N 1
ATOM 2862 C CA . ASN A 1 374 ? 6.273 25.031 28.906 1 96.94 374 ASN A CA 1
ATOM 2863 C C . ASN A 1 374 ? 7.793 25.125 28.844 1 96.94 374 ASN A C 1
ATOM 2865 O O . ASN A 1 374 ? 8.391 26.016 29.469 1 96.94 374 ASN A O 1
ATOM 2869 N N . ARG A 1 375 ? 8.367 24.266 28.078 1 96.94 375 ARG A N 1
ATOM 2870 C CA . ARG A 1 375 ? 9.82 24.25 27.938 1 96.94 375 ARG A CA 1
ATOM 2871 C C . ARG A 1 375 ? 10.312 25.516 27.25 1 96.94 375 ARG A C 1
ATOM 2873 O O . ARG A 1 375 ? 11.375 26.047 27.578 1 96.94 375 ARG A O 1
ATOM 2880 N N . VAL A 1 376 ? 9.578 26.016 26.281 1 96.88 376 VAL A N 1
ATOM 2881 C CA . VAL A 1 376 ? 9.93 27.266 25.625 1 96.88 376 VAL A CA 1
ATOM 2882 C C . VAL A 1 376 ? 9.898 28.406 26.641 1 96.88 376 VAL A C 1
ATOM 2884 O O . VAL A 1 376 ? 10.828 29.219 26.703 1 96.88 376 VAL A O 1
ATOM 2887 N N . GLU A 1 377 ? 8.836 28.484 27.406 1 95.88 377 GLU A N 1
ATOM 2888 C CA . GLU A 1 377 ? 8.703 29.547 28.391 1 95.88 377 GLU A CA 1
ATOM 2889 C C . GLU A 1 377 ? 9.812 29.484 29.438 1 95.88 377 GLU A C 1
ATOM 2891 O O . GLU A 1 377 ? 10.352 30.516 29.844 1 95.88 377 GLU A O 1
ATOM 2896 N N . GLU A 1 378 ? 10.133 28.266 29.828 1 95.5 378 GLU A N 1
ATOM 2897 C CA . GLU A 1 378 ? 11.242 28.094 30.766 1 95.5 378 GLU A CA 1
ATOM 2898 C C . GLU A 1 378 ? 12.555 28.578 30.156 1 95.5 378 GLU A C 1
ATOM 2900 O O . GLU A 1 378 ? 13.328 29.266 30.828 1 95.5 378 GLU A O 1
ATOM 2905 N N . LEU A 1 379 ? 12.758 28.172 28.984 1 95.31 379 LEU A N 1
ATOM 2906 C CA . LEU A 1 379 ? 13.969 28.594 28.281 1 95.31 379 LEU A CA 1
ATOM 2907 C C . LEU A 1 379 ? 14.016 30.109 28.141 1 95.31 379 LEU A C 1
ATOM 2909 O O . LEU A 1 379 ? 15.055 30.734 28.375 1 95.31 379 LEU A O 1
ATOM 2913 N N . PHE A 1 380 ? 12.922 30.75 27.766 1 95.31 380 PHE A N 1
ATOM 2914 C CA . PHE A 1 380 ? 12.844 32.188 27.609 1 95.31 380 PHE A CA 1
ATOM 2915 C C . PHE A 1 380 ? 13.07 32.906 28.953 1 95.31 380 PHE A C 1
ATOM 2917 O O . PHE A 1 380 ? 13.664 33.969 29 1 95.31 380 PHE A O 1
ATOM 2924 N N . GLY A 1 381 ? 12.57 32.281 29.984 1 93.06 381 GLY A N 1
ATOM 2925 C CA . GLY A 1 381 ? 12.828 32.812 31.312 1 93.06 381 GLY A CA 1
ATOM 2926 C C . GLY A 1 381 ? 14.305 32.875 31.656 1 93.06 381 GLY A C 1
ATOM 2927 O O . GLY A 1 381 ? 14.75 33.781 32.375 1 93.06 381 GLY A O 1
ATOM 2928 N N . LYS A 1 382 ? 15.047 31.922 31.156 1 92.25 382 LYS A N 1
ATOM 2929 C CA . LYS A 1 382 ? 16.484 31.859 31.422 1 92.25 382 LYS A CA 1
ATOM 2930 C C . LYS A 1 382 ? 17.25 32.844 30.531 1 92.25 382 LYS A C 1
ATOM 2932 O O . LYS A 1 382 ? 18.328 33.281 30.891 1 92.25 382 LYS A O 1
ATOM 2937 N N . LEU A 1 383 ? 16.719 33.062 29.406 1 89.81 383 LEU A N 1
ATOM 2938 C CA . LEU A 1 383 ? 17.406 33.906 28.438 1 89.81 383 LEU A CA 1
ATOM 2939 C C . LEU A 1 383 ? 17.109 35.375 28.672 1 89.81 383 LEU A C 1
ATOM 2941 O O . LEU A 1 383 ? 17.875 36.25 28.266 1 89.81 383 LEU A O 1
ATOM 2945 N N . TRP A 1 384 ? 16.047 35.719 29.297 1 86.38 384 TRP A N 1
ATOM 2946 C CA . TRP A 1 384 ? 15.625 37.094 29.531 1 86.38 384 TRP A CA 1
ATOM 2947 C C . TRP A 1 384 ? 16.047 37.562 30.922 1 86.38 384 TRP A C 1
ATOM 2949 O O . TRP A 1 384 ? 15.914 36.844 31.906 1 86.38 384 TRP A O 1
ATOM 2959 N N . PRO A 1 385 ? 16.484 38.781 31.156 1 81.94 385 PRO A N 1
ATOM 2960 C CA . PRO A 1 385 ? 16.594 39.812 30.109 1 81.94 385 PRO A CA 1
ATOM 2961 C C . PRO A 1 385 ? 17.844 39.625 29.25 1 81.94 385 PRO A C 1
ATOM 2963 O O . PRO A 1 385 ? 18.812 39 29.672 1 81.94 385 PRO A O 1
ATOM 2966 N N . PRO A 1 386 ? 17.672 40 27.984 1 74.69 386 PRO A N 1
ATOM 2967 C CA . PRO A 1 386 ? 18.875 39.875 27.156 1 74.69 386 PRO A CA 1
ATOM 2968 C C . PRO A 1 386 ? 20.047 40.719 27.688 1 74.69 386 PRO A C 1
ATOM 2970 O O . PRO A 1 386 ? 19.812 41.688 28.422 1 74.69 386 PRO A O 1
ATOM 2973 N N . PRO A 1 387 ? 21.312 40.125 27.547 1 59.91 387 PRO A N 1
ATOM 2974 C CA . PRO A 1 387 ? 22.453 40.875 28.062 1 59.91 387 PRO A CA 1
ATOM 2975 C C . PRO A 1 387 ? 22.453 42.344 27.578 1 59.91 387 PRO A C 1
ATOM 2977 O O . PRO A 1 387 ? 21.953 42.625 26.5 1 59.91 387 PRO A O 1
ATOM 2980 N N . ASN A 1 388 ? 22.328 43.312 28.547 1 51.28 388 ASN A N 1
ATOM 2981 C CA . ASN A 1 388 ? 22.438 44.75 28.328 1 51.28 388 ASN A CA 1
ATOM 2982 C C . ASN A 1 388 ? 23.375 45.094 27.172 1 51.28 388 ASN A C 1
ATOM 2984 O O . ASN A 1 388 ? 24.531 44.656 27.156 1 51.28 388 ASN A O 1
ATOM 2988 N N . VAL A 1 389 ? 22.953 45.094 25.953 1 38.56 389 VAL A N 1
ATOM 2989 C CA . VAL A 1 389 ? 23.75 46 25.156 1 38.56 389 VAL A CA 1
ATOM 2990 C C . VAL A 1 389 ? 23.375 47.438 25.484 1 38.56 389 VAL A C 1
ATOM 2992 O O . VAL A 1 389 ? 22.219 47.75 25.797 1 38.56 389 VAL A O 1
ATOM 2995 N N . MET B 1 1 ? -49.688 -45.062 25.891 1 17.77 1 MET B N 1
ATOM 2996 C CA . MET B 1 1 ? -49.812 -45.781 27.141 1 17.77 1 MET B CA 1
ATOM 2997 C C . MET B 1 1 ? -48.531 -45.656 27.969 1 17.77 1 MET B C 1
ATOM 2999 O O . MET B 1 1 ? -47.469 -45.344 27.438 1 17.77 1 MET B O 1
ATOM 3003 N N . SER B 1 2 ? -48.562 -46.156 29.234 1 18.16 2 SER B N 1
ATOM 3004 C CA . SER B 1 2 ? -48.156 -45.969 30.625 1 18.16 2 SER B CA 1
ATOM 3005 C C . SER B 1 2 ? -46.781 -46.531 30.875 1 18.16 2 SER B C 1
ATOM 3007 O O . SER B 1 2 ? -46.281 -46.5 32 1 18.16 2 SER B O 1
ATOM 3009 N N . VAL B 1 3 ? -46.062 -47.156 29.906 1 19.23 3 VAL B N 1
ATOM 3010 C CA . VAL B 1 3 ? -45.406 -48.344 30.438 1 19.23 3 VAL B CA 1
ATOM 3011 C C . VAL B 1 3 ? -44.25 -47.969 31.344 1 19.23 3 VAL B C 1
ATOM 3013 O O . VAL B 1 3 ? -43.375 -47.219 30.938 1 19.23 3 VAL B O 1
ATOM 3016 N N . SER B 1 4 ? -44.25 -48.312 32.594 1 19.08 4 SER B N 1
ATOM 3017 C CA . SER B 1 4 ? -43.781 -48.062 33.938 1 19.08 4 SER B CA 1
ATOM 3018 C C . SER B 1 4 ? -42.375 -48.625 34.156 1 19.08 4 SER B C 1
ATOM 3020 O O . SER B 1 4 ? -42.188 -49.594 34.906 1 19.08 4 SER B O 1
ATOM 3022 N N . LEU B 1 5 ? -41.531 -48.531 33.188 1 18.83 5 LEU B N 1
ATOM 3023 C CA . LEU B 1 5 ? -40.469 -49.562 33.219 1 18.83 5 LEU B CA 1
ATOM 3024 C C . LEU B 1 5 ? -39.594 -49.406 34.469 1 18.83 5 LEU B C 1
ATOM 3026 O O . LEU B 1 5 ? -39 -48.344 34.656 1 18.83 5 LEU B O 1
ATOM 3030 N N . GLN B 1 6 ? -39.594 -50.406 35.188 1 16.86 6 GLN B N 1
ATOM 3031 C CA . GLN B 1 6 ? -39.312 -50.656 36.594 1 16.86 6 GLN B CA 1
ATOM 3032 C C . GLN B 1 6 ? -37.812 -50.5 36.906 1 16.86 6 GLN B C 1
ATOM 3034 O O . GLN B 1 6 ? -37 -50.469 36 1 16.86 6 GLN B O 1
ATOM 3039 N N . SER B 1 7 ? -37.219 -51.375 37.812 1 16.77 7 SER B N 1
ATOM 3040 C CA . SER B 1 7 ? -36.812 -51.188 39.188 1 16.77 7 SER B CA 1
ATOM 3041 C C . SER B 1 7 ? -35.281 -51.25 39.312 1 16.77 7 SER B C 1
ATOM 3043 O O . SER B 1 7 ? -34.688 -50.406 39.969 1 16.77 7 SER B O 1
ATOM 3045 N N . PRO B 1 8 ? -34.438 -52.375 38.875 1 18.14 8 PRO B N 1
ATOM 3046 C CA . PRO B 1 8 ? -34 -53.062 40.094 1 18.14 8 PRO B CA 1
ATOM 3047 C C . PRO B 1 8 ? -32.688 -52.5 40.625 1 18.14 8 PRO B C 1
ATOM 3049 O O . PRO B 1 8 ? -31.953 -51.844 39.875 1 18.14 8 PRO B O 1
ATOM 3052 N N . PRO B 1 9 ? -32.062 -53.281 41.719 1 17.11 9 PRO B N 1
ATOM 3053 C CA . PRO B 1 9 ? -31.484 -53 43.062 1 17.11 9 PRO B CA 1
ATOM 3054 C C . PRO B 1 9 ? -29.969 -52.906 43.031 1 17.11 9 PRO B C 1
ATOM 3056 O O . PRO B 1 9 ? -29.391 -51.906 43.5 1 17.11 9 PRO B O 1
ATOM 3059 N N . SER B 1 10 ? -29.203 -54.062 43.031 1 16.34 10 SER B N 1
ATOM 3060 C CA . SER B 1 10 ? -28.547 -54.531 44.25 1 16.34 10 SER B CA 1
ATOM 3061 C C . SER B 1 10 ? -27.109 -54.062 44.344 1 16.34 10 SER B C 1
ATOM 3063 O O . SER B 1 10 ? -26.516 -53.656 43.312 1 16.34 10 SER B O 1
ATOM 3065 N N . SER B 1 11 ? -26.25 -54.688 45.312 1 16.3 11 SER B N 1
ATOM 3066 C CA . SER B 1 11 ? -25.5 -54.438 46.531 1 16.3 11 SER B CA 1
ATOM 3067 C C . SER B 1 11 ? -24 -54.5 46.281 1 16.3 11 SER B C 1
ATOM 3069 O O . SER B 1 11 ? -23.219 -53.844 47 1 16.3 11 SER B O 1
ATOM 3071 N N . ALA B 1 12 ? -23.438 -55.375 45.5 1 16.58 12 ALA B N 1
ATOM 3072 C CA . ALA B 1 12 ? -22.469 -56.219 46.156 1 16.58 12 ALA B CA 1
ATOM 3073 C C . ALA B 1 12 ? -21.156 -55.469 46.406 1 16.58 12 ALA B C 1
ATOM 3075 O O . ALA B 1 12 ? -20.734 -54.688 45.594 1 16.58 12 ALA B O 1
ATOM 3076 N N . ILE B 1 13 ? -20.406 -55.938 47.531 1 16.58 13 ILE B N 1
ATOM 3077 C CA . ILE B 1 13 ? -19.562 -55.562 48.656 1 16.58 13 ILE B CA 1
ATOM 3078 C C . ILE B 1 13 ? -18.094 -55.5 48.219 1 16.58 13 ILE B C 1
ATOM 3080 O O . ILE B 1 13 ? -17.406 -54.531 48.469 1 16.58 13 ILE B O 1
ATOM 3084 N N . SER B 1 14 ? -17.422 -56.625 47.75 1 16.42 14 SER B N 1
ATOM 3085 C CA . SER B 1 14 ? -16.406 -57.156 48.656 1 16.42 14 SER B CA 1
ATOM 3086 C C . SER B 1 14 ? -15.047 -56.5 48.406 1 16.42 14 SER B C 1
ATOM 3088 O O . SER B 1 14 ? -14.812 -55.938 47.344 1 16.42 14 SER B O 1
ATOM 3090 N N . SER B 1 15 ? -13.953 -56.781 49.375 1 17.09 15 SER B N 1
ATOM 3091 C CA . SER B 1 15 ? -12.891 -56.281 50.25 1 17.09 15 SER B CA 1
ATOM 3092 C C . SER B 1 15 ? -11.523 -56.438 49.594 1 17.09 15 SER B C 1
ATOM 3094 O O . SER B 1 15 ? -10.602 -55.656 49.906 1 17.09 15 SER B O 1
ATOM 3096 N N . PHE B 1 16 ? -11.219 -57.469 48.75 1 17.14 16 PHE B N 1
ATOM 3097 C CA . PHE B 1 16 ? -10.039 -58.219 49.125 1 17.14 16 PHE B CA 1
ATOM 3098 C C . PHE B 1 16 ? -8.781 -57.375 49 1 17.14 16 PHE B C 1
ATOM 3100 O O . PHE B 1 16 ? -8.75 -56.406 48.219 1 17.14 16 PHE B O 1
ATOM 3107 N N . GLN B 1 17 ? -7.523 -58.031 49.375 1 17.19 17 GLN B N 1
ATOM 3108 C CA . GLN B 1 17 ? -6.316 -58.031 50.219 1 17.19 17 GLN B CA 1
ATOM 3109 C C . GLN B 1 17 ? -5.137 -57.406 49.469 1 17.19 17 GLN B C 1
ATOM 3111 O O . GLN B 1 17 ? -5.164 -57.281 48.25 1 17.19 17 GLN B O 1
ATOM 3116 N N . GLY B 1 18 ? -3.832 -57.594 50.094 1 17.55 18 GLY B N 1
ATOM 3117 C CA . GLY B 1 18 ? -2.672 -56.906 50.625 1 17.55 18 GLY B CA 1
ATOM 3118 C C . GLY B 1 18 ? -1.521 -56.812 49.656 1 17.55 18 GLY B C 1
ATOM 3119 O O . GLY B 1 18 ? -0.664 -55.938 49.75 1 17.55 18 GLY B O 1
ATOM 3120 N N . ARG B 1 19 ? -1.26 -57.938 48.812 1 19.5 19 ARG B N 1
ATOM 3121 C CA . ARG B 1 19 ? 0.122 -58.406 48.844 1 19.5 19 ARG B CA 1
ATOM 3122 C C . ARG B 1 19 ? 1.05 -57.406 48.156 1 19.5 19 ARG B C 1
ATOM 3124 O O . ARG B 1 19 ? 0.769 -56.969 47.031 1 19.5 19 ARG B O 1
ATOM 3131 N N . LYS B 1 20 ? 2.002 -56.938 48.906 1 20.17 20 LYS B N 1
ATOM 3132 C CA . LYS B 1 20 ? 2.98 -55.844 48.844 1 20.17 20 LYS B CA 1
ATOM 3133 C C . LYS B 1 20 ? 4.082 -56.156 47.844 1 20.17 20 LYS B C 1
ATOM 3135 O O . LYS B 1 20 ? 5.09 -55.469 47.781 1 20.17 20 LYS B O 1
ATOM 3140 N N . LEU B 1 21 ? 3.816 -57 46.781 1 19.38 21 LEU B N 1
ATOM 3141 C CA . LEU B 1 21 ? 5.047 -57.562 46.25 1 19.38 21 LEU B CA 1
ATOM 3142 C C . LEU B 1 21 ? 6.039 -56.469 45.875 1 19.38 21 LEU B C 1
ATOM 3144 O O . LEU B 1 21 ? 5.664 -55.469 45.281 1 19.38 21 LEU B O 1
ATOM 3148 N N . SER B 1 22 ? 7.211 -56.531 46.594 1 20.38 22 SER B N 1
ATOM 3149 C CA . SER B 1 22 ? 8.414 -55.719 46.781 1 20.38 22 SER B CA 1
ATOM 3150 C C . SER B 1 22 ? 9.219 -55.625 45.469 1 20.38 22 SER B C 1
ATOM 3152 O O . SER B 1 22 ? 10.336 -56.125 45.406 1 20.38 22 SER B O 1
ATOM 3154 N N . PHE B 1 23 ? 8.57 -55.281 44.344 1 19.17 23 PHE B N 1
ATOM 3155 C CA . PHE B 1 23 ? 9.32 -55.438 43.094 1 19.17 23 PHE B CA 1
ATOM 3156 C C . PHE B 1 23 ? 10.586 -54.594 43.125 1 19.17 23 PHE B C 1
ATOM 3158 O O . PHE B 1 23 ? 10.516 -53.375 43.219 1 19.17 23 PHE B O 1
ATOM 3165 N N . SER B 1 24 ? 11.625 -55.188 43.719 1 21.11 24 SER B N 1
ATOM 3166 C CA . SER B 1 24 ? 12.945 -54.594 43.906 1 21.11 24 SER B CA 1
ATOM 3167 C C . SER B 1 24 ? 13.555 -54.219 42.531 1 21.11 24 SER B C 1
ATOM 3169 O O . SER B 1 24 ? 13.969 -55.094 41.781 1 21.11 24 SER B O 1
ATOM 3171 N N . ASN B 1 25 ? 12.836 -53.5 41.75 1 20.12 25 ASN B N 1
ATOM 3172 C CA . ASN B 1 25 ? 13.266 -53.281 40.375 1 20.12 25 ASN B CA 1
ATOM 3173 C C . ASN B 1 25 ? 14.641 -52.656 40.312 1 20.12 25 ASN B C 1
ATOM 3175 O O . ASN B 1 25 ? 14.805 -51.469 40.656 1 20.12 25 ASN B O 1
ATOM 3179 N N . GLY B 1 26 ? 15.609 -53.406 40.781 1 21.83 26 GLY B N 1
ATOM 3180 C CA . GLY B 1 26 ? 16.969 -52.906 40.875 1 21.83 26 GLY B CA 1
ATOM 3181 C C . GLY B 1 26 ? 17.484 -52.312 39.594 1 21.83 26 GLY B C 1
ATOM 3182 O O . GLY B 1 26 ? 18.688 -52.062 39.469 1 21.83 26 GLY B O 1
ATOM 3183 N N . SER B 1 27 ? 16.594 -51.969 38.656 1 21.66 27 SER B N 1
ATOM 3184 C CA . SER B 1 27 ? 17.203 -51.875 37.344 1 21.66 27 SER B CA 1
ATOM 3185 C C . SER B 1 27 ? 18.391 -50.906 37.344 1 21.66 27 SER B C 1
ATOM 3187 O O . SER B 1 27 ? 18.328 -49.844 38 1 21.66 27 SER B O 1
ATOM 3189 N N . ALA B 1 28 ? 19.594 -51.5 37.188 1 23.06 28 ALA B N 1
ATOM 3190 C CA . ALA B 1 28 ? 20.969 -51.031 37.125 1 23.06 28 ALA B CA 1
ATOM 3191 C C . ALA B 1 28 ? 21.109 -49.844 36.188 1 23.06 28 ALA B C 1
ATOM 3193 O O . ALA B 1 28 ? 20.797 -49.969 35 1 23.06 28 ALA B O 1
ATOM 3194 N N . PRO B 1 29 ? 20.859 -48.656 36.656 1 24.61 29 PRO B N 1
ATOM 3195 C CA . PRO B 1 29 ? 20.859 -47.5 35.719 1 24.61 29 PRO B CA 1
ATOM 3196 C C . PRO B 1 29 ? 22.219 -47.312 35.062 1 24.61 29 PRO B C 1
ATOM 3198 O O . PRO B 1 29 ? 23.234 -47.125 35.719 1 24.61 29 PRO B O 1
ATOM 3201 N N . SER B 1 30 ? 22.531 -48.312 34.156 1 22.88 30 SER B N 1
ATOM 3202 C CA . SER B 1 30 ? 23.844 -48.156 33.531 1 22.88 30 SER B CA 1
ATOM 3203 C C . SER B 1 30 ? 24.062 -46.719 33.094 1 22.88 30 SER B C 1
ATOM 3205 O O . SER B 1 30 ? 23.203 -46.094 32.438 1 22.88 30 SER B O 1
ATOM 3207 N N . ASN B 1 31 ? 24.766 -46 33.938 1 23.17 31 ASN B N 1
ATOM 3208 C CA . ASN B 1 31 ? 25.172 -44.625 33.844 1 23.17 31 ASN B CA 1
ATOM 3209 C C . ASN B 1 31 ? 25.906 -44.312 32.531 1 23.17 31 ASN B C 1
ATOM 3211 O O . ASN B 1 31 ? 27.094 -44.594 32.406 1 23.17 31 ASN B O 1
ATOM 3215 N N . LEU B 1 32 ? 25.406 -44.969 31.391 1 23.38 32 LEU B N 1
ATOM 3216 C CA . LEU B 1 32 ? 26.297 -44.719 30.266 1 23.38 32 LEU B CA 1
ATOM 3217 C C . LEU B 1 32 ? 26.609 -43.219 30.172 1 23.38 32 LEU B C 1
ATOM 3219 O O . LEU B 1 32 ? 25.703 -42.406 30.109 1 23.38 32 LEU B O 1
ATOM 3223 N N . LEU B 1 33 ? 27.688 -42.875 30.766 1 24.03 33 LEU B N 1
ATOM 3224 C CA . LEU B 1 33 ? 28.312 -41.562 30.734 1 24.03 33 LEU B CA 1
ATOM 3225 C C . LEU B 1 33 ? 28.438 -41.031 29.312 1 24.03 33 LEU B C 1
ATOM 3227 O O . LEU B 1 33 ? 29.156 -41.625 28.5 1 24.03 33 LEU B O 1
ATOM 3231 N N . PHE B 1 34 ? 27.297 -40.875 28.547 1 24.52 34 PHE B N 1
ATOM 3232 C CA . PHE B 1 34 ? 27.5 -40.344 27.219 1 24.52 34 PHE B CA 1
ATOM 3233 C C . PHE B 1 34 ? 28.391 -39.094 27.266 1 24.52 34 PHE B C 1
ATOM 3235 O O . PHE B 1 34 ? 28.125 -38.156 28.031 1 24.52 34 PHE B O 1
ATOM 3242 N N . THR B 1 35 ? 29.688 -39.312 27.047 1 24.91 35 THR B N 1
ATOM 3243 C CA . THR B 1 35 ? 30.688 -38.281 26.875 1 24.91 35 THR B CA 1
ATOM 3244 C C . THR B 1 35 ? 30.156 -37.156 26 1 24.91 35 THR B C 1
ATOM 3246 O O . THR B 1 35 ? 29.516 -37.406 24.969 1 24.91 35 THR B O 1
ATOM 3249 N N . SER B 1 36 ? 29.984 -36.031 26.641 1 25.55 36 SER B N 1
ATOM 3250 C CA . SER B 1 36 ? 29.547 -34.719 26.141 1 25.55 36 SER B CA 1
ATOM 3251 C C . SER B 1 36 ? 30.328 -34.312 24.906 1 25.55 36 SER B C 1
ATOM 3253 O O . SER B 1 36 ? 31.547 -34.188 24.953 1 25.55 36 SER B O 1
ATOM 3255 N N . ARG B 1 37 ? 30.031 -34.969 23.75 1 26.95 37 ARG B N 1
ATOM 3256 C CA . ARG B 1 37 ? 30.703 -34.469 22.547 1 26.95 37 ARG B CA 1
ATOM 3257 C C . ARG B 1 37 ? 30.766 -32.969 22.547 1 26.95 37 ARG B C 1
ATOM 3259 O O . ARG B 1 37 ? 29.797 -32.281 22.891 1 26.95 37 ARG B O 1
ATOM 3266 N N . ARG B 1 38 ? 32 -32.438 22.688 1 26.89 38 ARG B N 1
ATOM 3267 C CA . ARG B 1 38 ? 32.438 -31.047 22.578 1 26.89 38 ARG B CA 1
ATOM 3268 C C . ARG B 1 38 ? 31.719 -30.344 21.422 1 26.89 38 ARG B C 1
ATOM 3270 O O . ARG B 1 38 ? 31.703 -30.844 20.297 1 26.89 38 ARG B O 1
ATOM 3277 N N . SER B 1 39 ? 30.688 -29.578 21.797 1 25.77 39 SER B N 1
ATOM 3278 C CA . SER B 1 39 ? 30 -28.688 20.875 1 25.77 39 SER B CA 1
ATOM 3279 C C . SER B 1 39 ? 30.984 -27.875 20.047 1 25.77 39 SER B C 1
ATOM 3281 O O . SER B 1 39 ? 31.859 -27.188 20.594 1 25.77 39 SER B O 1
ATOM 3283 N N . LEU B 1 40 ? 31.5 -28.562 18.953 1 27.62 40 LEU B N 1
ATOM 3284 C CA . LEU B 1 40 ? 32.312 -27.719 18.078 1 27.62 40 LEU B CA 1
ATOM 3285 C C . LEU B 1 40 ? 31.719 -26.312 17.969 1 27.62 40 LEU B C 1
ATOM 3287 O O . LEU B 1 40 ? 30.5 -26.156 17.797 1 27.62 40 LEU B O 1
ATOM 3291 N N . PRO B 1 41 ? 32.531 -25.359 18.547 1 27.09 41 PRO B N 1
ATOM 3292 C CA . PRO B 1 41 ? 32 -24 18.453 1 27.09 41 PRO B CA 1
ATOM 3293 C C . PRO B 1 41 ? 31.484 -23.672 17.047 1 27.09 41 PRO B C 1
ATOM 3295 O O . PRO B 1 41 ? 32.062 -24.109 16.047 1 27.09 41 PRO B O 1
ATOM 3298 N N . LEU B 1 42 ? 30.219 -23.734 16.922 1 25.03 42 LEU B N 1
ATOM 3299 C CA . LEU B 1 42 ? 29.672 -23.156 15.703 1 25.03 42 LEU B CA 1
ATOM 3300 C C . LEU B 1 42 ? 30.438 -21.875 15.336 1 25.03 42 LEU B C 1
ATOM 3302 O O . LEU B 1 42 ? 30.484 -20.938 16.125 1 25.03 42 LEU B O 1
ATOM 3306 N N . ILE B 1 43 ? 31.609 -22.094 14.734 1 27.27 43 ILE B N 1
ATOM 3307 C CA . ILE B 1 43 ? 32.281 -20.906 14.188 1 27.27 43 ILE B CA 1
ATOM 3308 C C . ILE B 1 43 ? 31.234 -19.891 13.758 1 27.27 43 ILE B C 1
ATOM 3310 O O . ILE B 1 43 ? 30.359 -20.188 12.945 1 27.27 43 ILE B O 1
ATOM 3314 N N . ARG B 1 44 ? 31.031 -18.953 14.633 1 29.72 44 ARG B N 1
ATOM 3315 C CA . ARG B 1 44 ? 30.406 -17.703 14.219 1 29.72 44 ARG B CA 1
ATOM 3316 C C . ARG B 1 44 ? 30.875 -17.281 12.836 1 29.72 44 ARG B C 1
ATOM 3318 O O . ARG B 1 44 ? 32.094 -17.141 12.602 1 29.72 44 ARG B O 1
ATOM 3325 N N . ALA B 1 45 ? 30.312 -17.812 11.82 1 28.95 45 ALA B N 1
ATOM 3326 C CA . ALA B 1 45 ? 30.656 -17.219 10.531 1 28.95 45 ALA B CA 1
ATOM 3327 C C . ALA B 1 45 ? 31.062 -15.75 10.695 1 28.95 45 ALA B C 1
ATOM 3329 O O . ALA B 1 45 ? 30.375 -14.984 11.375 1 28.95 45 ALA B O 1
ATOM 3330 N N . SER B 1 46 ? 32.25 -15.453 10.688 1 31.31 46 SER B N 1
ATOM 3331 C CA . SER B 1 46 ? 32.719 -14.086 10.516 1 31.31 46 SER B CA 1
ATOM 3332 C C . SER B 1 46 ? 31.703 -13.242 9.75 1 31.31 46 SER B C 1
ATOM 3334 O O . SER B 1 46 ? 31.047 -13.734 8.836 1 31.31 46 SER B O 1
ATOM 3336 N N . ALA B 1 47 ? 31.156 -12.312 10.367 1 34.81 47 ALA B N 1
ATOM 3337 C CA . ALA B 1 47 ? 30.406 -11.242 9.719 1 34.81 47 ALA B CA 1
ATOM 3338 C C . ALA B 1 47 ? 31 -10.898 8.352 1 34.81 47 ALA B C 1
ATOM 3340 O O . ALA B 1 47 ? 32.031 -10.219 8.266 1 34.81 47 ALA B O 1
ATOM 3341 N N . VAL B 1 48 ? 31.047 -11.781 7.418 1 37.66 48 VAL B N 1
ATOM 3342 C CA . VAL B 1 48 ? 31.359 -11.305 6.074 1 37.66 48 VAL B CA 1
ATOM 3343 C C . VAL B 1 48 ? 30.906 -9.852 5.922 1 37.66 48 VAL B C 1
ATOM 3345 O O . VAL B 1 48 ? 29.891 -9.445 6.492 1 37.66 48 VAL B O 1
ATOM 3348 N N . ASP B 1 49 ? 31.641 -8.93 5.594 1 42.59 49 ASP B N 1
ATOM 3349 C CA . ASP B 1 49 ? 31.516 -7.504 5.332 1 42.59 49 ASP B CA 1
ATOM 3350 C C . ASP B 1 49 ? 30.188 -7.191 4.652 1 42.59 49 ASP B C 1
ATOM 3352 O O . ASP B 1 49 ? 30.094 -7.164 3.422 1 42.59 49 ASP B O 1
ATOM 3356 N N . THR B 1 50 ? 28.984 -7.824 4.938 1 50.25 50 THR B N 1
ATOM 3357 C CA . THR B 1 50 ? 27.688 -7.762 4.262 1 50.25 50 THR B CA 1
ATOM 3358 C C . THR B 1 50 ? 27.219 -6.316 4.125 1 50.25 50 THR B C 1
ATOM 3360 O O . THR B 1 50 ? 27.234 -5.559 5.098 1 50.25 50 THR B O 1
ATOM 3363 N N . GLY B 1 51 ? 27.547 -5.707 3.09 1 64.12 51 GLY B N 1
ATOM 3364 C CA . GLY B 1 51 ? 27.062 -4.391 2.715 1 64.12 51 GLY B CA 1
ATOM 3365 C C . GLY B 1 51 ? 25.75 -4.027 3.387 1 64.12 51 GLY B C 1
ATOM 3366 O O . GLY B 1 51 ? 25.172 -4.844 4.102 1 64.12 51 GLY B O 1
ATOM 3367 N N . PRO B 1 52 ? 25.484 -2.779 3.41 1 78.19 52 PRO B N 1
ATOM 3368 C CA . PRO B 1 52 ? 24.25 -2.301 4.047 1 78.19 52 PRO B CA 1
ATOM 3369 C C . PRO B 1 52 ? 23 -3.025 3.547 1 78.19 52 PRO B C 1
ATOM 3371 O O . PRO B 1 52 ? 22.969 -3.463 2.395 1 78.19 52 PRO B O 1
ATOM 3374 N N . ALA B 1 53 ? 22.141 -3.357 4.5 1 89.44 53 ALA B N 1
ATOM 3375 C CA . ALA B 1 53 ? 20.891 -4.012 4.164 1 89.44 53 ALA B CA 1
ATOM 3376 C C . ALA B 1 53 ? 20.109 -3.205 3.127 1 89.44 53 ALA B C 1
ATOM 3378 O O . ALA B 1 53 ? 20.078 -1.974 3.186 1 89.44 53 ALA B O 1
ATOM 3379 N N . THR B 1 54 ? 19.578 -3.906 2.129 1 94.5 54 THR B N 1
ATOM 3380 C CA . THR B 1 54 ? 18.859 -3.264 1.041 1 94.5 54 THR B CA 1
ATOM 3381 C C . THR B 1 54 ? 17.359 -3.475 1.199 1 94.5 54 THR B C 1
ATOM 3383 O O . THR B 1 54 ? 16.922 -4.254 2.045 1 94.5 54 THR B O 1
ATOM 3386 N N . GLU B 1 55 ? 16.578 -2.691 0.4 1 95.25 55 GLU B N 1
ATOM 3387 C CA . GLU B 1 55 ? 15.133 -2.9 0.386 1 95.25 55 GLU B CA 1
ATOM 3388 C C . GLU B 1 55 ? 14.789 -4.32 -0.056 1 95.25 55 GLU B C 1
ATOM 3390 O O . GLU B 1 55 ? 13.797 -4.895 0.403 1 95.25 55 GLU B O 1
ATOM 3395 N N . LEU B 1 56 ? 15.562 -4.934 -0.94 1 95.69 56 LEU B N 1
ATOM 3396 C CA . LEU B 1 56 ? 15.32 -6.309 -1.365 1 95.69 56 LEU B CA 1
ATOM 3397 C C . LEU B 1 56 ? 15.461 -7.273 -0.191 1 95.69 56 LEU B C 1
ATOM 3399 O O . LEU B 1 56 ? 14.648 -8.188 -0.037 1 95.69 56 LEU B O 1
ATOM 3403 N N . ASP B 1 57 ? 16.469 -7.039 0.64 1 94.88 57 ASP B N 1
ATOM 3404 C CA . ASP B 1 57 ? 16.625 -7.848 1.845 1 94.88 57 ASP B CA 1
ATOM 3405 C C . ASP B 1 57 ? 15.398 -7.727 2.752 1 94.88 57 ASP B C 1
ATOM 3407 O O . ASP B 1 57 ? 14.906 -8.727 3.277 1 94.88 57 ASP B O 1
ATOM 3411 N N . ALA B 1 58 ? 14.992 -6.496 2.877 1 94.69 58 ALA B N 1
ATOM 3412 C CA . ALA B 1 58 ? 13.859 -6.23 3.76 1 94.69 58 ALA B CA 1
ATOM 3413 C C . ALA B 1 58 ? 12.602 -6.945 3.268 1 94.69 58 ALA B C 1
ATOM 3415 O O . ALA B 1 58 ? 11.93 -7.641 4.035 1 94.69 58 ALA B O 1
ATOM 3416 N N . VAL B 1 59 ? 12.281 -6.824 1.984 1 96.31 59 VAL B N 1
ATOM 3417 C CA . VAL B 1 59 ? 11.039 -7.387 1.461 1 96.31 59 VAL B CA 1
ATOM 3418 C C . VAL B 1 59 ? 11.133 -8.906 1.439 1 96.31 59 VAL B C 1
ATOM 3420 O O . VAL B 1 59 ? 10.125 -9.602 1.61 1 96.31 59 VAL B O 1
ATOM 3423 N N . SER B 1 60 ? 12.32 -9.516 1.276 1 94.56 60 SER B N 1
ATOM 3424 C CA . SER B 1 60 ? 12.523 -10.961 1.208 1 94.56 60 SER B CA 1
ATOM 3425 C C . SER B 1 60 ? 12.305 -11.617 2.568 1 94.56 60 SER B C 1
ATOM 3427 O O . SER B 1 60 ? 12.156 -12.836 2.66 1 94.56 60 SER B O 1
ATOM 3429 N N . SER B 1 61 ? 12.336 -10.797 3.584 1 94.62 61 SER B N 1
ATOM 3430 C CA . SER B 1 61 ? 12.078 -11.328 4.918 1 94.62 61 SER B CA 1
ATOM 3431 C C . SER B 1 61 ? 10.586 -11.555 5.145 1 94.62 61 SER B C 1
ATOM 3433 O O . SER B 1 61 ? 10.195 -12.258 6.074 1 94.62 61 SER B O 1
ATOM 3435 N N . PHE B 1 62 ? 9.734 -10.945 4.273 1 96.19 62 PHE B N 1
ATOM 3436 C CA . PHE B 1 62 ? 8.289 -11.055 4.422 1 96.19 62 PHE B CA 1
ATOM 3437 C C . PHE B 1 62 ? 7.723 -12.094 3.459 1 96.19 62 PHE B C 1
ATOM 3439 O O . PHE B 1 62 ? 6.773 -12.805 3.795 1 96.19 62 PHE B O 1
ATOM 3446 N N . SER B 1 63 ? 8.258 -12.133 2.209 1 96 63 SER B N 1
ATOM 3447 C CA . SER B 1 63 ? 7.742 -12.953 1.119 1 96 63 SER B CA 1
ATOM 3448 C C . SER B 1 63 ? 8.875 -13.516 0.262 1 96 63 SER B C 1
ATOM 3450 O O . SER B 1 63 ? 9.93 -12.898 0.146 1 96 63 SER B O 1
ATOM 3452 N N . GLU B 1 64 ? 8.656 -14.695 -0.314 1 94.56 64 GLU B N 1
ATOM 3453 C CA . GLU B 1 64 ? 9.586 -15.211 -1.313 1 94.56 64 GLU B CA 1
ATOM 3454 C C . GLU B 1 64 ? 9.438 -14.469 -2.641 1 94.56 64 GLU B C 1
ATOM 3456 O O . GLU B 1 64 ? 8.344 -14.414 -3.201 1 94.56 64 GLU B O 1
ATOM 3461 N N . ILE B 1 65 ? 10.57 -13.984 -3.109 1 93.88 65 ILE B N 1
ATOM 3462 C CA . ILE B 1 65 ? 10.547 -13.18 -4.324 1 93.88 65 ILE B CA 1
ATOM 3463 C C . ILE B 1 65 ? 10.984 -14.031 -5.516 1 93.88 65 ILE B C 1
ATOM 3465 O O . ILE B 1 65 ? 12.023 -14.688 -5.465 1 93.88 65 ILE B O 1
ATOM 3469 N N . VAL B 1 66 ? 10.18 -14.039 -6.59 1 92.25 66 VAL B N 1
ATOM 3470 C CA . VAL B 1 66 ? 10.461 -14.758 -7.824 1 92.25 66 VAL B CA 1
ATOM 3471 C C . VAL B 1 66 ? 10.617 -13.766 -8.977 1 92.25 66 VAL B C 1
ATOM 3473 O O . VAL B 1 66 ? 9.688 -13.016 -9.281 1 92.25 66 VAL B O 1
ATOM 3476 N N . PRO B 1 67 ? 11.758 -13.789 -9.633 1 92.88 67 PRO B N 1
ATOM 3477 C CA . PRO B 1 67 ? 11.93 -12.867 -10.766 1 92.88 67 PRO B CA 1
ATOM 3478 C C . PRO B 1 67 ? 11.023 -13.211 -11.945 1 92.88 67 PRO B C 1
ATOM 3480 O O . PRO B 1 67 ? 10.891 -14.383 -12.305 1 92.88 67 PRO B O 1
ATOM 3483 N N . ASP B 1 68 ? 10.438 -12.148 -12.484 1 90.88 68 ASP B N 1
ATOM 3484 C CA . ASP B 1 68 ? 9.609 -12.297 -13.672 1 90.88 68 ASP B CA 1
ATOM 3485 C C . ASP B 1 68 ? 10.461 -12.25 -14.945 1 90.88 68 ASP B C 1
ATOM 3487 O O . ASP B 1 68 ? 10.539 -11.211 -15.602 1 90.88 68 ASP B O 1
ATOM 3491 N N . THR B 1 69 ? 11.008 -13.305 -15.266 1 84.25 69 THR B N 1
ATOM 3492 C CA . THR B 1 69 ? 11.891 -13.336 -16.438 1 84.25 69 THR B CA 1
ATOM 3493 C C . THR B 1 69 ? 11.922 -14.734 -17.047 1 84.25 69 THR B C 1
ATOM 3495 O O . THR B 1 69 ? 11.656 -15.727 -16.359 1 84.25 69 THR B O 1
ATOM 3498 N N . VAL B 1 70 ? 12.164 -14.727 -18.297 1 74.56 70 VAL B N 1
ATOM 3499 C CA . VAL B 1 70 ? 12.375 -15.977 -19.031 1 74.56 70 VAL B CA 1
ATOM 3500 C C . VAL B 1 70 ? 13.844 -16.109 -19.438 1 74.56 70 VAL B C 1
ATOM 3502 O O . VAL B 1 70 ? 14.219 -17.047 -20.141 1 74.56 70 VAL B O 1
ATOM 3505 N N . ILE B 1 71 ? 14.641 -15.125 -18.906 1 74.38 71 ILE B N 1
ATOM 3506 C CA . ILE B 1 71 ? 16.047 -15.07 -19.281 1 74.38 71 ILE B CA 1
ATOM 3507 C C . ILE B 1 71 ? 16.906 -15.672 -18.156 1 74.38 71 ILE B C 1
ATOM 3509 O O . ILE B 1 71 ? 16.906 -15.164 -17.031 1 74.38 71 ILE B O 1
ATOM 3513 N N . PHE B 1 72 ? 17.641 -16.594 -18.5 1 72.31 72 PHE B N 1
ATOM 3514 C CA . PHE B 1 72 ? 18.391 -17.375 -17.531 1 72.31 72 PHE B CA 1
ATOM 3515 C C . PHE B 1 72 ? 19.438 -16.516 -16.828 1 72.31 72 PHE B C 1
ATOM 3517 O O . PHE B 1 72 ? 19.672 -16.656 -15.625 1 72.31 72 PHE B O 1
ATOM 3524 N N . ASP B 1 73 ? 20.109 -15.625 -17.547 1 74.81 73 ASP B N 1
ATOM 3525 C CA . ASP B 1 73 ? 21.141 -14.773 -16.984 1 74.81 73 ASP B CA 1
ATOM 3526 C C . ASP B 1 73 ? 20.594 -13.945 -15.828 1 74.81 73 ASP B C 1
ATOM 3528 O O . ASP B 1 73 ? 21.328 -13.586 -14.898 1 74.81 73 ASP B O 1
ATOM 3532 N N . ASP B 1 74 ? 19.344 -13.766 -15.945 1 82.62 74 ASP B N 1
ATOM 3533 C CA . ASP B 1 74 ? 18.719 -12.969 -14.898 1 82.62 74 ASP B CA 1
ATOM 3534 C C . ASP B 1 74 ? 18.625 -13.75 -13.586 1 82.62 74 ASP B C 1
ATOM 3536 O O . ASP B 1 74 ? 18.578 -13.156 -12.508 1 82.62 74 ASP B O 1
ATOM 3540 N N . PHE B 1 75 ? 18.719 -15.031 -13.742 1 79.62 75 PHE B N 1
ATOM 3541 C CA . PHE B 1 75 ? 18.625 -15.875 -12.555 1 79.62 75 PHE B CA 1
ATOM 3542 C C . PHE B 1 75 ? 19.906 -15.797 -11.734 1 79.62 75 PHE B C 1
ATOM 3544 O O . PHE B 1 75 ? 19.891 -16.016 -10.523 1 79.62 75 PHE B O 1
ATOM 3551 N N . GLU B 1 76 ? 20.938 -15.531 -12.406 1 79.94 76 GLU B N 1
ATOM 3552 C CA . GLU B 1 76 ? 22.203 -15.359 -11.688 1 79.94 76 GLU B CA 1
ATOM 3553 C C . GLU B 1 76 ? 22.203 -14.07 -10.875 1 79.94 76 GLU B C 1
ATOM 3555 O O . GLU B 1 76 ? 22.688 -14.047 -9.734 1 79.94 76 GLU B O 1
ATOM 3560 N N . ARG B 1 77 ? 21.641 -13.094 -11.453 1 85.25 77 ARG B N 1
ATOM 3561 C CA . ARG B 1 77 ? 21.578 -11.797 -10.789 1 85.25 77 ARG B CA 1
ATOM 3562 C C . ARG B 1 77 ? 20.547 -11.797 -9.672 1 85.25 77 ARG B C 1
ATOM 3564 O O . ARG B 1 77 ? 20.75 -11.156 -8.633 1 85.25 77 ARG B O 1
ATOM 3571 N N . PHE B 1 78 ? 19.516 -12.516 -9.977 1 89.44 78 PHE B N 1
ATOM 3572 C CA . PHE B 1 78 ? 18.422 -12.656 -9.008 1 89.44 78 PHE B CA 1
ATOM 3573 C C . PHE B 1 78 ? 18.031 -14.117 -8.852 1 89.44 78 PHE B C 1
ATOM 3575 O O . PHE B 1 78 ? 17.078 -14.578 -9.469 1 89.44 78 PHE B O 1
ATOM 3582 N N . PRO B 1 79 ? 18.75 -14.781 -8.016 1 84.25 79 PRO B N 1
ATOM 3583 C CA . PRO B 1 79 ? 18.5 -16.219 -7.891 1 84.25 79 PRO B CA 1
ATOM 3584 C C . PRO B 1 79 ? 17.078 -16.516 -7.438 1 84.25 79 PRO B C 1
ATOM 3586 O O . PRO B 1 79 ? 16.672 -16.125 -6.336 1 84.25 79 PRO B O 1
ATOM 3589 N N . PRO B 1 80 ? 16.422 -17.25 -8.328 1 85.44 80 PRO B N 1
ATOM 3590 C CA . PRO B 1 80 ? 15.031 -17.562 -7.945 1 85.44 80 PRO B CA 1
ATOM 3591 C C . PRO B 1 80 ? 14.938 -18.703 -6.941 1 85.44 80 PRO B C 1
ATOM 3593 O O . PRO B 1 80 ? 15.789 -19.594 -6.934 1 85.44 80 PRO B O 1
ATOM 3596 N N . THR B 1 81 ? 13.906 -18.625 -6.113 1 88.06 81 THR B N 1
ATOM 3597 C CA . THR B 1 81 ? 13.656 -19.719 -5.176 1 88.06 81 THR B CA 1
ATOM 3598 C C . THR B 1 81 ? 12.797 -20.797 -5.82 1 88.06 81 THR B C 1
ATOM 3600 O O . THR B 1 81 ? 12.797 -21.953 -5.371 1 88.06 81 THR B O 1
ATOM 3603 N N . ALA B 1 82 ? 12.086 -20.438 -6.848 1 91.38 82 ALA B N 1
ATOM 3604 C CA . ALA B 1 82 ? 11.195 -21.297 -7.621 1 91.38 82 ALA B CA 1
ATOM 3605 C C . ALA B 1 82 ? 11.18 -20.891 -9.094 1 91.38 82 ALA B C 1
ATOM 3607 O O . ALA B 1 82 ? 11.719 -19.844 -9.461 1 91.38 82 ALA B O 1
ATOM 3608 N N . ALA B 1 83 ? 10.672 -21.812 -9.914 1 91.81 83 ALA B N 1
ATOM 3609 C CA . ALA B 1 83 ? 10.664 -21.5 -11.344 1 91.81 83 ALA B CA 1
ATOM 3610 C C . ALA B 1 83 ? 9.453 -22.125 -12.031 1 91.81 83 ALA B C 1
ATOM 3612 O O . ALA B 1 83 ? 8.766 -22.969 -11.461 1 91.81 83 ALA B O 1
ATOM 3613 N N . THR B 1 84 ? 9.164 -21.547 -13.164 1 94.56 84 THR B N 1
ATOM 3614 C CA . THR B 1 84 ? 8.109 -22.078 -14.016 1 94.56 84 THR B CA 1
ATOM 3615 C C . THR B 1 84 ? 8.641 -22.344 -15.422 1 94.56 84 THR B C 1
ATOM 3617 O O . THR B 1 84 ? 9.375 -21.531 -15.984 1 94.56 84 THR B O 1
ATOM 3620 N N . VAL B 1 85 ? 8.414 -23.531 -15.93 1 95.56 85 VAL B N 1
ATOM 3621 C CA . VAL B 1 85 ? 8.695 -23.828 -17.328 1 95.56 85 VAL B CA 1
ATOM 3622 C C . VAL B 1 85 ? 7.406 -23.766 -18.141 1 95.56 85 VAL B C 1
ATOM 3624 O O . VAL B 1 85 ? 6.383 -24.328 -17.75 1 95.56 85 VAL B O 1
ATOM 3627 N N . SER B 1 86 ? 7.465 -23 -19.156 1 95.81 86 SER B N 1
ATOM 3628 C CA . SER B 1 86 ? 6.305 -22.688 -19.984 1 95.81 86 SER B CA 1
ATOM 3629 C C . SER B 1 86 ? 6.68 -22.625 -21.453 1 95.81 86 SER B C 1
ATOM 3631 O O . SER B 1 86 ? 7.859 -22.656 -21.812 1 95.81 86 SER B O 1
ATOM 3633 N N . SER B 1 87 ? 5.594 -22.625 -22.312 1 96.19 87 SER B N 1
ATOM 3634 C CA . SER B 1 87 ? 5.816 -22.422 -23.734 1 96.19 87 SER B CA 1
ATOM 3635 C C . SER B 1 87 ? 6.559 -21.125 -24.016 1 96.19 87 SER B C 1
ATOM 3637 O O . SER B 1 87 ? 7.414 -21.062 -24.891 1 96.19 87 SER B O 1
ATOM 3639 N N . ALA B 1 88 ? 6.234 -20.141 -23.203 1 93.44 88 ALA B N 1
ATOM 3640 C CA . ALA B 1 88 ? 6.918 -18.875 -23.359 1 93.44 88 ALA B CA 1
ATOM 3641 C C . ALA B 1 88 ? 8.414 -19 -23.078 1 93.44 88 ALA B C 1
ATOM 3643 O O . ALA B 1 88 ? 9.234 -18.406 -23.781 1 93.44 88 ALA B O 1
ATOM 3644 N N . LEU B 1 89 ? 8.75 -19.703 -22.078 1 91.69 89 LEU B N 1
ATOM 3645 C CA . LEU B 1 89 ? 10.164 -19.906 -21.75 1 91.69 89 LEU B CA 1
ATOM 3646 C C . LEU B 1 89 ? 10.859 -20.672 -22.875 1 91.69 89 LEU B C 1
ATOM 3648 O O . LEU B 1 89 ? 11.984 -20.344 -23.25 1 91.69 89 LEU B O 1
ATOM 3652 N N . LEU B 1 90 ? 10.195 -21.75 -23.391 1 94.12 90 LEU B N 1
ATOM 3653 C CA . LEU B 1 90 ? 10.773 -22.516 -24.5 1 94.12 90 LEU B CA 1
ATOM 3654 C C . LEU B 1 90 ? 11.062 -21.609 -25.688 1 94.12 90 LEU B C 1
ATOM 3656 O O . LEU B 1 90 ? 12.125 -21.719 -26.312 1 94.12 90 LEU B O 1
ATOM 3660 N N . LEU B 1 91 ? 10.086 -20.734 -25.984 1 92.75 91 LEU B N 1
ATOM 3661 C CA . LEU B 1 91 ? 10.297 -19.781 -27.062 1 92.75 91 LEU B CA 1
ATOM 3662 C C . LEU B 1 91 ? 11.484 -18.875 -26.781 1 92.75 91 LEU B C 1
ATOM 3664 O O . LEU B 1 91 ? 12.289 -18.594 -27.672 1 92.75 91 LEU B O 1
ATOM 3668 N N . GLY B 1 92 ? 11.562 -18.453 -25.516 1 87.94 92 GLY B N 1
ATOM 3669 C CA . GLY B 1 92 ? 12.695 -17.641 -25.109 1 87.94 92 GLY B CA 1
ATOM 3670 C C . GLY B 1 92 ? 14.023 -18.359 -25.266 1 87.94 92 GLY B C 1
ATOM 3671 O O . GLY B 1 92 ? 15 -17.766 -25.75 1 87.94 92 GLY B O 1
ATOM 3672 N N . ILE B 1 93 ? 14.109 -19.547 -24.875 1 88.25 93 ILE B N 1
ATOM 3673 C CA . ILE B 1 93 ? 15.312 -20.359 -24.953 1 88.25 93 ILE B CA 1
ATOM 3674 C C . ILE B 1 93 ? 15.734 -20.516 -26.422 1 88.25 93 ILE B C 1
ATOM 3676 O O . ILE B 1 93 ? 16.906 -20.375 -26.75 1 88.25 93 ILE B O 1
ATOM 3680 N N . CYS B 1 94 ? 14.789 -20.75 -27.281 1 89.06 94 CYS B N 1
ATOM 3681 C CA . CYS B 1 94 ? 15.07 -21.016 -28.688 1 89.06 94 CYS B CA 1
ATOM 3682 C C . CYS B 1 94 ? 15.469 -19.734 -29.406 1 89.06 94 CYS B C 1
ATOM 3684 O O . CYS B 1 94 ? 16.047 -19.797 -30.5 1 89.06 94 CYS B O 1
ATOM 3686 N N . SER B 1 95 ? 15.062 -18.641 -28.828 1 85.19 95 SER B N 1
ATOM 3687 C CA . SER B 1 95 ? 15.375 -17.359 -29.469 1 85.19 95 SER B CA 1
ATOM 3688 C C . SER B 1 95 ? 16.797 -16.922 -29.172 1 85.19 95 SER B C 1
ATOM 3690 O O . SER B 1 95 ? 17.312 -16 -29.797 1 85.19 95 SER B O 1
ATOM 3692 N N . LEU B 1 96 ? 17.375 -17.375 -28.188 1 80.06 96 LEU B N 1
ATOM 3693 C CA . LEU B 1 96 ? 18.734 -17 -27.781 1 80.06 96 LEU B CA 1
ATOM 3694 C C . LEU B 1 96 ? 19.75 -18.047 -28.234 1 80.06 96 LEU B C 1
ATOM 3696 O O . LEU B 1 96 ? 19.469 -19.25 -28.203 1 80.06 96 LEU B O 1
ATOM 3700 N N . PRO B 1 97 ? 20.984 -17.438 -28.609 1 75.5 97 PRO B N 1
ATOM 3701 C CA . PRO B 1 97 ? 22.016 -18.391 -29 1 75.5 97 PRO B CA 1
ATOM 3702 C C . PRO B 1 97 ? 22.75 -18.984 -27.797 1 75.5 97 PRO B C 1
ATOM 3704 O O . PRO B 1 97 ? 22.922 -18.312 -26.781 1 75.5 97 PRO B O 1
ATOM 3707 N N . ASP B 1 98 ? 23.016 -20.203 -27.734 1 71.06 98 ASP B N 1
ATOM 3708 C CA . ASP B 1 98 ? 23.922 -20.906 -26.844 1 71.06 98 ASP B CA 1
ATOM 3709 C C . ASP B 1 98 ? 23.453 -20.797 -25.391 1 71.06 98 ASP B C 1
ATOM 3711 O O . ASP B 1 98 ? 24.203 -20.312 -24.531 1 71.06 98 ASP B O 1
ATOM 3715 N N . THR B 1 99 ? 22.312 -21 -25.078 1 72.31 99 THR B N 1
ATOM 3716 C CA . THR B 1 99 ? 21.922 -21.094 -23.688 1 72.31 99 THR B CA 1
ATOM 3717 C C . THR B 1 99 ? 22.125 -22.516 -23.156 1 72.31 99 THR B C 1
ATOM 3719 O O . THR B 1 99 ? 22.156 -23.469 -23.922 1 72.31 99 THR B O 1
ATOM 3722 N N . ILE B 1 100 ? 22.375 -22.594 -21.891 1 73.44 100 ILE B N 1
ATOM 3723 C CA . ILE B 1 100 ? 22.531 -23.891 -21.25 1 73.44 100 ILE B CA 1
ATOM 3724 C C . ILE B 1 100 ? 21.25 -24.719 -21.453 1 73.44 100 ILE B C 1
ATOM 3726 O O . ILE B 1 100 ? 21.312 -25.953 -21.453 1 73.44 100 ILE B O 1
ATOM 3730 N N . PHE B 1 101 ? 20.172 -24.094 -21.781 1 82.88 101 PHE B N 1
ATOM 3731 C CA . PHE B 1 101 ? 18.906 -24.797 -21.875 1 82.88 101 PHE B CA 1
ATOM 3732 C C . PHE B 1 101 ? 18.625 -25.234 -23.312 1 82.88 101 PHE B C 1
ATOM 3734 O O . PHE B 1 101 ? 17.734 -26.047 -23.562 1 82.88 101 PHE B O 1
ATOM 3741 N N . ARG B 1 102 ? 19.422 -24.75 -24.172 1 86.88 102 ARG B N 1
ATOM 3742 C CA . ARG B 1 102 ? 19.234 -25.109 -25.562 1 86.88 102 ARG B CA 1
ATOM 3743 C C . ARG B 1 102 ? 19.438 -26.609 -25.766 1 86.88 102 ARG B C 1
ATOM 3745 O O . ARG B 1 102 ? 18.734 -27.234 -26.562 1 86.88 102 ARG B O 1
ATOM 3752 N N . ASN B 1 103 ? 20.344 -27.156 -25.031 1 89.44 103 ASN B N 1
ATOM 3753 C CA . ASN B 1 103 ? 20.609 -28.578 -25.109 1 89.44 103 ASN B CA 1
ATOM 3754 C C . ASN B 1 103 ? 19.375 -29.391 -24.703 1 89.44 103 ASN B C 1
ATOM 3756 O O . ASN B 1 103 ? 19.125 -30.469 -25.25 1 89.44 103 ASN B O 1
ATOM 3760 N N . ALA B 1 104 ? 18.688 -28.891 -23.734 1 92.44 104 ALA B N 1
ATOM 3761 C CA . ALA B 1 104 ? 17.484 -29.578 -23.266 1 92.44 104 ALA B CA 1
ATOM 3762 C C . ALA B 1 104 ? 16.438 -29.641 -24.359 1 92.44 104 ALA B C 1
ATOM 3764 O O . ALA B 1 104 ? 15.758 -30.672 -24.516 1 92.44 104 ALA B O 1
ATOM 3765 N N . VAL B 1 105 ? 16.328 -28.625 -25.109 1 93.31 105 VAL B N 1
ATOM 3766 C CA . VAL B 1 105 ? 15.367 -28.578 -26.219 1 93.31 105 VAL B CA 1
ATOM 3767 C C . VAL B 1 105 ? 15.844 -29.469 -27.359 1 93.31 105 VAL B C 1
ATOM 3769 O O . VAL B 1 105 ? 15.055 -30.219 -27.938 1 93.31 105 VAL B O 1
ATOM 3772 N N . ASP B 1 106 ? 17.109 -29.422 -27.625 1 92.44 106 ASP B N 1
ATOM 3773 C CA . ASP B 1 106 ? 17.672 -30.234 -28.703 1 92.44 106 ASP B CA 1
ATOM 3774 C C . ASP B 1 106 ? 17.5 -31.719 -28.391 1 92.44 106 ASP B C 1
ATOM 3776 O O . ASP B 1 106 ? 17.188 -32.5 -29.297 1 92.44 106 ASP B O 1
ATOM 3780 N N . MET B 1 107 ? 17.734 -32.031 -27.219 1 93.56 107 MET B N 1
ATOM 3781 C CA . MET B 1 107 ? 17.562 -33.438 -26.797 1 93.56 107 MET B CA 1
ATOM 3782 C C . MET B 1 107 ? 16.109 -33.875 -26.969 1 93.56 107 MET B C 1
ATOM 3784 O O . MET B 1 107 ? 15.859 -35.031 -27.344 1 93.56 107 MET B O 1
ATOM 3788 N N . ALA B 1 108 ? 15.203 -33 -26.703 1 95.44 108 ALA B N 1
ATOM 3789 C CA . ALA B 1 108 ? 13.789 -33.312 -26.891 1 95.44 108 ALA B CA 1
ATOM 3790 C C . ALA B 1 108 ? 13.484 -33.594 -28.359 1 95.44 108 ALA B C 1
ATOM 3792 O O . ALA B 1 108 ? 12.75 -34.531 -28.688 1 95.44 108 ALA B O 1
ATOM 3793 N N . LEU B 1 109 ? 14.094 -32.812 -29.203 1 94.19 109 LEU B N 1
ATOM 3794 C CA . LEU B 1 109 ? 13.836 -32.938 -30.641 1 94.19 109 LEU B CA 1
ATOM 3795 C C . LEU B 1 109 ? 14.508 -34.156 -31.219 1 94.19 109 LEU B C 1
ATOM 3797 O O . LEU B 1 109 ? 14.172 -34.594 -32.344 1 94.19 109 LEU B O 1
ATOM 3801 N N . ALA B 1 110 ? 15.43 -34.719 -30.5 1 93.44 110 ALA B N 1
ATOM 3802 C CA . ALA B 1 110 ? 16.141 -35.906 -30.953 1 93.44 110 ALA B CA 1
ATOM 3803 C C . ALA B 1 110 ? 15.523 -37.156 -30.344 1 93.44 110 ALA B C 1
ATOM 3805 O O . ALA B 1 110 ? 16.016 -38.281 -30.578 1 93.44 110 ALA B O 1
ATOM 3806 N N . ASP B 1 111 ? 14.508 -37 -29.641 1 93.81 111 ASP B N 1
ATOM 3807 C CA . ASP B 1 111 ? 13.914 -38.125 -28.953 1 93.81 111 ASP B CA 1
ATOM 3808 C C . ASP B 1 111 ? 13.367 -39.156 -29.938 1 93.81 111 ASP B C 1
ATOM 3810 O O . ASP B 1 111 ? 12.547 -38.844 -30.797 1 93.81 111 ASP B O 1
ATOM 3814 N N . SER B 1 112 ? 13.719 -40.375 -29.766 1 91.69 112 SER B N 1
ATOM 3815 C CA . SER B 1 112 ? 13.383 -41.438 -30.703 1 91.69 112 SER B CA 1
ATOM 3816 C C . SER B 1 112 ? 11.922 -41.844 -30.578 1 91.69 112 SER B C 1
ATOM 3818 O O . SER B 1 112 ? 11.297 -42.25 -31.562 1 91.69 112 SER B O 1
ATOM 3820 N N . GLU B 1 113 ? 11.453 -41.844 -29.422 1 92.94 113 GLU B N 1
ATOM 3821 C CA . GLU B 1 113 ? 10.055 -42.219 -29.219 1 92.94 113 GLU B CA 1
ATOM 3822 C C . GLU B 1 113 ? 9.109 -41.25 -29.922 1 92.94 113 GLU B C 1
ATOM 3824 O O . GLU B 1 113 ? 8.125 -41.656 -30.531 1 92.94 113 GLU B O 1
ATOM 3829 N N . CYS B 1 114 ? 9.406 -39.938 -29.781 1 94.06 114 CYS B N 1
ATOM 3830 C CA . CYS B 1 114 ? 8.578 -38.938 -30.422 1 94.06 114 CYS B CA 1
ATOM 3831 C C . CYS B 1 114 ? 8.688 -39 -31.938 1 94.06 114 CYS B C 1
ATOM 3833 O O . CYS B 1 114 ? 7.711 -38.781 -32.656 1 94.06 114 CYS B O 1
ATOM 3835 N N . ASN B 1 115 ? 9.82 -39.375 -32.375 1 91.19 115 ASN B N 1
ATOM 3836 C CA . ASN B 1 115 ? 10.078 -39.469 -33.812 1 91.19 115 ASN B CA 1
ATOM 3837 C C . ASN B 1 115 ? 9.227 -40.562 -34.469 1 91.19 115 ASN B C 1
ATOM 3839 O O . ASN B 1 115 ? 8.984 -40.531 -35.656 1 91.19 115 ASN B O 1
ATOM 3843 N N . LYS B 1 116 ? 8.82 -41.469 -33.719 1 91.19 116 LYS B N 1
ATOM 3844 C CA . LYS B 1 116 ? 8.109 -42.625 -34.281 1 91.19 116 LYS B CA 1
ATOM 3845 C C . LYS B 1 116 ? 6.66 -42.281 -34.594 1 91.19 116 LYS B C 1
ATOM 3847 O O . LYS B 1 116 ? 5.992 -43.031 -35.312 1 91.19 116 LYS B O 1
ATOM 3852 N N . HIS B 1 117 ? 6.238 -41.188 -34.031 1 92.12 117 HIS B N 1
ATOM 3853 C CA . HIS B 1 117 ? 4.863 -40.781 -34.344 1 92.12 117 HIS B CA 1
ATOM 3854 C C . HIS B 1 117 ? 4.715 -40.375 -35.812 1 92.12 117 HIS B C 1
ATOM 3856 O O . HIS B 1 117 ? 5.406 -39.469 -36.281 1 92.12 117 HIS B O 1
ATOM 3862 N N . GLU B 1 118 ? 3.779 -41.031 -36.5 1 89.69 118 GLU B N 1
ATOM 3863 C CA . GLU B 1 118 ? 3.557 -40.688 -37.906 1 89.69 118 GLU B CA 1
ATOM 3864 C C . GLU B 1 118 ? 2.779 -39.406 -38.062 1 89.69 118 GLU B C 1
ATOM 3866 O O . GLU B 1 118 ? 3.033 -38.625 -38.969 1 89.69 118 GLU B O 1
ATOM 3871 N N . ASN B 1 119 ? 1.962 -39.25 -37.125 1 92.5 119 ASN B N 1
ATOM 3872 C CA . ASN B 1 119 ? 1.191 -38 -37.125 1 92.5 119 ASN B CA 1
ATOM 3873 C C . ASN B 1 119 ? 2.035 -36.812 -36.656 1 92.5 119 ASN B C 1
ATOM 3875 O O . ASN B 1 119 ? 2.543 -36.844 -35.531 1 92.5 119 ASN B O 1
ATOM 3879 N N . SER B 1 120 ? 2.07 -35.844 -37.5 1 91.31 120 SER B N 1
ATOM 3880 C CA . SER B 1 120 ? 2.939 -34.688 -37.25 1 91.31 120 SER B CA 1
ATOM 3881 C C . SER B 1 120 ? 2.498 -33.938 -35.969 1 91.31 120 SER B C 1
ATOM 3883 O O . SER B 1 120 ? 3.332 -33.5 -35.188 1 91.31 120 SER B O 1
ATOM 3885 N N . GLU B 1 121 ? 1.213 -33.844 -35.844 1 91.56 121 GLU B N 1
ATOM 3886 C CA . GLU B 1 121 ? 0.692 -33.125 -34.688 1 91.56 121 GLU B CA 1
ATOM 3887 C C . GLU B 1 121 ? 1.055 -33.844 -33.375 1 91.56 121 GLU B C 1
ATOM 3889 O O . GLU B 1 121 ? 1.441 -33.188 -32.406 1 91.56 121 GLU B O 1
ATOM 3894 N N . LEU B 1 122 ? 0.893 -35.094 -33.406 1 93.19 122 LEU B N 1
ATOM 3895 C CA . LEU B 1 122 ? 1.23 -35.906 -32.219 1 93.19 122 LEU B CA 1
ATOM 3896 C C . LEU B 1 122 ? 2.73 -35.875 -31.969 1 93.19 122 LEU B C 1
ATOM 3898 O O . LEU B 1 122 ? 3.156 -35.812 -30.812 1 93.19 122 LEU B O 1
ATOM 3902 N N . ARG B 1 123 ? 3.516 -35.875 -32.938 1 94.56 123 ARG B N 1
ATOM 3903 C CA . ARG B 1 123 ? 4.969 -35.812 -32.812 1 94.56 123 ARG B CA 1
ATOM 3904 C C . ARG B 1 123 ? 5.406 -34.5 -32.188 1 94.56 123 ARG B C 1
ATOM 3906 O O . ARG B 1 123 ? 6.211 -34.5 -31.25 1 94.56 123 ARG B O 1
ATOM 3913 N N . LEU B 1 124 ? 4.855 -33.438 -32.719 1 94.94 124 LEU B N 1
ATOM 3914 C CA . LEU B 1 124 ? 5.223 -32.094 -32.188 1 94.94 124 LEU B CA 1
ATOM 3915 C C . LEU B 1 124 ? 4.789 -31.938 -30.75 1 94.94 124 LEU B C 1
ATOM 3917 O O . LEU B 1 124 ? 5.516 -31.359 -29.938 1 94.94 124 LEU B O 1
ATOM 3921 N N . SER B 1 125 ? 3.637 -32.438 -30.422 1 94.25 125 SER B N 1
ATOM 3922 C CA . SER B 1 125 ? 3.164 -32.406 -29.047 1 94.25 125 SER B CA 1
ATOM 3923 C C . SER B 1 125 ? 4.09 -33.219 -28.125 1 94.25 125 SER B C 1
ATOM 3925 O O . SER B 1 125 ? 4.359 -32.781 -27 1 94.25 125 SER B O 1
ATOM 3927 N N . CYS B 1 126 ? 4.48 -34.344 -28.641 1 95.56 126 CYS B N 1
ATOM 3928 C CA . CYS B 1 126 ? 5.422 -35.188 -27.906 1 95.56 126 CYS B CA 1
ATOM 3929 C C . CYS B 1 126 ? 6.73 -34.438 -27.656 1 95.56 126 CYS B C 1
ATOM 3931 O O . CYS B 1 126 ? 7.227 -34.406 -26.531 1 95.56 126 CYS B O 1
ATOM 3933 N N . PHE B 1 127 ? 7.258 -33.75 -28.672 1 96.69 127 PHE B N 1
ATOM 3934 C CA . PHE B 1 127 ? 8.477 -32.969 -28.531 1 96.69 127 PHE B CA 1
ATOM 3935 C C . PHE B 1 127 ? 8.289 -31.859 -27.5 1 96.69 127 PHE B C 1
ATOM 3937 O O . PHE B 1 127 ? 9.18 -31.609 -26.688 1 96.69 127 PHE B O 1
ATOM 3944 N N . CYS B 1 128 ? 7.18 -31.25 -27.562 1 96.62 128 CYS B N 1
ATOM 3945 C CA . CYS B 1 128 ? 6.898 -30.156 -26.641 1 96.62 128 CYS B CA 1
ATOM 3946 C C . CYS B 1 128 ? 6.906 -30.641 -25.203 1 96.62 128 CYS B C 1
ATOM 3948 O O . CYS B 1 128 ? 7.504 -30 -24.328 1 96.62 128 CYS B O 1
ATOM 3950 N N . SER B 1 129 ? 6.25 -31.734 -24.953 1 97.56 129 SER B N 1
ATOM 3951 C CA . SER B 1 129 ? 6.207 -32.281 -23.609 1 97.56 129 SER B CA 1
ATOM 3952 C C . SER B 1 129 ? 7.605 -32.625 -23.109 1 97.56 129 SER B C 1
ATOM 3954 O O . SER B 1 129 ? 7.957 -32.344 -21.969 1 97.56 129 SER B O 1
ATOM 3956 N N . LYS B 1 130 ? 8.359 -33.25 -23.984 1 97.38 130 LYS B N 1
ATOM 3957 C CA . LYS B 1 130 ? 9.719 -33.625 -23.625 1 97.38 130 LYS B CA 1
ATOM 3958 C C . LYS B 1 130 ? 10.586 -32.406 -23.344 1 97.38 130 LYS B C 1
ATOM 3960 O O . LYS B 1 130 ? 11.398 -32.406 -22.422 1 97.38 130 LYS B O 1
ATOM 3965 N N . ALA B 1 131 ? 10.438 -31.422 -24.188 1 97.31 131 ALA B N 1
ATOM 3966 C CA . ALA B 1 131 ? 11.203 -30.188 -24 1 97.31 131 ALA B CA 1
ATOM 3967 C C . ALA B 1 131 ? 10.859 -29.531 -22.672 1 97.31 131 ALA B C 1
ATOM 3969 O O . ALA B 1 131 ? 11.75 -29.094 -21.938 1 97.31 131 ALA B O 1
ATOM 3970 N N . LEU B 1 132 ? 9.578 -29.438 -22.375 1 98 132 LEU B N 1
ATOM 3971 C CA . LEU B 1 132 ? 9.141 -28.875 -21.094 1 98 132 LEU B CA 1
ATOM 3972 C C . LEU B 1 132 ? 9.773 -29.625 -19.922 1 98 132 LEU B C 1
ATOM 3974 O O . LEU B 1 132 ? 10.297 -29 -19 1 98 132 LEU B O 1
ATOM 3978 N N . VAL B 1 133 ? 9.766 -30.891 -20.016 1 98.25 133 VAL B N 1
ATOM 3979 C CA . VAL B 1 133 ? 10.258 -31.719 -18.922 1 98.25 133 VAL B CA 1
ATOM 3980 C C . VAL B 1 133 ? 11.781 -31.594 -18.812 1 98.25 133 VAL B C 1
ATOM 3982 O O . VAL B 1 133 ? 12.328 -31.484 -17.719 1 98.25 133 VAL B O 1
ATOM 3985 N N . ASN B 1 134 ? 12.469 -31.625 -19.969 1 97.19 134 ASN B N 1
ATOM 3986 C CA . ASN B 1 134 ? 13.922 -31.469 -19.938 1 97.19 134 ASN B CA 1
ATOM 3987 C C . ASN B 1 134 ? 14.336 -30.141 -19.328 1 97.19 134 ASN B C 1
ATOM 3989 O O . ASN B 1 134 ? 15.219 -30.109 -18.469 1 97.19 134 ASN B O 1
ATOM 3993 N N . VAL B 1 135 ? 13.719 -29.094 -19.766 1 95.19 135 VAL B N 1
ATOM 3994 C CA . VAL B 1 135 ? 14.023 -27.781 -19.219 1 95.19 135 VAL B CA 1
ATOM 3995 C C . VAL B 1 135 ? 13.617 -27.719 -17.75 1 95.19 135 VAL B C 1
ATOM 3997 O O . VAL B 1 135 ? 14.344 -27.172 -16.922 1 95.19 135 VAL B O 1
ATOM 4000 N N . GLY B 1 136 ? 12.445 -28.25 -17.453 1 96.56 136 GLY B N 1
ATOM 4001 C CA . GLY B 1 136 ? 12 -28.312 -16.078 1 96.56 136 GLY B CA 1
ATOM 4002 C C . GLY B 1 136 ? 12.969 -29.047 -15.164 1 96.56 136 GLY B C 1
ATOM 4003 O O . GLY B 1 136 ? 13.188 -28.641 -14.023 1 96.56 136 GLY B O 1
ATOM 4004 N N . ALA B 1 137 ? 13.484 -30.125 -15.648 1 96.81 137 ALA B N 1
ATOM 4005 C CA . ALA B 1 137 ? 14.461 -30.891 -14.883 1 96.81 137 ALA B CA 1
ATOM 4006 C C . ALA B 1 137 ? 15.719 -30.062 -14.617 1 96.81 137 ALA B C 1
ATOM 4008 O O . ALA B 1 137 ? 16.281 -30.109 -13.523 1 96.81 137 ALA B O 1
ATOM 4009 N N . ASP B 1 138 ? 16.141 -29.359 -15.609 1 93.31 138 ASP B N 1
ATOM 4010 C CA . ASP B 1 138 ? 17.297 -28.469 -15.43 1 93.31 138 ASP B CA 1
ATOM 4011 C C . ASP B 1 138 ? 17 -27.391 -14.398 1 93.31 138 ASP B C 1
ATOM 4013 O O . ASP B 1 138 ? 17.844 -27.078 -13.562 1 93.31 138 ASP B O 1
ATOM 4017 N N . LEU B 1 139 ? 15.844 -26.891 -14.492 1 92.75 139 LEU B N 1
ATOM 4018 C CA . LEU B 1 139 ? 15.445 -25.844 -13.547 1 92.75 139 LEU B CA 1
ATOM 4019 C C . LEU B 1 139 ? 15.375 -26.391 -12.125 1 92.75 139 LEU B C 1
ATOM 4021 O O . LEU B 1 139 ? 15.719 -25.703 -11.172 1 92.75 139 LEU B O 1
ATOM 4025 N N . ALA B 1 140 ? 14.922 -27.594 -11.984 1 94.69 140 ALA B N 1
ATOM 4026 C CA . ALA B 1 140 ? 14.797 -28.203 -10.664 1 94.69 140 ALA B CA 1
ATOM 4027 C C . ALA B 1 140 ? 16.156 -28.328 -9.992 1 94.69 140 ALA B C 1
ATOM 4029 O O . ALA B 1 140 ? 16.266 -28.312 -8.758 1 94.69 140 ALA B O 1
ATOM 4030 N N . LYS B 1 141 ? 17.219 -28.438 -10.766 1 91.75 141 LYS B N 1
ATOM 4031 C CA . LYS B 1 141 ? 18.578 -28.484 -10.234 1 91.75 141 LYS B CA 1
ATOM 4032 C C . LYS B 1 141 ? 19.062 -27.094 -9.828 1 91.75 141 LYS B C 1
ATOM 4034 O O . LYS B 1 141 ? 19.906 -26.969 -8.953 1 91.75 141 LYS B O 1
ATOM 4039 N N . LEU B 1 142 ? 18.469 -26.203 -10.477 1 88.44 142 LEU B N 1
ATOM 4040 C CA . LEU B 1 142 ? 19 -24.859 -10.344 1 88.44 142 LEU B CA 1
ATOM 4041 C C . LEU B 1 142 ? 18.328 -24.125 -9.188 1 88.44 142 LEU B C 1
ATOM 4043 O O . LEU B 1 142 ? 18.922 -23.219 -8.586 1 88.44 142 LEU B O 1
ATOM 4047 N N . VAL B 1 143 ? 17.047 -24.375 -8.891 1 90.69 143 VAL B N 1
ATOM 4048 C CA . VAL B 1 143 ? 16.328 -23.641 -7.863 1 90.69 143 VAL B CA 1
ATOM 4049 C C . VAL B 1 143 ? 16.156 -24.516 -6.625 1 90.69 143 VAL B C 1
ATOM 4051 O O . VAL B 1 143 ? 15.969 -25.734 -6.73 1 90.69 143 VAL B O 1
ATOM 4054 N N . PRO B 1 144 ? 16.234 -23.891 -5.406 1 92.31 144 PRO B N 1
ATOM 4055 C CA . PRO B 1 144 ? 16.062 -24.688 -4.191 1 92.31 144 PRO B CA 1
ATOM 4056 C C . PRO B 1 144 ? 14.625 -25.141 -3.971 1 92.31 144 PRO B C 1
ATOM 4058 O O . PRO B 1 144 ? 14.383 -26.172 -3.332 1 92.31 144 PRO B O 1
ATOM 4061 N N . GLY B 1 145 ? 13.688 -24.453 -4.539 1 93.75 145 GLY B N 1
ATOM 4062 C CA . GLY B 1 145 ? 12.281 -24.781 -4.359 1 93.75 145 GLY B CA 1
ATOM 4063 C C . GLY B 1 145 ? 11.711 -25.625 -5.477 1 93.75 145 GLY B C 1
ATOM 4064 O O . GLY B 1 145 ? 12.406 -26.5 -6.008 1 93.75 145 GLY B O 1
ATOM 4065 N N . ARG B 1 146 ? 10.492 -25.438 -5.777 1 95.94 146 ARG B N 1
ATOM 4066 C CA . ARG B 1 146 ? 9.781 -26.297 -6.723 1 95.94 146 ARG B CA 1
ATOM 4067 C C . ARG B 1 146 ? 9.75 -25.656 -8.109 1 95.94 146 ARG B C 1
ATOM 4069 O O . ARG B 1 146 ? 10.023 -24.469 -8.266 1 95.94 146 ARG B O 1
ATOM 4076 N N . VAL B 1 147 ? 9.438 -26.484 -9.055 1 96.94 147 VAL B N 1
ATOM 4077 C CA . VAL B 1 147 ? 9.289 -26.062 -10.445 1 96.94 147 VAL B CA 1
ATOM 4078 C C . VAL B 1 147 ? 7.867 -26.344 -10.93 1 96.94 147 VAL B C 1
ATOM 4080 O O . VAL B 1 147 ? 7.375 -27.469 -10.82 1 96.94 147 VAL B O 1
ATOM 4083 N N . SER B 1 148 ? 7.246 -25.328 -11.453 1 98.06 148 SER B N 1
ATOM 4084 C CA . SER B 1 148 ? 5.91 -25.438 -12.023 1 98.06 148 SER B CA 1
ATOM 4085 C C . SER B 1 148 ? 5.973 -25.688 -13.531 1 98.06 148 SER B C 1
ATOM 4087 O O . SER B 1 148 ? 6.547 -24.875 -14.266 1 98.06 148 SER B O 1
ATOM 4089 N N . THR B 1 149 ? 5.371 -26.75 -13.984 1 98.56 149 THR B N 1
ATOM 4090 C CA . THR B 1 149 ? 5.293 -27.016 -15.414 1 98.56 149 THR B CA 1
ATOM 4091 C C . THR B 1 149 ? 3.92 -26.641 -15.961 1 98.56 149 THR B C 1
ATOM 4093 O O . THR B 1 149 ? 2.895 -27.109 -15.453 1 98.56 149 THR B O 1
ATOM 4096 N N . GLU B 1 150 ? 3.943 -25.859 -16.969 1 98.19 150 GLU B N 1
ATOM 4097 C CA . GLU B 1 150 ? 2.715 -25.391 -17.609 1 98.19 150 GLU B CA 1
ATOM 4098 C C . GLU B 1 150 ? 1.978 -26.531 -18.297 1 98.19 150 GLU B C 1
ATOM 4100 O O . GLU B 1 150 ? 2.568 -27.266 -19.094 1 98.19 150 GLU B O 1
ATOM 4105 N N . VAL B 1 151 ? 0.755 -26.703 -17.969 1 98.56 151 VAL B N 1
ATOM 4106 C CA . VAL B 1 151 ? -0.108 -27.656 -18.672 1 98.56 151 VAL B CA 1
ATOM 4107 C C . VAL B 1 151 ? -0.781 -26.953 -19.859 1 98.56 151 VAL B C 1
ATOM 4109 O O . VAL B 1 151 ? -1.166 -25.781 -19.75 1 98.56 151 VAL B O 1
ATOM 4112 N N . ASP B 1 152 ? -0.941 -27.656 -20.938 1 97.69 152 ASP B N 1
ATOM 4113 C CA . ASP B 1 152 ? -1.464 -27.125 -22.203 1 97.69 152 ASP B CA 1
ATOM 4114 C C . ASP B 1 152 ? -2.811 -26.438 -21.984 1 97.69 152 ASP B C 1
ATOM 4116 O O . ASP B 1 152 ? -3.789 -27.078 -21.609 1 97.69 152 ASP B O 1
ATOM 4120 N N . ALA B 1 153 ? -2.871 -25.172 -22.328 1 98 153 ALA B N 1
ATOM 4121 C CA . ALA B 1 153 ? -4.059 -24.359 -22.094 1 98 153 ALA B CA 1
ATOM 4122 C C . ALA B 1 153 ? -5.227 -24.828 -22.953 1 98 153 ALA B C 1
ATOM 4124 O O . ALA B 1 153 ? -6.387 -24.547 -22.641 1 98 153 ALA B O 1
ATOM 4125 N N . ARG B 1 154 ? -5 -25.484 -24.031 1 97.62 154 ARG B N 1
ATOM 4126 C CA . ARG B 1 154 ? -6.039 -25.984 -24.938 1 97.62 154 ARG B CA 1
ATOM 4127 C C . ARG B 1 154 ? -6.879 -27.047 -24.25 1 97.62 154 ARG B C 1
ATOM 4129 O O . ARG B 1 154 ? -7.98 -27.375 -24.719 1 97.62 154 ARG B O 1
ATOM 4136 N N . LEU B 1 155 ? -6.336 -27.578 -23.125 1 98.12 155 LEU B N 1
ATOM 4137 C CA . LEU B 1 155 ? -7.047 -28.609 -22.359 1 98.12 155 LEU B CA 1
ATOM 4138 C C . LEU B 1 155 ? -7.828 -27.969 -21.203 1 98.12 155 LEU B C 1
ATOM 4140 O O . LEU B 1 155 ? -8.422 -28.688 -20.391 1 98.12 155 LEU B O 1
ATOM 4144 N N . ALA B 1 156 ? -7.867 -26.641 -21.109 1 98.56 156 ALA B N 1
ATOM 4145 C CA . ALA B 1 156 ? -8.312 -25.922 -19.922 1 98.56 156 ALA B CA 1
ATOM 4146 C C . ALA B 1 156 ? -9.742 -26.312 -19.547 1 98.56 156 ALA B C 1
ATOM 4148 O O . ALA B 1 156 ? -10.133 -26.219 -18.375 1 98.56 156 ALA B O 1
ATOM 4149 N N . TYR B 1 157 ? -10.578 -26.797 -20.484 1 98.25 157 TYR B N 1
ATOM 4150 C CA . TYR B 1 157 ? -11.977 -27.125 -20.219 1 98.25 157 TYR B CA 1
ATOM 4151 C C . TYR B 1 157 ? -12.195 -28.625 -20.297 1 98.25 157 TYR B C 1
ATOM 4153 O O . TYR B 1 157 ? -13.336 -29.078 -20.453 1 98.25 157 TYR B O 1
ATOM 4161 N N . ASP B 1 158 ? -11.133 -29.406 -20.172 1 98.56 158 ASP B N 1
ATOM 4162 C CA . ASP B 1 158 ? -11.172 -30.875 -20.219 1 98.56 158 ASP B CA 1
ATOM 4163 C C . ASP B 1 158 ? -10.508 -31.469 -18.984 1 98.56 158 ASP B C 1
ATOM 4165 O O . ASP B 1 158 ? -9.328 -31.828 -19.031 1 98.56 158 ASP B O 1
ATOM 4169 N N . THR B 1 159 ? -11.32 -31.703 -17.984 1 98.75 159 THR B N 1
ATOM 4170 C CA . THR B 1 159 ? -10.789 -32.188 -16.719 1 98.75 159 THR B CA 1
ATOM 4171 C C . THR B 1 159 ? -9.953 -33.469 -16.953 1 98.75 159 THR B C 1
ATOM 4173 O O . THR B 1 159 ? -8.82 -33.531 -16.469 1 98.75 159 THR B O 1
ATOM 4176 N N . HIS B 1 160 ? -10.484 -34.406 -17.641 1 98.75 160 HIS B N 1
ATOM 4177 C CA . HIS B 1 160 ? -9.789 -35.656 -17.859 1 98.75 160 HIS B CA 1
ATOM 4178 C C . HIS B 1 160 ? -8.547 -35.5 -18.719 1 98.75 160 HIS B C 1
ATOM 4180 O O . HIS B 1 160 ? -7.539 -36.156 -18.516 1 98.75 160 HIS B O 1
ATOM 4186 N N . GLY B 1 161 ? -8.711 -34.594 -19.688 1 98.62 161 GLY B N 1
ATOM 4187 C CA . GLY B 1 161 ? -7.547 -34.281 -20.5 1 98.62 161 GLY B CA 1
ATOM 4188 C C . GLY B 1 161 ? -6.402 -33.688 -19.688 1 98.62 161 GLY B C 1
ATOM 4189 O O . GLY B 1 161 ? -5.242 -34.031 -19.906 1 98.62 161 GLY B O 1
ATOM 4190 N N . ILE B 1 162 ? -6.707 -32.812 -18.766 1 98.88 162 ILE B N 1
ATOM 4191 C CA . ILE B 1 162 ? -5.707 -32.219 -17.891 1 98.88 162 ILE B CA 1
ATOM 4192 C C . ILE B 1 162 ? -5.031 -33.312 -17.062 1 98.88 162 ILE B C 1
ATOM 4194 O O . ILE B 1 162 ? -3.801 -33.375 -16.984 1 98.88 162 ILE B O 1
ATOM 4198 N N . ILE B 1 163 ? -5.816 -34.156 -16.469 1 98.88 163 ILE B N 1
ATOM 4199 C CA . ILE B 1 163 ? -5.305 -35.188 -15.586 1 98.88 163 ILE B CA 1
ATOM 4200 C C . ILE B 1 163 ? -4.371 -36.125 -16.359 1 98.88 163 ILE B C 1
ATOM 4202 O O . ILE B 1 163 ? -3.264 -36.406 -15.914 1 98.88 163 ILE B O 1
ATOM 4206 N N . ARG B 1 164 ? -4.824 -36.562 -17.531 1 98.62 164 ARG B N 1
ATOM 4207 C CA . ARG B 1 164 ? -4 -37.406 -18.375 1 98.62 164 ARG B CA 1
ATOM 4208 C C . ARG B 1 164 ? -2.678 -36.75 -18.719 1 98.62 164 ARG B C 1
ATOM 4210 O O . ARG B 1 164 ? -1.618 -37.375 -18.641 1 98.62 164 ARG B O 1
ATOM 4217 N N . LYS B 1 165 ? -2.768 -35.531 -19.109 1 98.5 165 LYS B N 1
ATOM 4218 C CA . LYS B 1 165 ? -1.561 -34.781 -19.484 1 98.5 165 LYS B CA 1
ATOM 4219 C C . LYS B 1 165 ? -0.593 -34.688 -18.297 1 98.5 165 LYS B C 1
ATOM 4221 O O . LYS B 1 165 ? 0.617 -34.844 -18.469 1 98.5 165 LYS B O 1
ATOM 4226 N N . VAL B 1 166 ? -1.068 -34.406 -17.109 1 98.88 166 VAL B N 1
ATOM 4227 C CA . VAL B 1 166 ? -0.228 -34.281 -15.922 1 98.88 166 VAL B CA 1
ATOM 4228 C C . VAL B 1 166 ? 0.427 -35.625 -15.609 1 98.88 166 VAL B C 1
ATOM 4230 O O . VAL B 1 166 ? 1.621 -35.688 -15.305 1 98.88 166 VAL B O 1
ATOM 4233 N N . HIS B 1 167 ? -0.343 -36.719 -15.703 1 98.75 167 HIS B N 1
ATOM 4234 C CA . HIS B 1 167 ? 0.222 -38.031 -15.484 1 98.75 167 HIS B CA 1
ATOM 4235 C C . HIS B 1 167 ? 1.332 -38.344 -16.484 1 98.75 167 HIS B C 1
ATOM 4237 O O . HIS B 1 167 ? 2.367 -38.906 -16.125 1 98.75 167 HIS B O 1
ATOM 4243 N N . ASP B 1 168 ? 1.081 -38 -17.719 1 98.06 168 ASP B N 1
ATOM 4244 C CA . ASP B 1 168 ? 2.092 -38.188 -18.75 1 98.06 168 ASP B CA 1
ATOM 4245 C C . ASP B 1 168 ? 3.365 -37.406 -18.422 1 98.06 168 ASP B C 1
ATOM 4247 O O . ASP B 1 168 ? 4.473 -37.938 -18.547 1 98.06 168 ASP B O 1
ATOM 4251 N N . LEU B 1 169 ? 3.23 -36.156 -18.031 1 98.62 169 LEU B N 1
ATOM 4252 C CA . LEU B 1 169 ? 4.375 -35.344 -17.703 1 98.62 169 LEU B CA 1
ATOM 4253 C C . LEU B 1 169 ? 5.121 -35.906 -16.484 1 98.62 169 LEU B C 1
ATOM 4255 O O . LEU B 1 169 ? 6.355 -35.875 -16.453 1 98.62 169 LEU B O 1
ATOM 4259 N N . LEU B 1 170 ? 4.375 -36.312 -15.523 1 98.5 170 LEU B N 1
ATOM 4260 C CA . LEU B 1 170 ? 4.977 -36.906 -14.32 1 98.5 170 LEU B CA 1
ATOM 4261 C C . LEU B 1 170 ? 5.836 -38.094 -14.672 1 98.5 170 LEU B C 1
ATOM 4263 O O . LEU B 1 170 ? 6.922 -38.281 -14.117 1 98.5 170 LEU B O 1
ATOM 4267 N N . LYS B 1 171 ? 5.324 -38.969 -15.539 1 97.88 171 LYS B N 1
ATOM 4268 C CA . LYS B 1 171 ? 6.09 -40.125 -16 1 97.88 171 LYS B CA 1
ATOM 4269 C C . LYS B 1 171 ? 7.395 -39.688 -16.672 1 97.88 171 LYS B C 1
ATOM 4271 O O . LYS B 1 171 ? 8.438 -40.312 -16.469 1 97.88 171 LYS B O 1
ATOM 4276 N N . LEU B 1 172 ? 7.293 -38.656 -17.469 1 98.06 172 LEU B N 1
ATOM 4277 C CA . LEU B 1 172 ? 8.484 -38.156 -18.141 1 98.06 172 LEU B CA 1
ATOM 4278 C C . LEU B 1 172 ? 9.492 -37.625 -17.125 1 98.06 172 LEU B C 1
ATOM 4280 O O . LEU B 1 172 ? 10.695 -37.844 -17.266 1 98.06 172 LEU B O 1
ATOM 4284 N N . TYR B 1 173 ? 9.047 -36.875 -16.094 1 98.56 173 TYR B N 1
ATOM 4285 C CA . TYR B 1 173 ? 9.922 -36.375 -15.039 1 98.56 173 TYR B CA 1
ATOM 4286 C C . TYR B 1 173 ? 10.578 -37.531 -14.289 1 98.56 173 TYR B C 1
ATOM 4288 O O . TYR B 1 173 ? 11.75 -37.438 -13.898 1 98.56 173 TYR B O 1
ATOM 4296 N N . ASP B 1 174 ? 9.781 -38.594 -14.062 1 97.88 174 ASP B N 1
ATOM 4297 C CA . ASP B 1 174 ? 10.305 -39.781 -13.383 1 97.88 174 ASP B CA 1
ATOM 4298 C C . ASP B 1 174 ? 11.461 -40.406 -14.156 1 97.88 174 ASP B C 1
ATOM 4300 O O . ASP B 1 174 ? 12.445 -40.844 -13.562 1 97.88 174 ASP B O 1
ATOM 4304 N N . ARG B 1 175 ? 11.391 -40.375 -15.445 1 96.44 175 ARG B N 1
ATOM 4305 C CA . ARG B 1 175 ? 12.414 -40.969 -16.312 1 96.44 175 ARG B CA 1
ATOM 4306 C C . ARG B 1 175 ? 13.727 -40.219 -16.203 1 96.44 175 ARG B C 1
ATOM 4308 O O . ARG B 1 175 ? 14.789 -40.75 -16.531 1 96.44 175 ARG B O 1
ATOM 4315 N N . VAL B 1 176 ? 13.625 -38.969 -15.836 1 96.19 176 VAL B N 1
ATOM 4316 C CA . VAL B 1 176 ? 14.844 -38.188 -15.734 1 96.19 176 VAL B CA 1
ATOM 4317 C C . VAL B 1 176 ? 15.156 -37.906 -14.266 1 96.19 176 VAL B C 1
ATOM 4319 O O . VAL B 1 176 ? 15.852 -36.938 -13.938 1 96.19 176 VAL B O 1
ATOM 4322 N N . ASP B 1 177 ? 14.562 -38.594 -13.344 1 96.44 177 ASP B N 1
ATOM 4323 C CA . ASP B 1 177 ? 14.891 -38.719 -11.93 1 96.44 177 ASP B CA 1
ATOM 4324 C C . ASP B 1 177 ? 14.641 -37.406 -11.188 1 96.44 177 ASP B C 1
ATOM 4326 O O . ASP B 1 177 ? 15.469 -36.969 -10.383 1 96.44 177 ASP B O 1
ATOM 4330 N N . VAL B 1 178 ? 13.609 -36.688 -11.477 1 97.81 178 VAL B N 1
ATOM 4331 C CA . VAL B 1 178 ? 13.18 -35.562 -10.672 1 97.81 178 VAL B CA 1
ATOM 4332 C C . VAL B 1 178 ? 12.109 -36 -9.672 1 97.81 178 VAL B C 1
ATOM 4334 O O . VAL B 1 178 ? 11.062 -36.5 -10.062 1 97.81 178 VAL B O 1
ATOM 4337 N N . PRO B 1 179 ? 12.359 -35.844 -8.383 1 96.88 179 PRO B N 1
ATOM 4338 C CA . PRO B 1 179 ? 11.359 -36.25 -7.395 1 96.88 179 PRO B CA 1
ATOM 4339 C C . PRO B 1 179 ? 10.055 -35.5 -7.504 1 96.88 179 PRO B C 1
ATOM 4341 O O . PRO B 1 179 ? 10.062 -34.281 -7.723 1 96.88 179 PRO B O 1
ATOM 4344 N N . PRO B 1 180 ? 8.945 -36.188 -7.34 1 97 180 PRO B N 1
ATOM 4345 C CA . PRO B 1 180 ? 7.633 -35.531 -7.492 1 97 180 PRO B CA 1
ATOM 4346 C C . PRO B 1 180 ? 7.422 -34.375 -6.512 1 97 180 PRO B C 1
ATOM 4348 O O . PRO B 1 180 ? 6.68 -33.438 -6.809 1 97 180 PRO B O 1
ATOM 4351 N N . GLU B 1 181 ? 8.094 -34.406 -5.391 1 96.38 181 GLU B N 1
ATOM 4352 C CA . GLU B 1 181 ? 7.926 -33.375 -4.375 1 96.38 181 GLU B CA 1
ATOM 4353 C C . GLU B 1 181 ? 8.469 -32.031 -4.863 1 96.38 181 GLU B C 1
ATOM 4355 O O . GLU B 1 181 ? 8.156 -30.969 -4.293 1 96.38 181 GLU B O 1
ATOM 4360 N N . ARG B 1 182 ? 9.273 -32 -5.914 1 97.62 182 ARG B N 1
ATOM 4361 C CA . ARG B 1 182 ? 9.883 -30.812 -6.473 1 97.62 182 ARG B CA 1
ATOM 4362 C C . ARG B 1 182 ? 9.016 -30.219 -7.574 1 97.62 182 ARG B C 1
ATOM 4364 O O . ARG B 1 182 ? 9.32 -29.156 -8.109 1 97.62 182 ARG B O 1
ATOM 4371 N N . LEU B 1 183 ? 7.914 -30.906 -7.816 1 98.56 183 LEU B N 1
ATOM 4372 C CA . LEU B 1 183 ? 7.18 -30.547 -9.023 1 98.56 183 LEU B CA 1
ATOM 4373 C C . LEU B 1 183 ? 5.801 -29.984 -8.68 1 98.56 183 LEU B C 1
ATOM 4375 O O . LEU B 1 183 ? 5.172 -30.438 -7.723 1 98.56 183 LEU B O 1
ATOM 4379 N N . LEU B 1 184 ? 5.395 -29 -9.469 1 98.75 184 LEU B N 1
ATOM 4380 C CA . LEU B 1 184 ? 4.023 -28.516 -9.57 1 98.75 184 LEU B CA 1
ATOM 4381 C C . LEU B 1 184 ? 3.553 -28.516 -11.016 1 98.75 184 LEU B C 1
ATOM 4383 O O . LEU B 1 184 ? 4.363 -28.406 -11.938 1 98.75 184 LEU B O 1
ATOM 4387 N N . PHE B 1 185 ? 2.312 -28.656 -11.172 1 98.94 185 PHE B N 1
ATOM 4388 C CA . PHE B 1 185 ? 1.731 -28.547 -12.5 1 98.94 185 PHE B CA 1
ATOM 4389 C C . PHE B 1 185 ? 0.75 -27.375 -12.57 1 98.94 185 PHE B C 1
ATOM 4391 O O . PHE B 1 185 ? -0.222 -27.328 -11.812 1 98.94 185 PHE B O 1
ATOM 4398 N N . LYS B 1 186 ? 1.056 -26.469 -13.461 1 98.88 186 LYS B N 1
ATOM 4399 C CA . LYS B 1 186 ? 0.337 -25.203 -13.562 1 98.88 186 LYS B CA 1
ATOM 4400 C C . LYS B 1 186 ? -0.905 -25.359 -14.438 1 98.88 186 LYS B C 1
ATOM 4402 O O . LYS B 1 186 ? -0.798 -25.609 -15.641 1 98.88 186 LYS B O 1
ATOM 4407 N N . ILE B 1 187 ? -2.045 -25.172 -13.836 1 98.88 187 ILE B N 1
ATOM 4408 C CA . ILE B 1 187 ? -3.338 -25.453 -14.461 1 98.88 187 ILE B CA 1
ATOM 4409 C C . ILE B 1 187 ? -4.211 -24.188 -14.398 1 98.88 187 ILE B C 1
ATOM 4411 O O . ILE B 1 187 ? -4.293 -23.531 -13.359 1 98.88 187 ILE B O 1
ATOM 4415 N N . PRO B 1 188 ? -4.848 -23.797 -15.562 1 98.81 188 PRO B N 1
ATOM 4416 C CA . PRO B 1 188 ? -5.762 -22.656 -15.531 1 98.81 188 PRO B CA 1
ATOM 4417 C C . PRO B 1 188 ? -6.957 -22.875 -14.609 1 98.81 188 PRO B C 1
ATOM 4419 O O . PRO B 1 188 ? -7.484 -23.984 -14.531 1 98.81 188 PRO B O 1
ATOM 4422 N N . SER B 1 189 ? -7.469 -21.812 -14.008 1 98.81 189 SER B N 1
ATOM 4423 C CA . SER B 1 189 ? -8.508 -21.906 -12.984 1 98.81 189 SER B CA 1
ATOM 4424 C C . SER B 1 189 ? -9.898 -21.844 -13.609 1 98.81 189 SER B C 1
ATOM 4426 O O . SER B 1 189 ? -10.734 -21.047 -13.188 1 98.81 189 SER B O 1
ATOM 4428 N N . THR B 1 190 ? -10.133 -22.625 -14.656 1 98.75 190 THR B N 1
ATOM 4429 C CA . THR B 1 190 ? -11.492 -22.984 -15.023 1 98.75 190 THR B CA 1
ATOM 4430 C C . THR B 1 190 ? -12.078 -23.969 -14.008 1 98.75 190 THR B C 1
ATOM 4432 O O . THR B 1 190 ? -11.367 -24.469 -13.141 1 98.75 190 THR B O 1
ATOM 4435 N N . TRP B 1 191 ? -13.398 -24.094 -14.086 1 98.62 191 TRP B N 1
ATOM 4436 C CA . TRP B 1 191 ? -13.977 -25.094 -13.188 1 98.62 191 TRP B CA 1
ATOM 4437 C C . TRP B 1 191 ? -13.352 -26.453 -13.414 1 98.62 191 TRP B C 1
ATOM 4439 O O . TRP B 1 191 ? -13.039 -27.172 -12.461 1 98.62 191 TRP B O 1
ATOM 4449 N N . GLN B 1 192 ? -13.188 -26.844 -14.68 1 98.81 192 GLN B N 1
ATOM 4450 C CA . GLN B 1 192 ? -12.594 -28.125 -15.055 1 98.81 192 GLN B CA 1
ATOM 4451 C C . GLN B 1 192 ? -11.164 -28.25 -14.531 1 98.81 192 GLN B C 1
ATOM 4453 O O . GLN B 1 192 ? -10.742 -29.312 -14.094 1 98.81 192 GLN B O 1
ATOM 4458 N N . GLY B 1 193 ? -10.422 -27.156 -14.617 1 98.94 193 GLY B N 1
ATOM 4459 C CA . GLY B 1 193 ? -9.078 -27.141 -14.062 1 98.94 193 GLY B CA 1
ATOM 4460 C C . GLY B 1 193 ? -9.055 -27.344 -12.555 1 98.94 193 GLY B C 1
ATOM 4461 O O . GLY B 1 193 ? -8.203 -28.078 -12.039 1 98.94 193 GLY B O 1
ATOM 4462 N N . ILE B 1 194 ? -9.953 -26.703 -11.844 1 98.94 194 ILE B N 1
ATOM 4463 C CA . ILE B 1 194 ? -10.047 -26.828 -10.398 1 98.94 194 ILE B CA 1
ATOM 4464 C C . ILE B 1 194 ? -10.422 -28.25 -10.016 1 98.94 194 ILE B C 1
ATOM 4466 O O . ILE B 1 194 ? -9.859 -28.812 -9.07 1 98.94 194 ILE B O 1
ATOM 4470 N N . GLU B 1 195 ? -11.305 -28.828 -10.781 1 98.81 195 GLU B N 1
ATOM 4471 C CA . GLU B 1 195 ? -11.672 -30.219 -10.547 1 98.81 195 GLU B CA 1
ATOM 4472 C C . GLU B 1 195 ? -10.492 -31.156 -10.797 1 98.81 195 GLU B C 1
ATOM 4474 O O . GLU B 1 195 ? -10.289 -32.125 -10.047 1 98.81 195 GLU B O 1
ATOM 4479 N N . ALA B 1 196 ? -9.781 -30.906 -11.836 1 98.94 196 ALA B N 1
ATOM 4480 C CA . ALA B 1 196 ? -8.578 -31.688 -12.094 1 98.94 196 ALA B CA 1
ATOM 4481 C C . ALA B 1 196 ? -7.59 -31.578 -10.938 1 98.94 196 ALA B C 1
ATOM 4483 O O . ALA B 1 196 ? -7 -32.562 -10.508 1 98.94 196 ALA B O 1
ATOM 4484 N N . SER B 1 197 ? -7.445 -30.359 -10.43 1 98.94 197 SER B N 1
ATOM 4485 C CA . SER B 1 197 ? -6.551 -30.109 -9.305 1 98.94 197 SER B CA 1
ATOM 4486 C C . SER B 1 197 ? -6.98 -30.906 -8.078 1 98.94 197 SER B C 1
ATOM 4488 O O . SER B 1 197 ? -6.141 -31.469 -7.375 1 98.94 197 SER B O 1
ATOM 4490 N N . ARG B 1 198 ? -8.281 -30.906 -7.82 1 98.81 198 ARG B N 1
ATOM 4491 C CA . ARG B 1 198 ? -8.797 -31.656 -6.684 1 98.81 198 ARG B CA 1
ATOM 4492 C C . ARG B 1 198 ? -8.367 -33.125 -6.75 1 98.81 198 ARG B C 1
ATOM 4494 O O . ARG B 1 198 ? -7.863 -33.688 -5.77 1 98.81 198 ARG B O 1
ATOM 4501 N N . LEU B 1 199 ? -8.539 -33.719 -7.871 1 98.81 199 LEU B N 1
ATOM 4502 C CA . LEU B 1 199 ? -8.227 -35.125 -8.055 1 98.81 199 LEU B CA 1
ATOM 4503 C C . LEU B 1 199 ? -6.723 -35.375 -8 1 98.81 199 LEU B C 1
ATOM 4505 O O . LEU B 1 199 ? -6.266 -36.312 -7.34 1 98.81 199 LEU B O 1
ATOM 4509 N N . LEU B 1 200 ? -5.977 -34.531 -8.656 1 98.88 200 LEU B N 1
ATOM 4510 C CA . LEU B 1 200 ? -4.527 -34.656 -8.68 1 98.88 200 LEU B CA 1
ATOM 4511 C C . LEU B 1 200 ? -3.939 -34.5 -7.277 1 98.88 200 LEU B C 1
ATOM 4513 O O . LEU B 1 200 ? -3.09 -35.281 -6.863 1 98.88 200 LEU B O 1
ATOM 4517 N N . GLU B 1 201 ? -4.398 -33.5 -6.547 1 98.81 201 GLU B N 1
ATOM 4518 C CA . GLU B 1 201 ? -3.914 -33.281 -5.188 1 98.81 201 GLU B CA 1
ATOM 4519 C C . GLU B 1 201 ? -4.266 -34.438 -4.27 1 98.81 201 GLU B C 1
ATOM 4521 O O . GLU B 1 201 ? -3.506 -34.781 -3.359 1 98.81 201 GLU B O 1
ATOM 4526 N N . SER B 1 202 ? -5.371 -35.062 -4.512 1 98.38 202 SER B N 1
ATOM 4527 C CA . SER B 1 202 ? -5.75 -36.25 -3.73 1 98.38 202 SER B CA 1
ATOM 4528 C C . SER B 1 202 ? -4.797 -37.406 -3.984 1 98.38 202 SER B C 1
ATOM 4530 O O . SER B 1 202 ? -4.648 -38.281 -3.137 1 98.38 202 SER B O 1
ATOM 4532 N N . GLU B 1 203 ? -4.137 -37.438 -5.145 1 98.25 203 GLU B N 1
ATOM 4533 C CA . GLU B 1 203 ? -3.156 -38.438 -5.496 1 98.25 203 GLU B CA 1
ATOM 4534 C C . GLU B 1 203 ? -1.768 -38.094 -4.98 1 98.25 203 GLU B C 1
ATOM 4536 O O . GLU B 1 203 ? -0.817 -38.844 -5.133 1 98.25 203 GLU B O 1
ATOM 4541 N N . GLY B 1 204 ? -1.658 -36.875 -4.426 1 98 204 GLY B N 1
ATOM 4542 C CA . GLY B 1 204 ? -0.372 -36.438 -3.93 1 98 204 GLY B CA 1
ATOM 4543 C C . GLY B 1 204 ? 0.408 -35.625 -4.953 1 98 204 GLY B C 1
ATOM 4544 O O . GLY B 1 204 ? 1.58 -35.312 -4.738 1 98 204 GLY B O 1
ATOM 4545 N N . ILE B 1 205 ? -0.201 -35.344 -6.078 1 98.69 205 ILE B N 1
ATOM 4546 C CA . ILE B 1 205 ? 0.424 -34.531 -7.117 1 98.69 205 ILE B CA 1
ATOM 4547 C C . ILE B 1 205 ? 0.104 -33.062 -6.891 1 98.69 205 ILE B C 1
ATOM 4549 O O . ILE B 1 205 ? -1.065 -32.688 -6.879 1 98.69 205 ILE B O 1
ATOM 4553 N N . GLN B 1 206 ? 1.099 -32.219 -6.762 1 98.69 206 GLN B N 1
ATOM 4554 C CA . GLN B 1 206 ? 0.91 -30.812 -6.395 1 98.69 206 GLN B CA 1
ATOM 4555 C C . GLN B 1 206 ? 0.558 -29.969 -7.617 1 98.69 206 GLN B C 1
ATOM 4557 O O . GLN B 1 206 ? 1.113 -30.172 -8.703 1 98.69 206 GLN B O 1
ATOM 4562 N N . THR B 1 207 ? -0.385 -29.109 -7.434 1 98.88 207 THR B N 1
ATOM 4563 C CA . THR B 1 207 ? -0.859 -28.297 -8.555 1 98.88 207 THR B CA 1
ATOM 4564 C C . THR B 1 207 ? -0.714 -26.812 -8.258 1 98.88 207 THR B C 1
ATOM 4566 O O . THR B 1 207 ? -0.688 -26.406 -7.09 1 98.88 207 THR B O 1
ATOM 4569 N N . HIS B 1 208 ? -0.508 -26.047 -9.289 1 98.88 208 HIS B N 1
ATOM 4570 C CA . HIS B 1 208 ? -0.394 -24.594 -9.344 1 98.88 208 HIS B CA 1
ATOM 4571 C C . HIS B 1 208 ? -1.52 -23.984 -10.172 1 98.88 208 HIS B C 1
ATOM 4573 O O . HIS B 1 208 ? -1.45 -23.969 -11.406 1 98.88 208 HIS B O 1
ATOM 4579 N N . LEU B 1 209 ? -2.531 -23.453 -9.508 1 98.94 209 LEU B N 1
ATOM 4580 C CA . LEU B 1 209 ? -3.662 -22.891 -10.242 1 98.94 209 LEU B CA 1
ATOM 4581 C C . LEU B 1 209 ? -3.404 -21.438 -10.617 1 98.94 209 LEU B C 1
ATOM 4583 O O . LEU B 1 209 ? -3.189 -20.594 -9.742 1 98.94 209 LEU B O 1
ATOM 4587 N N . THR B 1 210 ? -3.41 -21.141 -11.922 1 98.81 210 THR B N 1
ATOM 4588 C CA . THR B 1 210 ? -3.117 -19.812 -12.484 1 98.81 210 THR B CA 1
ATOM 4589 C C . THR B 1 210 ? -4.367 -19.203 -13.102 1 98.81 210 THR B C 1
ATOM 4591 O O . THR B 1 210 ? -5.43 -19.844 -13.133 1 98.81 210 THR B O 1
ATOM 4594 N N . PHE B 1 211 ? -4.309 -17.969 -13.438 1 98.75 211 PHE B N 1
ATOM 4595 C CA . PHE B 1 211 ? -5.406 -17.203 -14.023 1 98.75 211 PHE B CA 1
ATOM 4596 C C . PHE B 1 211 ? -6.57 -17.094 -13.047 1 98.75 211 PHE B C 1
ATOM 4598 O O . PHE B 1 211 ? -7.719 -17.359 -13.406 1 98.75 211 PHE B O 1
ATOM 4605 N N . VAL B 1 212 ? -6.184 -16.812 -11.859 1 98.94 212 VAL B N 1
ATOM 4606 C CA . VAL B 1 212 ? -7.188 -16.531 -10.836 1 98.94 212 VAL B CA 1
ATOM 4607 C C . VAL B 1 212 ? -7.469 -15.031 -10.797 1 98.94 212 VAL B C 1
ATOM 4609 O O . VAL B 1 212 ? -6.566 -14.227 -10.539 1 98.94 212 VAL B O 1
ATOM 4612 N N . TYR B 1 213 ? -8.789 -14.68 -11.023 1 98.88 213 TYR B N 1
ATOM 4613 C CA . TYR B 1 213 ? -9.156 -13.273 -11.141 1 98.88 213 TYR B CA 1
ATOM 4614 C C . TYR B 1 213 ? -10.391 -12.953 -10.305 1 98.88 213 TYR B C 1
ATOM 4616 O O . TYR B 1 213 ? -10.938 -11.852 -10.383 1 98.88 213 TYR B O 1
ATOM 4624 N N . SER B 1 214 ? -10.875 -13.945 -9.516 1 98.75 214 SER B N 1
ATOM 4625 C CA . SER B 1 214 ? -12.016 -13.734 -8.633 1 98.75 214 SER B CA 1
ATOM 4626 C C . SER B 1 214 ? -11.883 -14.547 -7.352 1 98.75 214 SER B C 1
ATOM 4628 O O . SER B 1 214 ? -11.109 -15.508 -7.297 1 98.75 214 SER B O 1
ATOM 4630 N N . PHE B 1 215 ? -12.641 -14.141 -6.348 1 98.69 215 PHE B N 1
ATOM 4631 C CA . PHE B 1 215 ? -12.594 -14.852 -5.074 1 98.69 215 PHE B CA 1
ATOM 4632 C C . PHE B 1 215 ? -13.164 -16.266 -5.219 1 98.69 215 PHE B C 1
ATOM 4634 O O . PHE B 1 215 ? -12.68 -17.203 -4.586 1 98.69 215 PHE B O 1
ATOM 4641 N N . ALA B 1 216 ? -14.188 -16.391 -6.031 1 98.5 216 ALA B N 1
ATOM 4642 C CA . ALA B 1 216 ? -14.773 -17.719 -6.254 1 98.5 216 ALA B CA 1
ATOM 4643 C C . ALA B 1 216 ? -13.734 -18.688 -6.797 1 98.5 216 ALA B C 1
ATOM 4645 O O . ALA B 1 216 ? -13.648 -19.844 -6.348 1 98.5 216 ALA B O 1
ATOM 4646 N N . GLN B 1 217 ? -12.969 -18.234 -7.75 1 98.81 217 GLN B N 1
ATOM 4647 C CA . GLN B 1 217 ? -11.891 -19.062 -8.281 1 98.81 217 GLN B CA 1
ATOM 4648 C C . GLN B 1 217 ? -10.891 -19.438 -7.191 1 98.81 217 GLN B C 1
ATOM 4650 O O . GLN B 1 217 ? -10.516 -20.594 -7.047 1 98.81 217 GLN B O 1
ATOM 4655 N N . ALA B 1 218 ? -10.461 -18.422 -6.43 1 98.94 218 ALA B N 1
ATOM 4656 C CA . ALA B 1 218 ? -9.445 -18.609 -5.398 1 98.94 218 ALA B CA 1
ATOM 4657 C C . ALA B 1 218 ? -9.938 -19.562 -4.312 1 98.94 218 ALA B C 1
ATOM 4659 O O . ALA B 1 218 ? -9.227 -20.484 -3.916 1 98.94 218 ALA B O 1
ATOM 4660 N N . ALA B 1 219 ? -11.133 -19.297 -3.873 1 98.81 219 ALA B N 1
ATOM 4661 C CA . ALA B 1 219 ? -11.711 -20.125 -2.814 1 98.81 219 ALA B CA 1
ATOM 4662 C C . ALA B 1 219 ? -11.922 -21.562 -3.289 1 98.81 219 ALA B C 1
ATOM 4664 O O . ALA B 1 219 ? -11.633 -22.516 -2.561 1 98.81 219 ALA B O 1
ATOM 4665 N N . ALA B 1 220 ? -12.438 -21.734 -4.504 1 98.88 220 ALA B N 1
ATOM 4666 C CA . ALA B 1 220 ? -12.625 -23.078 -5.059 1 98.88 220 ALA B CA 1
ATOM 4667 C C . ALA B 1 220 ? -11.297 -23.812 -5.203 1 98.88 220 ALA B C 1
ATOM 4669 O O . ALA B 1 220 ? -11.211 -25 -4.934 1 98.88 220 ALA B O 1
ATOM 4670 N N . ALA B 1 221 ? -10.289 -23.078 -5.66 1 98.94 221 ALA B N 1
ATOM 4671 C CA . ALA B 1 221 ? -8.961 -23.672 -5.785 1 98.94 221 ALA B CA 1
ATOM 4672 C C . ALA B 1 221 ? -8.422 -24.109 -4.43 1 98.94 221 ALA B C 1
ATOM 4674 O O . ALA B 1 221 ? -7.867 -25.203 -4.301 1 98.94 221 ALA B O 1
ATOM 4675 N N . ALA B 1 222 ? -8.586 -23.266 -3.393 1 98.88 222 ALA B N 1
ATOM 4676 C CA . ALA B 1 222 ? -8.148 -23.609 -2.041 1 98.88 222 ALA B CA 1
ATOM 4677 C C . ALA B 1 222 ? -8.875 -24.844 -1.523 1 98.88 222 ALA B C 1
ATOM 4679 O O . ALA B 1 222 ? -8.258 -25.75 -0.957 1 98.88 222 ALA B O 1
ATOM 4680 N N . GLN B 1 223 ? -10.156 -24.891 -1.763 1 98.81 223 GLN B N 1
ATOM 4681 C CA . GLN B 1 223 ? -10.969 -26.016 -1.317 1 98.81 223 GLN B CA 1
ATOM 4682 C C . GLN B 1 223 ? -10.57 -27.312 -2.041 1 98.81 223 GLN B C 1
ATOM 4684 O O . GLN B 1 223 ? -10.672 -28.406 -1.482 1 98.81 223 GLN B O 1
ATOM 4689 N N . ALA B 1 224 ? -10.094 -27.156 -3.291 1 98.75 224 ALA B N 1
ATOM 4690 C CA . ALA B 1 224 ? -9.641 -28.312 -4.074 1 98.75 224 ALA B CA 1
ATOM 4691 C C . ALA B 1 224 ? -8.281 -28.812 -3.594 1 98.75 224 ALA B C 1
ATOM 4693 O O . ALA B 1 224 ? -7.809 -29.859 -4.031 1 98.75 224 ALA B O 1
ATOM 4694 N N . GLY B 1 225 ? -7.656 -28 -2.752 1 98.75 225 GLY B N 1
ATOM 4695 C CA . GLY B 1 225 ? -6.379 -28.406 -2.186 1 98.75 225 GLY B CA 1
ATOM 4696 C C . GLY B 1 225 ? -5.191 -28 -3.035 1 98.75 225 GLY B C 1
ATOM 4697 O O . GLY B 1 225 ? -4.105 -28.562 -2.906 1 98.75 225 GLY B O 1
ATOM 4698 N N . ALA B 1 226 ? -5.383 -27.031 -3.895 1 98.88 226 ALA B N 1
ATOM 4699 C CA . ALA B 1 226 ? -4.277 -26.578 -4.734 1 98.88 226 ALA B CA 1
ATOM 4700 C C . ALA B 1 226 ? -3.082 -26.156 -3.885 1 98.88 226 ALA B C 1
ATOM 4702 O O . ALA B 1 226 ? -3.248 -25.531 -2.842 1 98.88 226 ALA B O 1
ATOM 4703 N N . SER B 1 227 ? -1.901 -26.516 -4.348 1 98.81 227 SER B N 1
ATOM 4704 C CA . SER B 1 227 ? -0.685 -26.188 -3.611 1 98.81 227 SER B CA 1
ATOM 4705 C C . SER B 1 227 ? -0.346 -24.703 -3.73 1 98.81 227 SER B C 1
ATOM 4707 O O . SER B 1 227 ? 0.108 -24.078 -2.764 1 98.81 227 SER B O 1
ATOM 4709 N N . VAL B 1 228 ? -0.523 -24.172 -4.91 1 98.81 228 VAL B N 1
ATOM 4710 C CA . VAL B 1 228 ? -0.262 -22.75 -5.156 1 98.81 228 VAL B CA 1
ATOM 4711 C C . VAL B 1 228 ? -1.433 -22.141 -5.918 1 98.81 228 VAL B C 1
ATOM 4713 O O . VAL B 1 228 ? -1.997 -22.766 -6.816 1 98.81 228 VAL B O 1
ATOM 4716 N N . ILE B 1 229 ? -1.835 -20.969 -5.535 1 98.94 229 ILE B N 1
ATOM 4717 C CA . ILE B 1 229 ? -2.844 -20.172 -6.211 1 98.94 229 ILE B CA 1
ATOM 4718 C C . ILE B 1 229 ? -2.227 -18.844 -6.668 1 98.94 229 ILE B C 1
ATOM 4720 O O . ILE B 1 229 ? -1.614 -18.125 -5.871 1 98.94 229 ILE B O 1
ATOM 4724 N N . GLN B 1 230 ? -2.375 -18.516 -7.922 1 98.88 230 GLN B N 1
ATOM 4725 C CA . GLN B 1 230 ? -1.699 -17.344 -8.469 1 98.88 230 GLN B CA 1
ATOM 4726 C C . GLN B 1 230 ? -2.707 -16.297 -8.938 1 98.88 230 GLN B C 1
ATOM 4728 O O . GLN B 1 230 ? -3.52 -16.562 -9.82 1 98.88 230 GLN B O 1
ATOM 4733 N N . ILE B 1 231 ? -2.654 -15.117 -8.383 1 98.88 231 ILE B N 1
ATOM 4734 C CA . ILE B 1 231 ? -3.521 -13.992 -8.711 1 98.88 231 ILE B CA 1
ATOM 4735 C C . ILE B 1 231 ? -2.727 -12.93 -9.477 1 98.88 231 ILE B C 1
ATOM 4737 O O . ILE B 1 231 ? -1.567 -12.664 -9.148 1 98.88 231 ILE B O 1
ATOM 4741 N N . PHE B 1 232 ? -3.312 -12.344 -10.492 1 98.62 232 PHE B N 1
ATOM 4742 C CA . PHE B 1 232 ? -2.662 -11.328 -11.312 1 98.62 232 PHE B CA 1
ATOM 4743 C C . PHE B 1 232 ? -3.146 -9.938 -10.93 1 98.62 232 PHE B C 1
ATOM 4745 O O . PHE B 1 232 ? -4.145 -9.453 -11.469 1 98.62 232 PHE B O 1
ATOM 4752 N N . VAL B 1 233 ? -2.395 -9.211 -10.141 1 98.06 233 VAL B N 1
ATOM 4753 C CA . VAL B 1 233 ? -2.781 -7.984 -9.461 1 98.06 233 VAL B CA 1
ATOM 4754 C C . VAL B 1 233 ? -3 -6.871 -10.484 1 98.06 233 VAL B C 1
ATOM 4756 O O . VAL B 1 233 ? -4.09 -6.301 -10.562 1 98.06 233 VAL B O 1
ATOM 4759 N N . GLY B 1 234 ? -1.987 -6.66 -11.328 1 96.88 234 GLY B N 1
ATOM 4760 C CA . GLY B 1 234 ? -2.023 -5.543 -12.258 1 96.88 234 GLY B CA 1
ATOM 4761 C C . GLY B 1 234 ? -3.064 -5.703 -13.344 1 96.88 234 GLY B C 1
ATOM 4762 O O . GLY B 1 234 ? -3.631 -4.719 -13.82 1 96.88 234 GLY B O 1
ATOM 4763 N N . ARG B 1 235 ? -3.354 -6.91 -13.719 1 97.56 235 ARG B N 1
ATOM 4764 C CA . ARG B 1 235 ? -4.324 -7.156 -14.781 1 97.56 235 ARG B CA 1
ATOM 4765 C C . ARG B 1 235 ? -5.734 -6.785 -14.336 1 97.56 235 ARG B C 1
ATOM 4767 O O . ARG B 1 235 ? -6.523 -6.266 -15.125 1 97.56 235 ARG B O 1
ATOM 4774 N N . LEU B 1 236 ? -6.051 -7.078 -13.109 1 98 236 LEU B N 1
ATOM 4775 C CA . LEU B 1 236 ? -7.355 -6.699 -12.57 1 98 236 LEU B CA 1
ATOM 4776 C C . LEU B 1 236 ? -7.496 -5.184 -12.508 1 98 236 LEU B C 1
ATOM 4778 O O . LEU B 1 236 ? -8.555 -4.641 -12.844 1 98 236 LEU B O 1
ATOM 4782 N N . ARG B 1 237 ? -6.434 -4.539 -12.094 1 95.88 237 ARG B N 1
ATOM 4783 C CA . ARG B 1 237 ? -6.434 -3.08 -12.078 1 95.88 237 ARG B CA 1
ATOM 4784 C C . ARG B 1 237 ? -6.656 -2.518 -13.477 1 95.88 237 ARG B C 1
ATOM 4786 O O . ARG B 1 237 ? -7.473 -1.614 -13.664 1 95.88 237 ARG B O 1
ATOM 4793 N N . ASP B 1 238 ? -5.906 -3.033 -14.445 1 95.75 238 ASP B N 1
ATOM 4794 C CA . ASP B 1 238 ? -6.016 -2.568 -15.828 1 95.75 238 ASP B CA 1
ATOM 4795 C C . ASP B 1 238 ? -7.434 -2.754 -16.359 1 95.75 238 ASP B C 1
ATOM 4797 O O . ASP B 1 238 ? -7.977 -1.867 -17.016 1 95.75 238 ASP B O 1
ATOM 4801 N N . TRP B 1 239 ? -8.008 -3.9 -16.078 1 97.56 239 TRP B N 1
ATOM 4802 C CA . TRP B 1 239 ? -9.367 -4.164 -16.516 1 97.56 239 TRP B CA 1
ATOM 4803 C C . TRP B 1 239 ? -10.336 -3.141 -15.938 1 97.56 239 TRP B C 1
ATOM 4805 O O . TRP B 1 239 ? -11.211 -2.631 -16.641 1 97.56 239 TRP B O 1
ATOM 4815 N N . SER B 1 240 ? -10.195 -2.822 -14.68 1 95.5 240 SER B N 1
ATOM 4816 C CA . SER B 1 240 ? -11.133 -1.964 -13.953 1 95.5 240 SER B CA 1
ATOM 4817 C C . SER B 1 240 ? -11.062 -0.527 -14.461 1 95.5 240 SER B C 1
ATOM 4819 O O . SER B 1 240 ? -11.984 0.262 -14.227 1 95.5 240 SER B O 1
ATOM 4821 N N . ARG B 1 241 ? -9.984 -0.143 -15.078 1 91.31 241 ARG B N 1
ATOM 4822 C CA . ARG B 1 241 ? -9.82 1.211 -15.602 1 91.31 241 ARG B CA 1
ATOM 4823 C C . ARG B 1 241 ? -10.75 1.464 -16.781 1 91.31 241 ARG B C 1
ATOM 4825 O O . ARG B 1 241 ? -11.203 2.59 -16.984 1 91.31 241 ARG B O 1
ATOM 4832 N N . ASN B 1 242 ? -11.016 0.37 -17.516 1 92 242 ASN B N 1
ATOM 4833 C CA . ASN B 1 242 ? -11.719 0.596 -18.766 1 92 242 ASN B CA 1
ATOM 4834 C C . ASN B 1 242 ? -13.008 -0.209 -18.844 1 92 242 ASN B C 1
ATOM 4836 O O . ASN B 1 242 ? -13.656 -0.251 -19.891 1 92 242 ASN B O 1
ATOM 4840 N N . HIS B 1 243 ? -13.367 -0.866 -17.781 1 95.75 243 HIS B N 1
ATOM 4841 C CA . HIS B 1 243 ? -14.555 -1.709 -17.781 1 95.75 243 HIS B CA 1
ATOM 4842 C C . HIS B 1 243 ? -15.367 -1.523 -16.5 1 95.75 243 HIS B C 1
ATOM 4844 O O . HIS B 1 243 ? -14.867 -0.975 -15.523 1 95.75 243 HIS B O 1
ATOM 4850 N N . SER B 1 244 ? -16.641 -1.887 -16.578 1 93.5 244 SER B N 1
ATOM 4851 C CA . SER B 1 244 ? -17.547 -1.882 -15.43 1 93.5 244 SER B CA 1
ATOM 4852 C C . SER B 1 244 ? -18.406 -3.133 -15.398 1 93.5 244 SER B C 1
ATOM 4854 O O . SER B 1 244 ? -18.344 -3.967 -16.312 1 93.5 244 SER B O 1
ATOM 4856 N N . GLY B 1 245 ? -19.078 -3.314 -14.305 1 94.81 245 GLY B N 1
ATOM 4857 C CA . GLY B 1 245 ? -20.078 -4.359 -14.273 1 94.81 245 GLY B CA 1
ATOM 4858 C C . GLY B 1 245 ? -19.656 -5.586 -13.492 1 94.81 245 GLY B C 1
ATOM 4859 O O . GLY B 1 245 ? -20.438 -6.523 -13.312 1 94.81 245 GLY B O 1
ATOM 4860 N N . ASP B 1 246 ? -18.438 -5.691 -13.039 1 97.56 246 ASP B N 1
ATOM 4861 C CA . ASP B 1 246 ? -18.016 -6.789 -12.172 1 97.56 246 ASP B CA 1
ATOM 4862 C C . ASP B 1 246 ? -18.281 -6.473 -10.703 1 97.56 246 ASP B C 1
ATOM 4864 O O . ASP B 1 246 ? -17.703 -5.543 -10.148 1 97.56 246 ASP B O 1
ATOM 4868 N N . PRO B 1 247 ? -19.109 -7.273 -10.078 1 96.12 247 PRO B N 1
ATOM 4869 C CA . PRO B 1 247 ? -19.531 -6.922 -8.719 1 96.12 247 PRO B CA 1
ATOM 4870 C C . PRO B 1 247 ? -18.375 -6.91 -7.719 1 96.12 247 PRO B C 1
ATOM 4872 O O . PRO B 1 247 ? -18.344 -6.074 -6.812 1 96.12 247 PRO B O 1
ATOM 4875 N N . GLU B 1 248 ? -17.484 -7.824 -7.859 1 96.5 248 GLU B N 1
ATOM 4876 C CA . GLU B 1 248 ? -16.344 -7.898 -6.941 1 96.5 248 GLU B CA 1
ATOM 4877 C C . GLU B 1 248 ? -15.414 -6.699 -7.109 1 96.5 248 GLU B C 1
ATOM 4879 O O . GLU B 1 248 ? -14.953 -6.125 -6.125 1 96.5 248 GLU B O 1
ATOM 4884 N N . ILE B 1 249 ? -15.164 -6.367 -8.32 1 97.19 249 ILE B N 1
ATOM 4885 C CA . ILE B 1 249 ? -14.32 -5.211 -8.609 1 97.19 249 ILE B CA 1
ATOM 4886 C C . ILE B 1 249 ? -15.008 -3.934 -8.141 1 97.19 249 ILE B C 1
ATOM 4888 O O . ILE B 1 249 ? -14.383 -3.08 -7.512 1 97.19 249 ILE B O 1
ATOM 4892 N N . GLU B 1 250 ? -16.297 -3.811 -8.422 1 95.75 250 GLU B N 1
ATOM 4893 C CA . GLU B 1 250 ? -17.062 -2.643 -7.988 1 95.75 250 GLU B CA 1
ATOM 4894 C C . GLU B 1 250 ? -17.047 -2.514 -6.469 1 95.75 250 GLU B C 1
ATOM 4896 O O . GLU B 1 250 ? -16.938 -1.406 -5.934 1 95.75 250 GLU B O 1
ATOM 4901 N N . ALA B 1 251 ? -17.219 -3.596 -5.805 1 95.06 251 ALA B N 1
ATOM 4902 C CA . ALA B 1 251 ? -17.203 -3.576 -4.344 1 95.06 251 ALA B CA 1
ATOM 4903 C C . ALA B 1 251 ? -15.867 -3.055 -3.814 1 95.06 251 ALA B C 1
ATOM 4905 O O . ALA B 1 251 ? -15.828 -2.275 -2.859 1 95.06 251 ALA B O 1
ATOM 4906 N N . ALA B 1 252 ? -14.742 -3.494 -4.387 1 95 252 ALA B N 1
ATOM 4907 C CA . ALA B 1 252 ? -13.422 -3.014 -3.98 1 95 252 ALA B CA 1
ATOM 4908 C C . ALA B 1 252 ? -13.289 -1.514 -4.219 1 95 252 ALA B C 1
ATOM 4910 O O . ALA B 1 252 ? -12.805 -0.782 -3.352 1 95 252 ALA B O 1
ATOM 4911 N N . LEU B 1 253 ? -13.719 -1.062 -5.371 1 93.31 253 LEU B N 1
ATOM 4912 C CA . LEU B 1 253 ? -13.625 0.349 -5.727 1 93.31 253 LEU B CA 1
ATOM 4913 C C . LEU B 1 253 ? -14.469 1.204 -4.785 1 93.31 253 LEU B C 1
ATOM 4915 O O . LEU B 1 253 ? -14.062 2.303 -4.406 1 93.31 253 LEU B O 1
ATOM 4919 N N . LYS B 1 254 ? -15.625 0.662 -4.387 1 92.56 254 LYS B N 1
ATOM 4920 C CA . LYS B 1 254 ? -16.516 1.376 -3.482 1 92.56 254 LYS B CA 1
ATOM 4921 C C . LYS B 1 254 ? -15.898 1.524 -2.096 1 92.56 254 LYS B C 1
ATOM 4923 O O . LYS B 1 254 ? -16.312 2.391 -1.318 1 92.56 254 LYS B O 1
ATOM 4928 N N . ARG B 1 255 ? -14.898 0.773 -1.822 1 91.25 255 ARG B N 1
ATOM 4929 C CA . ARG B 1 255 ? -14.188 0.863 -0.551 1 91.25 255 ARG B CA 1
ATOM 4930 C C . ARG B 1 255 ? -12.867 1.609 -0.713 1 91.25 255 ARG B C 1
ATOM 4932 O O . ARG B 1 255 ? -12.039 1.627 0.202 1 91.25 255 ARG B O 1
ATOM 4939 N N . GLY B 1 256 ? -12.609 2.057 -1.945 1 89.25 256 GLY B N 1
ATOM 4940 C CA . GLY B 1 256 ? -11.391 2.803 -2.219 1 89.25 256 GLY B CA 1
ATOM 4941 C C . GLY B 1 256 ? -10.172 1.916 -2.375 1 89.25 256 GLY B C 1
ATOM 4942 O O . GLY B 1 256 ? -9.039 2.365 -2.172 1 89.25 256 GLY B O 1
ATOM 4943 N N . GLU B 1 257 ? -10.375 0.689 -2.711 1 94 257 GLU B N 1
ATOM 4944 C CA . GLU B 1 257 ? -9.273 -0.261 -2.779 1 94 257 GLU B CA 1
ATOM 4945 C C . GLU B 1 257 ? -8.914 -0.588 -4.227 1 94 257 GLU B C 1
ATOM 4947 O O . GLU B 1 257 ? -9.742 -0.443 -5.125 1 94 257 GLU B O 1
ATOM 4952 N N . ASP B 1 258 ? -7.613 -0.914 -4.465 1 95.25 258 ASP B N 1
ATOM 4953 C CA . ASP B 1 258 ? -7.211 -1.555 -5.715 1 95.25 258 ASP B CA 1
ATOM 4954 C C . ASP B 1 258 ? -7.809 -2.955 -5.832 1 95.25 258 ASP B C 1
ATOM 4956 O O . ASP B 1 258 ? -7.629 -3.789 -4.941 1 95.25 258 ASP B O 1
ATOM 4960 N N . PRO B 1 259 ? -8.508 -3.23 -6.938 1 97.44 259 PRO B N 1
ATOM 4961 C CA . PRO B 1 259 ? -9.203 -4.516 -7.004 1 97.44 259 PRO B CA 1
ATOM 4962 C C . PRO B 1 259 ? -8.25 -5.707 -6.977 1 97.44 259 PRO B C 1
ATOM 4964 O O . PRO B 1 259 ? -8.578 -6.758 -6.418 1 97.44 259 PRO B O 1
ATOM 4967 N N . GLY B 1 260 ? -7.09 -5.602 -7.617 1 98.25 260 GLY B N 1
ATOM 4968 C CA . GLY B 1 260 ? -6.113 -6.68 -7.559 1 98.25 260 GLY B CA 1
ATOM 4969 C C . GLY B 1 260 ? -5.578 -6.922 -6.16 1 98.25 260 GLY B C 1
ATOM 4970 O O . GLY B 1 260 ? -5.52 -8.062 -5.699 1 98.25 260 GLY B O 1
ATOM 4971 N N . LEU B 1 261 ? -5.207 -5.863 -5.461 1 97.88 261 LEU B N 1
ATOM 4972 C CA . LEU B 1 261 ? -4.703 -5.965 -4.098 1 97.88 261 LEU B CA 1
ATOM 4973 C C . LEU B 1 261 ? -5.785 -6.484 -3.154 1 97.88 261 LEU B C 1
ATOM 4975 O O . LEU B 1 261 ? -5.5 -7.27 -2.248 1 97.88 261 LEU B O 1
ATOM 4979 N N . ALA B 1 262 ? -7.02 -6.043 -3.371 1 97.38 262 ALA B N 1
ATOM 4980 C CA . ALA B 1 262 ? -8.148 -6.488 -2.549 1 97.38 262 ALA B CA 1
ATOM 4981 C C . ALA B 1 262 ? -8.359 -7.992 -2.674 1 97.38 262 ALA B C 1
ATOM 4983 O O . ALA B 1 262 ? -8.609 -8.672 -1.68 1 97.38 262 ALA B O 1
ATOM 4984 N N . LEU B 1 263 ? -8.219 -8.5 -3.867 1 98.62 263 LEU B N 1
ATOM 4985 C CA . LEU B 1 263 ? -8.406 -9.93 -4.086 1 98.62 263 LEU B CA 1
ATOM 4986 C C . LEU B 1 263 ? -7.309 -10.734 -3.402 1 98.62 263 LEU B C 1
ATOM 4988 O O . LEU B 1 263 ? -7.582 -11.758 -2.779 1 98.62 263 LEU B O 1
ATOM 4992 N N . VAL B 1 264 ? -6.07 -10.297 -3.527 1 98.75 264 VAL B N 1
ATOM 4993 C CA . VAL B 1 264 ? -4.957 -10.992 -2.887 1 98.75 264 VAL B CA 1
ATOM 4994 C C . VAL B 1 264 ? -5.156 -10.992 -1.372 1 98.75 264 VAL B C 1
ATOM 4996 O O . VAL B 1 264 ? -4.996 -12.031 -0.724 1 98.75 264 VAL B O 1
ATOM 4999 N N . THR B 1 265 ? -5.508 -9.828 -0.823 1 98.19 265 THR B N 1
ATOM 5000 C CA . THR B 1 265 ? -5.723 -9.711 0.615 1 98.19 265 THR B CA 1
ATOM 5001 C C . THR B 1 265 ? -6.832 -10.648 1.077 1 98.19 265 THR B C 1
ATOM 5003 O O . THR B 1 265 ? -6.652 -11.406 2.037 1 98.19 265 THR B O 1
ATOM 5006 N N . LYS B 1 266 ? -7.945 -10.641 0.388 1 98.12 266 LYS B N 1
ATOM 5007 C CA . LYS B 1 266 ? -9.078 -11.484 0.731 1 98.12 266 LYS B CA 1
ATOM 5008 C C . LYS B 1 266 ? -8.711 -12.969 0.644 1 98.12 266 LYS B C 1
ATOM 5010 O O . LYS B 1 266 ? -9.039 -13.75 1.539 1 98.12 266 LYS B O 1
ATOM 5015 N N . THR B 1 267 ? -8.039 -13.344 -0.401 1 98.75 267 THR B N 1
ATOM 5016 C CA . THR B 1 267 ? -7.676 -14.734 -0.633 1 98.75 267 THR B CA 1
ATOM 5017 C C . THR B 1 267 ? -6.691 -15.219 0.429 1 98.75 267 THR B C 1
ATOM 5019 O O . THR B 1 267 ? -6.859 -16.312 0.984 1 98.75 267 THR B O 1
ATOM 5022 N N . TYR B 1 268 ? -5.668 -14.406 0.691 1 98.81 268 TYR B N 1
ATOM 5023 C CA . TYR B 1 268 ? -4.715 -14.773 1.731 1 98.81 268 TYR B CA 1
ATOM 5024 C C . TYR B 1 268 ? -5.426 -15.039 3.055 1 98.81 268 TYR B C 1
ATOM 5026 O O . TYR B 1 268 ? -5.152 -16.047 3.721 1 98.81 268 TYR B O 1
ATOM 5034 N N . ASN B 1 269 ? -6.242 -14.102 3.414 1 98.31 269 ASN B N 1
ATOM 5035 C CA . ASN B 1 269 ? -6.965 -14.234 4.676 1 98.31 269 ASN B CA 1
ATOM 5036 C C . ASN B 1 269 ? -7.844 -15.484 4.688 1 98.31 269 ASN B C 1
ATOM 5038 O O . ASN B 1 269 ? -7.945 -16.172 5.711 1 98.31 269 ASN B O 1
ATOM 5042 N N . TYR B 1 270 ? -8.5 -15.805 3.549 1 98.5 270 TYR B N 1
ATOM 5043 C CA . TYR B 1 270 ? -9.336 -17 3.439 1 98.5 270 TYR B CA 1
ATOM 5044 C C . TYR B 1 270 ? -8.508 -18.266 3.654 1 98.5 270 TYR B C 1
ATOM 5046 O O . TYR B 1 270 ? -8.891 -19.125 4.438 1 98.5 270 TYR B O 1
ATOM 5054 N N . ILE B 1 271 ? -7.41 -18.359 3.006 1 98.69 271 ILE B N 1
ATOM 5055 C CA . ILE B 1 271 ? -6.547 -19.531 3.064 1 98.69 271 ILE B CA 1
ATOM 5056 C C . ILE B 1 271 ? -6.094 -19.781 4.504 1 98.69 271 ILE B C 1
ATOM 5058 O O . ILE B 1 271 ? -6.195 -20.891 5.02 1 98.69 271 ILE B O 1
ATOM 5062 N N . HIS B 1 272 ? -5.645 -18.766 5.172 1 97.88 272 HIS B N 1
ATOM 5063 C CA . HIS B 1 272 ? -5.035 -18.906 6.488 1 97.88 272 HIS B CA 1
ATOM 5064 C C . HIS B 1 272 ? -6.094 -19.031 7.578 1 97.88 272 HIS B C 1
ATOM 5066 O O . HIS B 1 272 ? -5.938 -19.812 8.516 1 97.88 272 HIS B O 1
ATOM 5072 N N . LYS B 1 273 ? -7.133 -18.234 7.461 1 97.5 273 LYS B N 1
ATOM 5073 C CA . LYS B 1 273 ? -8.18 -18.281 8.477 1 97.5 273 LYS B CA 1
ATOM 5074 C C . LYS B 1 273 ? -8.844 -19.656 8.531 1 97.5 273 LYS B C 1
ATOM 5076 O O . LYS B 1 273 ? -9.148 -20.156 9.617 1 97.5 273 LYS B O 1
ATOM 5081 N N . TYR B 1 274 ? -9.008 -20.266 7.418 1 97.62 274 TYR B N 1
ATOM 5082 C CA . TYR B 1 274 ? -9.773 -21.5 7.387 1 97.62 274 TYR B CA 1
ATOM 5083 C C . TYR B 1 274 ? -8.859 -22.703 7.191 1 97.62 274 TYR B C 1
ATOM 5085 O O . TYR B 1 274 ? -9.32 -23.812 6.875 1 97.62 274 TYR B O 1
ATOM 5093 N N . GLY B 1 275 ? -7.578 -22.516 7.234 1 97.31 275 GLY B N 1
ATOM 5094 C CA . GLY B 1 275 ? -6.602 -23.578 7.379 1 97.31 275 GLY B CA 1
ATOM 5095 C C . GLY B 1 275 ? -6.34 -24.328 6.09 1 97.31 275 GLY B C 1
ATOM 5096 O O . GLY B 1 275 ? -6.09 -25.547 6.109 1 97.31 275 GLY B O 1
ATOM 5097 N N . HIS B 1 276 ? -6.555 -23.734 4.949 1 98.19 276 HIS B N 1
ATOM 5098 C CA . HIS B 1 276 ? -6.188 -24.359 3.686 1 98.19 276 HIS B CA 1
ATOM 5099 C C . HIS B 1 276 ? -4.672 -24.438 3.525 1 98.19 276 HIS B C 1
ATOM 5101 O O . HIS B 1 276 ? -3.945 -23.594 4.074 1 98.19 276 HIS B O 1
ATOM 5107 N N . LYS B 1 277 ? -4.18 -25.344 2.775 1 98.19 277 LYS B N 1
ATOM 5108 C CA . LYS B 1 277 ? -2.74 -25.562 2.666 1 98.19 277 LYS B CA 1
ATOM 5109 C C . LYS B 1 277 ? -2.133 -24.703 1.563 1 98.19 277 LYS B C 1
ATOM 5111 O O . LYS B 1 277 ? -0.909 -24.594 1.453 1 98.19 277 LYS B O 1
ATOM 5116 N N . SER B 1 278 ? -2.943 -24.109 0.766 1 98.75 278 SER B N 1
ATOM 5117 C CA . SER B 1 278 ? -2.498 -23.406 -0.432 1 98.75 278 SER B CA 1
ATOM 5118 C C . SER B 1 278 ? -1.552 -22.266 -0.083 1 98.75 278 SER B C 1
ATOM 5120 O O . SER B 1 278 ? -1.765 -21.547 0.901 1 98.75 278 SER B O 1
ATOM 5122 N N . LYS B 1 279 ? -0.517 -22.125 -0.875 1 98.31 279 LYS B N 1
ATOM 5123 C CA . LYS B 1 279 ? 0.298 -20.906 -0.876 1 98.31 279 LYS B CA 1
ATOM 5124 C C . LYS B 1 279 ? -0.203 -19.922 -1.917 1 98.31 279 LYS B C 1
ATOM 5126 O O . LYS B 1 279 ? -0.643 -20.312 -3 1 98.31 279 LYS B O 1
ATOM 5131 N N . LEU B 1 280 ? -0.133 -18.672 -1.548 1 98.75 280 LEU B N 1
ATOM 5132 C CA . LEU B 1 280 ? -0.64 -17.625 -2.438 1 98.75 280 LEU B CA 1
ATOM 5133 C C . LEU B 1 280 ? 0.506 -16.891 -3.125 1 98.75 280 LEU B C 1
ATOM 5135 O O . LEU B 1 280 ? 1.462 -16.469 -2.469 1 98.75 280 LEU B O 1
ATOM 5139 N N . MET B 1 281 ? 0.406 -16.781 -4.43 1 98.5 281 MET B N 1
ATOM 5140 C CA . MET B 1 281 ? 1.391 -16.094 -5.266 1 98.5 281 MET B CA 1
ATOM 5141 C C . MET B 1 281 ? 0.772 -14.891 -5.969 1 98.5 281 MET B C 1
ATOM 5143 O O . MET B 1 281 ? -0.254 -15.023 -6.641 1 98.5 281 MET B O 1
ATOM 5147 N N . ALA B 1 282 ? 1.374 -13.734 -5.75 1 98.69 282 ALA B N 1
ATOM 5148 C CA . ALA B 1 282 ? 0.953 -12.523 -6.449 1 98.69 282 ALA B CA 1
ATOM 5149 C C . ALA B 1 282 ? 1.805 -12.289 -7.695 1 98.69 282 ALA B C 1
ATOM 5151 O O . ALA B 1 282 ? 3.035 -12.25 -7.613 1 98.69 282 ALA B O 1
ATOM 5152 N N . ALA B 1 283 ? 1.145 -12.164 -8.859 1 98 283 ALA B N 1
ATOM 5153 C CA . ALA B 1 283 ? 1.796 -11.914 -10.141 1 98 283 ALA B CA 1
ATOM 5154 C C . ALA B 1 283 ? 1.277 -10.625 -10.773 1 98 283 ALA B C 1
ATOM 5156 O O . ALA B 1 283 ? 0.348 -10 -10.258 1 98 283 ALA B O 1
ATOM 5157 N N . ALA B 1 284 ? 1.902 -10.227 -11.852 1 97.12 284 ALA B N 1
ATOM 5158 C CA . ALA B 1 284 ? 1.581 -8.992 -12.555 1 97.12 284 ALA B CA 1
ATOM 5159 C C . ALA B 1 284 ? 1.726 -7.781 -11.633 1 97.12 284 ALA B C 1
ATOM 5161 O O . ALA B 1 284 ? 0.87 -6.895 -11.617 1 97.12 284 ALA B O 1
ATOM 5162 N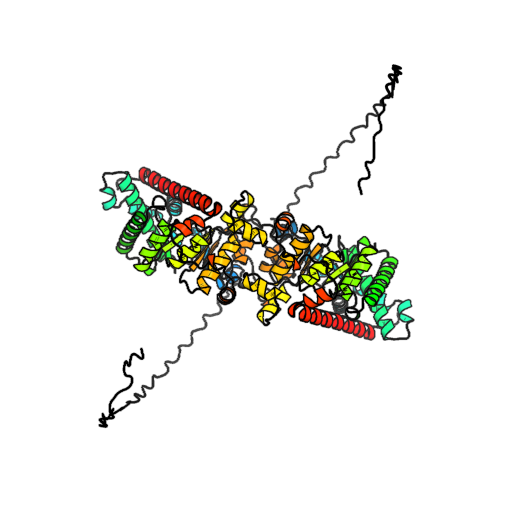 N . VAL B 1 285 ? 2.727 -7.863 -10.758 1 96.94 285 VAL B N 1
ATOM 5163 C CA . VAL B 1 285 ? 3.133 -6.719 -9.953 1 96.94 285 VAL B CA 1
ATOM 5164 C C . VAL B 1 285 ? 3.803 -5.672 -10.844 1 96.94 285 VAL B C 1
ATOM 5166 O O . VAL B 1 285 ? 4.695 -5.996 -11.625 1 96.94 285 VAL B O 1
ATOM 5169 N N . ARG B 1 286 ? 3.439 -4.43 -10.719 1 94.25 286 ARG B N 1
ATOM 5170 C CA . ARG B 1 286 ? 3.877 -3.432 -11.695 1 94.25 286 ARG B CA 1
ATOM 5171 C C . ARG B 1 286 ? 5.039 -2.611 -11.148 1 94.25 286 ARG B C 1
ATOM 5173 O O . ARG B 1 286 ? 5.898 -2.16 -11.906 1 94.25 286 ARG B O 1
ATOM 5180 N N . ASN B 1 287 ? 5.031 -2.33 -9.875 1 94.81 287 ASN B N 1
ATOM 5181 C CA . ASN B 1 287 ? 5.977 -1.398 -9.273 1 94.81 287 ASN B CA 1
ATOM 5182 C C . ASN B 1 287 ? 6.141 -1.655 -7.777 1 94.81 287 ASN B C 1
ATOM 5184 O O . ASN B 1 287 ? 5.578 -2.611 -7.242 1 94.81 287 ASN B O 1
ATOM 5188 N N . LYS B 1 288 ? 6.938 -0.842 -7.168 1 95.44 288 LYS B N 1
ATOM 5189 C CA . LYS B 1 288 ? 7.219 -0.998 -5.742 1 95.44 288 LYS B CA 1
ATOM 5190 C C . LYS B 1 288 ? 5.973 -0.734 -4.902 1 95.44 288 LYS B C 1
ATOM 5192 O O . LYS B 1 288 ? 5.793 -1.337 -3.844 1 95.44 288 LYS B O 1
ATOM 5197 N N . GLN B 1 289 ? 5.176 0.156 -5.406 1 96 289 GLN B N 1
ATOM 5198 C CA . GLN B 1 289 ? 3.92 0.443 -4.723 1 96 289 GLN B CA 1
ATOM 5199 C C . GLN B 1 289 ? 3.088 -0.824 -4.547 1 96 289 GLN B C 1
ATOM 5201 O O . GLN B 1 289 ? 2.588 -1.098 -3.455 1 96 289 GLN B O 1
ATOM 5206 N N . ASP B 1 290 ? 2.971 -1.617 -5.617 1 97.19 290 ASP B N 1
ATOM 5207 C CA . ASP B 1 290 ? 2.285 -2.904 -5.547 1 97.19 290 ASP B CA 1
ATOM 5208 C C . ASP B 1 290 ? 2.984 -3.848 -4.57 1 97.19 290 ASP B C 1
ATOM 5210 O O . ASP B 1 290 ? 2.34 -4.438 -3.703 1 97.19 290 ASP B O 1
ATOM 5214 N N . LEU B 1 291 ? 4.258 -3.938 -4.781 1 97.69 291 LEU B N 1
ATOM 5215 C CA . LEU B 1 291 ? 5.047 -4.918 -4.043 1 97.69 291 LEU B CA 1
ATOM 5216 C C . LEU B 1 291 ? 4.945 -4.676 -2.541 1 97.69 291 LEU B C 1
ATOM 5218 O O . LEU B 1 291 ? 4.695 -5.609 -1.774 1 97.69 291 LEU B O 1
ATOM 5222 N N . PHE B 1 292 ? 5.055 -3.424 -2.09 1 97.38 292 PHE B N 1
ATOM 5223 C CA . PHE B 1 292 ? 5.039 -3.096 -0.67 1 97.38 292 PHE B CA 1
ATOM 5224 C C . PHE B 1 292 ? 3.656 -3.332 -0.074 1 97.38 292 PHE B C 1
ATOM 5226 O O . PHE B 1 292 ? 3.525 -3.57 1.129 1 97.38 292 PHE B O 1
ATOM 5233 N N . SER B 1 293 ? 2.643 -3.32 -0.898 1 96.81 293 SER B N 1
ATOM 5234 C CA . SER B 1 293 ? 1.273 -3.539 -0.441 1 96.81 293 SER B CA 1
ATOM 5235 C C . SER B 1 293 ? 0.991 -5.023 -0.232 1 96.81 293 SER B C 1
ATOM 5237 O O . SER B 1 293 ? -0.031 -5.391 0.351 1 96.81 293 SER B O 1
ATOM 5239 N N . LEU B 1 294 ? 1.902 -5.863 -0.644 1 97.94 294 LEU B N 1
ATOM 5240 C CA . LEU B 1 294 ? 1.655 -7.305 -0.671 1 97.94 294 LEU B CA 1
ATOM 5241 C C . LEU B 1 294 ? 2.516 -8.023 0.363 1 97.94 294 LEU B C 1
ATOM 5243 O O . LEU B 1 294 ? 2.486 -9.25 0.454 1 97.94 294 LEU B O 1
ATOM 5247 N N . LEU B 1 295 ? 3.268 -7.32 1.152 1 97.81 295 LEU B N 1
ATOM 5248 C CA . LEU B 1 295 ? 4.258 -7.938 2.027 1 97.81 295 LEU B CA 1
ATOM 5249 C C . LEU B 1 295 ? 3.594 -8.883 3.02 1 97.81 295 LEU B C 1
ATOM 5251 O O . LEU B 1 295 ? 2.688 -8.484 3.754 1 97.81 295 LEU B O 1
ATOM 5255 N N . GLY B 1 296 ? 4.078 -10.117 3 1 97.94 296 GLY B N 1
ATOM 5256 C CA . GLY B 1 296 ? 3.537 -11.172 3.836 1 97.94 296 GLY B CA 1
ATOM 5257 C C . GLY B 1 296 ? 2.904 -12.297 3.041 1 97.94 296 GLY B C 1
ATOM 5258 O O . GLY B 1 296 ? 2.697 -13.398 3.564 1 97.94 296 GLY B O 1
ATOM 5259 N N . VAL B 1 297 ? 2.572 -11.977 1.731 1 98.25 297 VAL B N 1
ATOM 5260 C CA . VAL B 1 297 ? 2.082 -13.047 0.866 1 98.25 297 VAL B CA 1
ATOM 5261 C C . VAL B 1 297 ? 3.178 -14.086 0.66 1 98.25 297 VAL B C 1
ATOM 5263 O O . VAL B 1 297 ? 4.363 -13.797 0.831 1 98.25 297 VAL B O 1
ATOM 5266 N N . ASP B 1 298 ? 2.861 -15.242 0.281 1 97.19 298 ASP B N 1
ATOM 5267 C CA . ASP B 1 298 ? 3.852 -16.312 0.221 1 97.19 298 ASP B CA 1
ATOM 5268 C C . ASP B 1 298 ? 4.875 -16.047 -0.881 1 97.19 298 ASP B C 1
ATOM 5270 O O . ASP B 1 298 ? 6.082 -16.125 -0.645 1 97.19 298 ASP B O 1
ATOM 5274 N N . TYR B 1 299 ? 4.398 -15.758 -2.08 1 96.88 299 TYR B N 1
ATOM 5275 C CA . TYR B 1 299 ? 5.27 -15.523 -3.227 1 96.88 299 TYR B CA 1
ATOM 5276 C C . TYR B 1 299 ? 4.867 -14.25 -3.965 1 96.88 299 TYR B C 1
ATOM 5278 O O . TYR B 1 299 ? 3.68 -13.961 -4.113 1 96.88 299 TYR B O 1
ATOM 5286 N N . ILE B 1 300 ? 5.871 -13.516 -4.391 1 97.5 300 ILE B N 1
ATOM 5287 C CA . ILE B 1 300 ? 5.656 -12.359 -5.254 1 97.5 300 ILE B CA 1
ATOM 5288 C C . ILE B 1 300 ? 6.5 -12.492 -6.52 1 97.5 300 ILE B C 1
ATOM 5290 O O . ILE B 1 300 ? 7.727 -12.578 -6.449 1 97.5 300 ILE B O 1
ATOM 5294 N N . ILE B 1 301 ? 5.863 -12.586 -7.66 1 96.38 301 ILE B N 1
ATOM 5295 C CA . ILE B 1 301 ? 6.555 -12.477 -8.945 1 96.38 301 ILE B CA 1
ATOM 5296 C C . ILE B 1 301 ? 6.734 -11.008 -9.305 1 96.38 301 ILE B C 1
ATOM 5298 O O . ILE B 1 301 ? 5.758 -10.281 -9.508 1 96.38 301 ILE B O 1
ATOM 5302 N N . ALA B 1 302 ? 7.961 -10.586 -9.391 1 95.5 302 ALA B N 1
ATOM 5303 C CA . ALA B 1 302 ? 8.227 -9.164 -9.594 1 95.5 302 ALA B CA 1
ATOM 5304 C C . ALA B 1 302 ? 9.102 -8.938 -10.82 1 95.5 302 ALA B C 1
ATOM 5306 O O . ALA B 1 302 ? 10.016 -9.719 -11.086 1 95.5 302 ALA B O 1
ATOM 5307 N N . PRO B 1 303 ? 8.875 -7.824 -11.531 1 94.56 303 PRO B N 1
ATOM 5308 C CA . PRO B 1 303 ? 9.734 -7.488 -12.672 1 94.56 303 PRO B CA 1
ATOM 5309 C C . PRO B 1 303 ? 11.18 -7.227 -12.258 1 94.56 303 PRO B C 1
ATOM 5311 O O . PRO B 1 303 ? 11.438 -6.711 -11.164 1 94.56 303 PRO B O 1
ATOM 5314 N N . LEU B 1 304 ? 12.086 -7.438 -13.172 1 93.12 304 LEU B N 1
ATOM 5315 C CA . LEU B 1 304 ? 13.508 -7.277 -12.891 1 93.12 304 LEU B CA 1
ATOM 5316 C C . LEU B 1 304 ? 13.836 -5.832 -12.539 1 93.12 304 LEU B C 1
ATOM 5318 O O . LEU B 1 304 ? 14.688 -5.574 -11.68 1 93.12 304 LEU B O 1
ATOM 5322 N N . LYS B 1 305 ? 13.164 -4.973 -13.211 1 92.75 305 LYS B N 1
ATOM 5323 C CA . LYS B 1 305 ? 13.422 -3.559 -12.953 1 92.75 305 LYS B CA 1
ATOM 5324 C C . LYS B 1 305 ? 13.094 -3.195 -11.508 1 92.75 305 LYS B C 1
ATOM 5326 O O . LYS B 1 305 ? 13.805 -2.41 -10.883 1 92.75 305 LYS B O 1
ATOM 5331 N N . VAL B 1 306 ? 12.062 -3.738 -11 1 94.88 306 VAL B N 1
ATOM 5332 C CA . VAL B 1 306 ? 11.672 -3.506 -9.617 1 94.88 306 VAL B CA 1
ATOM 5333 C C . VAL B 1 306 ? 12.688 -4.133 -8.672 1 94.88 306 VAL B C 1
ATOM 5335 O O . VAL B 1 306 ? 13.109 -3.506 -7.699 1 94.88 306 VAL B O 1
ATOM 5338 N N . LEU B 1 307 ? 13.133 -5.328 -9.008 1 95.19 307 LEU B N 1
ATOM 5339 C CA . LEU B 1 307 ? 14.094 -6.039 -8.18 1 95.19 307 LEU B CA 1
ATOM 5340 C C . LEU B 1 307 ? 15.43 -5.301 -8.141 1 95.19 307 LEU B C 1
ATOM 5342 O O . LEU B 1 307 ? 16.062 -5.195 -7.082 1 95.19 307 LEU B O 1
ATOM 5346 N N . GLN B 1 308 ? 15.797 -4.836 -9.242 1 93.75 308 GLN B N 1
ATOM 5347 C CA . GLN B 1 308 ? 17.031 -4.07 -9.312 1 93.75 308 GLN B CA 1
ATOM 5348 C C . GLN B 1 308 ? 16.953 -2.814 -8.445 1 93.75 308 GLN B C 1
ATOM 5350 O O . GLN B 1 308 ? 17.891 -2.496 -7.711 1 93.75 308 GLN B O 1
ATOM 5355 N N . SER B 1 309 ? 15.891 -2.113 -8.578 1 94.12 309 SER B N 1
ATOM 5356 C CA . SER B 1 309 ? 15.68 -0.915 -7.77 1 94.12 309 SER B CA 1
ATOM 5357 C C . SER B 1 309 ? 15.734 -1.234 -6.277 1 94.12 309 SER B C 1
ATOM 5359 O O . SER B 1 309 ? 16.344 -0.497 -5.5 1 94.12 309 SER B O 1
ATOM 5361 N N . LEU B 1 310 ? 15.125 -2.268 -5.867 1 95.44 310 LEU B N 1
ATOM 5362 C CA . LEU B 1 310 ? 15.133 -2.693 -4.473 1 95.44 310 LEU B CA 1
ATOM 5363 C C . LEU B 1 310 ? 16.547 -3.033 -4.012 1 95.44 310 LEU B C 1
ATOM 5365 O O . LEU B 1 310 ? 16.938 -2.695 -2.893 1 95.44 310 LEU B O 1
ATOM 5369 N N . LYS B 1 311 ? 17.234 -3.719 -4.859 1 93.88 311 LYS B N 1
ATOM 5370 C CA . LYS B 1 311 ? 18.594 -4.16 -4.535 1 93.88 311 LYS B CA 1
ATOM 5371 C C . LYS B 1 311 ? 19.531 -2.973 -4.391 1 93.88 311 LYS B C 1
ATOM 5373 O O . LYS B 1 311 ? 20.469 -3.01 -3.584 1 93.88 311 LYS B O 1
ATOM 5378 N N . GLU B 1 312 ? 19.234 -1.898 -5.062 1 93.75 312 GLU B N 1
ATOM 5379 C CA . GLU B 1 312 ? 20.109 -0.735 -5.094 1 93.75 312 GLU B CA 1
ATOM 5380 C C . GLU B 1 312 ? 19.734 0.274 -4.012 1 93.75 312 GLU B C 1
ATOM 5382 O O . GLU B 1 312 ? 20.422 1.281 -3.83 1 93.75 312 GLU B O 1
ATOM 5387 N N . THR B 1 313 ? 18.734 0.044 -3.334 1 93.06 313 THR B N 1
ATOM 5388 C CA . THR B 1 313 ? 18.266 0.988 -2.322 1 93.06 313 THR B CA 1
ATOM 5389 C C . THR B 1 313 ? 18.594 0.479 -0.92 1 93.06 313 THR B C 1
ATOM 5391 O O . THR B 1 313 ? 18.109 -0.579 -0.512 1 93.06 313 THR B O 1
ATOM 5394 N N . VAL B 1 314 ? 19.297 1.301 -0.183 1 91.06 314 VAL B N 1
ATOM 5395 C CA . VAL B 1 314 ? 19.672 0.937 1.178 1 91.06 314 VAL B CA 1
ATOM 5396 C C . VAL B 1 314 ? 18.547 1.27 2.139 1 91.06 314 VAL B C 1
ATOM 5398 O O . VAL B 1 314 ? 17.875 2.291 1.985 1 91.06 314 VAL B O 1
ATOM 5401 N N . THR B 1 315 ? 18.359 0.345 3.059 1 87.44 315 THR B N 1
ATOM 5402 C CA . THR B 1 315 ? 17.328 0.589 4.055 1 87.44 315 THR B CA 1
ATOM 5403 C C . THR B 1 315 ? 17.906 1.28 5.285 1 87.44 315 THR B C 1
ATOM 5405 O O . THR B 1 315 ? 19.125 1.238 5.508 1 87.44 315 THR B O 1
ATOM 5408 N N . THR B 1 316 ? 17.016 1.955 6.016 1 80.94 316 THR B N 1
ATOM 5409 C CA . THR B 1 316 ? 17.391 2.555 7.289 1 80.94 316 THR B CA 1
ATOM 5410 C C . THR B 1 316 ? 17.281 1.534 8.422 1 80.94 316 THR B C 1
ATOM 5412 O O . THR B 1 316 ? 16.266 0.848 8.547 1 80.94 316 THR B O 1
ATOM 5415 N N . PRO B 1 317 ? 18.266 1.483 9.258 1 78 317 PRO B N 1
ATOM 5416 C CA . PRO B 1 317 ? 18.281 0.454 10.297 1 78 317 PRO B CA 1
ATOM 5417 C C . PRO B 1 317 ? 17.266 0.712 11.398 1 78 317 PRO B C 1
ATOM 5419 O O . PRO B 1 317 ? 16.906 -0.204 12.148 1 78 317 PRO B O 1
ATOM 5422 N N . GLU B 1 318 ? 16.766 1.943 11.508 1 84.12 318 GLU B N 1
ATOM 5423 C CA . GLU B 1 318 ? 15.836 2.254 12.586 1 84.12 318 GLU B CA 1
ATOM 5424 C C . GLU B 1 318 ? 14.508 1.526 12.398 1 84.12 318 GLU B C 1
ATOM 5426 O O . GLU B 1 318 ? 13.891 1.627 11.336 1 84.12 318 GLU B O 1
ATOM 5431 N N . GLU B 1 319 ? 14.062 0.958 13.453 1 81.06 319 GLU B N 1
ATOM 5432 C CA . GLU B 1 319 ? 12.859 0.13 13.43 1 81.06 319 GLU B CA 1
ATOM 5433 C C . GLU B 1 319 ? 11.633 0.948 13.047 1 81.06 319 GLU B C 1
ATOM 5435 O O . GLU B 1 319 ? 10.734 0.447 12.367 1 81.06 319 GLU B O 1
ATOM 5440 N N . LYS B 1 320 ? 11.648 2.18 13.367 1 83.25 320 LYS B N 1
ATOM 5441 C CA . LYS B 1 320 ? 10.469 3.018 13.156 1 83.25 320 LYS B CA 1
ATOM 5442 C C . LYS B 1 320 ? 10.211 3.242 11.672 1 83.25 320 LYS B C 1
ATOM 5444 O O . LYS B 1 320 ? 9.094 3.566 11.266 1 83.25 320 LYS B O 1
ATOM 5449 N N . TYR B 1 321 ? 11.234 3.002 10.836 1 86.44 321 TYR B N 1
ATOM 5450 C CA . TYR B 1 321 ? 11.086 3.25 9.406 1 86.44 321 TYR B CA 1
ATOM 5451 C C . TYR B 1 321 ? 10.961 1.941 8.641 1 86.44 321 TYR B C 1
ATOM 5453 O O . TYR B 1 321 ? 10.93 1.94 7.406 1 86.44 321 TYR B O 1
ATOM 5461 N N . SER B 1 322 ? 10.891 0.848 9.375 1 90.06 322 SER B N 1
ATOM 5462 C CA . SER B 1 322 ? 10.859 -0.461 8.727 1 90.06 322 SER B CA 1
ATOM 5463 C C . SER B 1 322 ? 9.5 -0.729 8.086 1 90.06 322 SER B C 1
ATOM 5465 O O . SER B 1 322 ? 8.492 -0.153 8.5 1 90.06 322 SER B O 1
ATOM 5467 N N . PHE B 1 323 ? 9.57 -1.537 7.062 1 93.88 323 PHE B N 1
ATOM 5468 C CA . PHE B 1 323 ? 8.328 -1.966 6.438 1 93.88 323 PHE B CA 1
ATOM 5469 C C . PHE B 1 323 ? 7.488 -2.793 7.406 1 93.88 323 PHE B C 1
ATOM 5471 O O . PHE B 1 323 ? 8.023 -3.408 8.328 1 93.88 323 PHE B O 1
ATOM 5478 N N . VAL B 1 324 ? 6.258 -2.746 7.156 1 93 324 VAL B N 1
ATOM 5479 C CA . VAL B 1 324 ? 5.336 -3.506 7.996 1 93 324 VAL B CA 1
ATOM 5480 C C . VAL B 1 324 ? 4.723 -4.648 7.191 1 93 324 VAL B C 1
ATOM 5482 O O . VAL B 1 324 ? 4.402 -4.48 6.012 1 93 324 VAL B O 1
ATOM 5485 N N . ARG B 1 325 ? 4.598 -5.805 7.844 1 94.75 325 ARG B N 1
ATOM 5486 C CA . ARG B 1 325 ? 3.9 -6.93 7.234 1 94.75 325 ARG B CA 1
ATOM 5487 C C . ARG B 1 325 ? 2.424 -6.613 7.027 1 94.75 325 ARG B C 1
ATOM 5489 O O . ARG B 1 325 ? 1.713 -6.289 7.98 1 94.75 325 ARG B O 1
ATOM 5496 N N . ARG B 1 326 ? 1.938 -6.676 5.805 1 94.19 326 ARG B N 1
ATOM 5497 C CA . ARG B 1 326 ? 0.549 -6.363 5.484 1 94.19 326 ARG B CA 1
ATOM 5498 C C . ARG B 1 326 ? -0.341 -7.594 5.645 1 94.19 326 ARG B C 1
ATOM 5500 O O . ARG B 1 326 ? -1.493 -7.48 6.066 1 94.19 326 ARG B O 1
ATOM 5507 N N . LEU B 1 327 ? 0.14 -8.727 5.258 1 96.69 327 LEU B N 1
ATOM 5508 C CA . LEU B 1 327 ? -0.605 -9.977 5.301 1 96.69 327 LEU B CA 1
ATOM 5509 C C . LEU B 1 327 ? 0.041 -10.961 6.27 1 96.69 327 LEU B C 1
ATOM 5511 O O . LEU B 1 327 ? 1.206 -11.328 6.105 1 96.69 327 LEU B O 1
ATOM 5515 N N . SER B 1 328 ? -0.693 -11.398 7.305 1 95.25 328 SER B N 1
ATOM 5516 C CA . SER B 1 328 ? -0.21 -12.32 8.328 1 95.25 328 SER B CA 1
ATOM 5517 C C . SER B 1 328 ? -1.325 -13.242 8.812 1 95.25 328 SER B C 1
ATOM 5519 O O . SER B 1 328 ? -2.508 -12.945 8.633 1 95.25 328 SER B O 1
ATOM 5521 N N . PRO B 1 329 ? -0.924 -14.344 9.367 1 94.31 329 PRO B N 1
ATOM 5522 C CA . PRO B 1 329 ? -1.949 -15.219 9.953 1 94.31 329 PRO B CA 1
ATOM 5523 C C . PRO B 1 329 ? -2.771 -14.516 11.031 1 94.31 329 PRO B C 1
ATOM 5525 O O . PRO B 1 329 ? -3.965 -14.789 11.172 1 94.31 329 PRO B O 1
ATOM 5528 N N . GLN B 1 330 ? -2.205 -13.578 11.758 1 90.5 330 GLN B N 1
ATOM 5529 C CA . GLN B 1 330 ? -2.916 -12.828 12.797 1 90.5 330 GLN B CA 1
ATOM 5530 C C . GLN B 1 330 ? -3.996 -11.945 12.188 1 90.5 330 GLN B C 1
ATOM 5532 O O . GLN B 1 330 ? -5.125 -11.898 12.688 1 90.5 330 GLN B O 1
ATOM 5537 N N . SER B 1 331 ? -3.584 -11.289 11.156 1 89.94 331 SER B N 1
ATOM 5538 C CA . SER B 1 331 ? -4.574 -10.445 10.484 1 89.94 331 SER B CA 1
ATOM 5539 C C . SER B 1 331 ? -5.656 -11.297 9.82 1 89.94 331 SER B C 1
ATOM 5541 O O . SER B 1 331 ? -6.824 -10.898 9.781 1 89.94 331 SER B O 1
ATOM 5543 N N . ALA B 1 332 ? -5.293 -12.469 9.328 1 95.44 332 ALA B N 1
ATOM 5544 C CA . ALA B 1 332 ? -6.254 -13.367 8.703 1 95.44 332 ALA B CA 1
ATOM 5545 C C . ALA B 1 332 ? -7.32 -13.82 9.695 1 95.44 332 ALA B C 1
ATOM 5547 O O . ALA B 1 332 ? -8.5 -13.93 9.344 1 95.44 332 ALA B O 1
ATOM 5548 N N . ALA B 1 333 ? -6.91 -14.016 10.93 1 93.94 333 ALA B N 1
ATOM 5549 C CA . ALA B 1 333 ? -7.828 -14.469 11.969 1 93.94 333 ALA B CA 1
ATOM 5550 C C . ALA B 1 333 ? -8.922 -13.438 12.227 1 93.94 333 ALA B C 1
ATOM 5552 O O . ALA B 1 333 ? -10.055 -13.789 12.57 1 93.94 333 ALA B O 1
ATOM 5553 N N . LYS B 1 334 ? -8.648 -12.156 12 1 91.25 334 LYS B N 1
ATOM 5554 C CA . LYS B 1 334 ? -9.57 -11.062 12.305 1 91.25 334 LYS B CA 1
ATOM 5555 C C . LYS B 1 334 ? -10.461 -10.734 11.102 1 91.25 334 LYS B C 1
ATOM 5557 O O . LYS B 1 334 ? -11.484 -10.078 11.25 1 91.25 334 LYS B O 1
ATOM 5562 N N . TYR B 1 335 ? -10.094 -11.164 9.93 1 94.75 335 TYR B N 1
ATOM 5563 C CA . TYR B 1 335 ? -10.789 -10.812 8.695 1 94.75 335 TYR B CA 1
ATOM 5564 C C . TYR B 1 335 ? -12.211 -11.359 8.695 1 94.75 335 TYR B C 1
ATOM 5566 O O . TYR B 1 335 ? -12.453 -12.484 9.133 1 94.75 335 TYR B O 1
ATOM 5574 N N . ASN B 1 336 ? -13.148 -10.539 8.234 1 93.56 336 ASN B N 1
ATOM 5575 C CA . ASN B 1 336 ? -14.547 -10.961 8.195 1 93.56 336 ASN B CA 1
ATOM 5576 C C . ASN B 1 336 ? -14.977 -11.359 6.789 1 93.56 336 ASN B C 1
ATOM 5578 O O . ASN B 1 336 ? -14.766 -10.609 5.836 1 93.56 336 ASN B O 1
ATOM 5582 N N . PHE B 1 337 ? -15.57 -12.547 6.688 1 95.5 337 PHE B N 1
ATOM 5583 C CA . PHE B 1 337 ? -16.141 -13.031 5.438 1 95.5 337 PHE B CA 1
ATOM 5584 C C . PHE B 1 337 ? -17.672 -13.094 5.527 1 95.5 337 PHE B C 1
ATOM 5586 O O . PHE B 1 337 ? -18.219 -13.344 6.602 1 95.5 337 PHE B O 1
ATOM 5593 N N . ASN B 1 338 ? -18.281 -12.836 4.434 1 92.31 338 ASN B N 1
ATOM 5594 C CA . ASN B 1 338 ? -19.719 -13.086 4.348 1 92.31 338 ASN B CA 1
ATOM 5595 C C . ASN B 1 338 ? -20.016 -14.578 4.199 1 92.31 338 ASN B C 1
ATOM 5597 O O . ASN B 1 338 ? -19.203 -15.328 3.65 1 92.31 338 ASN B O 1
ATOM 5601 N N . GLU B 1 339 ? -21.219 -14.945 4.555 1 92.06 339 GLU B N 1
ATOM 5602 C CA . GLU B 1 339 ? -21.625 -16.344 4.508 1 92.06 339 GLU B CA 1
ATOM 5603 C C . GLU B 1 339 ? -21.578 -16.891 3.084 1 92.06 339 GLU B C 1
ATOM 5605 O O . GLU B 1 339 ? -21.219 -18.047 2.867 1 92.06 339 GLU B O 1
ATOM 5610 N N . VAL B 1 340 ? -21.906 -16.094 2.162 1 90.12 340 VAL B N 1
ATOM 5611 C CA . VAL B 1 340 ? -21.984 -16.516 0.769 1 90.12 340 VAL B CA 1
ATOM 5612 C C . VAL B 1 340 ? -20.578 -16.844 0.248 1 90.12 340 VAL B C 1
ATOM 5614 O O . VAL B 1 340 ? -20.422 -17.547 -0.752 1 90.12 340 VAL B O 1
ATOM 5617 N N . GLU B 1 341 ? -19.578 -16.312 0.933 1 91.62 341 GLU B N 1
ATOM 5618 C CA . GLU B 1 341 ? -18.188 -16.516 0.526 1 91.62 341 GLU B CA 1
ATOM 5619 C C . GLU B 1 341 ? -17.625 -17.812 1.103 1 91.62 341 GLU B C 1
ATOM 5621 O O . GLU B 1 341 ? -16.562 -18.281 0.674 1 91.62 341 GLU B O 1
ATOM 5626 N N . LEU B 1 342 ? -18.344 -18.406 2.07 1 93.69 342 LEU B N 1
ATOM 5627 C CA . LEU B 1 342 ? -17.812 -19.547 2.814 1 93.69 342 LEU B CA 1
ATOM 5628 C C . LEU B 1 342 ? -18.484 -20.844 2.354 1 93.69 342 LEU B C 1
ATOM 5630 O O . LEU B 1 342 ? -18.25 -21.891 2.936 1 93.69 342 LEU B O 1
ATOM 5634 N N . VAL B 1 343 ? -19.156 -20.797 1.322 1 93.88 343 VAL B N 1
ATOM 5635 C CA . VAL B 1 343 ? -19.859 -21.969 0.826 1 93.88 343 VAL B CA 1
ATOM 5636 C C . VAL B 1 343 ? -18.859 -22.953 0.202 1 93.88 343 VAL B C 1
ATOM 5638 O O . VAL B 1 343 ? -17.75 -22.562 -0.165 1 93.88 343 VAL B O 1
ATOM 5641 N N . LYS B 1 344 ? -19.328 -24.219 0.191 1 96.12 344 LYS B N 1
ATOM 5642 C CA . LYS B 1 344 ? -18.609 -25.188 -0.641 1 96.12 344 LYS B CA 1
ATOM 5643 C C . LYS B 1 344 ? -18.922 -24.984 -2.119 1 96.12 344 LYS B C 1
ATOM 5645 O O . LYS B 1 344 ? -20.078 -25.062 -2.531 1 96.12 344 LYS B O 1
ATOM 5650 N N . TRP B 1 345 ? -17.922 -24.781 -2.869 1 96.19 345 TRP B N 1
ATOM 5651 C CA . TRP B 1 345 ? -18.125 -24.391 -4.262 1 96.19 345 TRP B CA 1
ATOM 5652 C C . TRP B 1 345 ? -18.438 -25.609 -5.125 1 96.19 345 TRP B C 1
ATOM 5654 O O . TRP B 1 345 ? -17.797 -26.656 -4.984 1 96.19 345 TRP B O 1
ATOM 5664 N N . ASP B 1 346 ? -19.469 -25.5 -5.926 1 96.81 346 ASP B N 1
ATOM 5665 C CA . ASP B 1 346 ? -19.766 -26.438 -7.008 1 96.81 346 ASP B CA 1
ATOM 5666 C C . ASP B 1 346 ? -19.812 -25.703 -8.352 1 96.81 346 ASP B C 1
ATOM 5668 O O . ASP B 1 346 ? -19.594 -24.5 -8.422 1 96.81 346 ASP B O 1
ATOM 5672 N N . GLN B 1 347 ? -20.047 -26.5 -9.359 1 96.38 347 GLN B N 1
ATOM 5673 C CA . GLN B 1 347 ? -19.953 -25.938 -10.703 1 96.38 347 GLN B CA 1
ATOM 5674 C C . GLN B 1 347 ? -20.953 -24.812 -10.883 1 96.38 347 GLN B C 1
ATOM 5676 O O . GLN B 1 347 ? -20.625 -23.781 -11.492 1 96.38 347 GLN B O 1
ATOM 5681 N N . LEU B 1 348 ? -22.141 -24.938 -10.375 1 95.56 348 LEU B N 1
ATOM 5682 C CA . LEU B 1 348 ? -23.203 -23.969 -10.57 1 95.56 348 LEU B CA 1
ATOM 5683 C C . LEU B 1 348 ? -22.922 -22.688 -9.789 1 95.56 348 LEU B C 1
ATOM 5685 O O . LEU B 1 348 ? -23.047 -21.578 -10.328 1 95.56 348 LEU B O 1
ATOM 5689 N N . THR B 1 349 ? -22.609 -22.875 -8.516 1 95.62 349 THR B N 1
ATOM 5690 C CA . THR B 1 349 ? -22.328 -21.703 -7.688 1 95.62 349 THR B CA 1
ATOM 5691 C C . THR B 1 349 ? -21.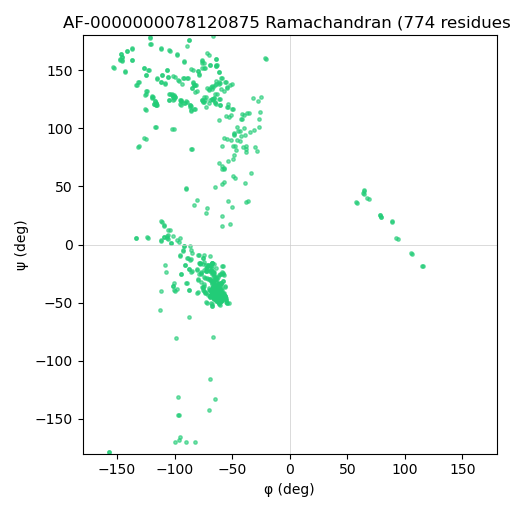078 -20.984 -8.172 1 95.62 349 THR B C 1
ATOM 5693 O O . THR B 1 349 ? -21 -19.75 -8.125 1 95.62 349 THR B O 1
ATOM 5696 N N . PHE B 1 350 ? -20.156 -21.766 -8.625 1 97.31 350 PHE B N 1
ATOM 5697 C CA . PHE B 1 350 ? -18.938 -21.203 -9.211 1 97.31 350 PHE B CA 1
ATOM 5698 C C . PHE B 1 350 ? -19.266 -20.359 -10.43 1 97.31 350 PHE B C 1
ATOM 5700 O O . PHE B 1 350 ? -18.859 -19.188 -10.508 1 97.31 350 PHE B O 1
ATOM 5707 N N . ALA B 1 351 ? -20 -20.891 -11.305 1 95.5 351 ALA B N 1
ATOM 5708 C CA . ALA B 1 351 ? -20.344 -20.203 -12.547 1 95.5 351 ALA B CA 1
ATOM 5709 C C . ALA B 1 351 ? -21.125 -18.922 -12.258 1 95.5 351 ALA B C 1
ATOM 5711 O O . ALA B 1 351 ? -20.984 -17.922 -12.969 1 95.5 351 ALA B O 1
ATOM 5712 N N . SER B 1 352 ? -21.922 -18.938 -11.227 1 95 352 SER B N 1
ATOM 5713 C CA . SER B 1 352 ? -22.75 -17.781 -10.883 1 95 352 SER B CA 1
ATOM 5714 C C . SER B 1 352 ? -21.922 -16.688 -10.203 1 95 352 SER B C 1
ATOM 5716 O O . SER B 1 352 ? -22.266 -15.508 -10.289 1 95 352 SER B O 1
ATOM 5718 N N . ALA B 1 353 ? -20.875 -17.094 -9.641 1 96 353 ALA B N 1
ATOM 5719 C CA . ALA B 1 353 ? -20.109 -16.172 -8.797 1 96 353 ALA B CA 1
ATOM 5720 C C . ALA B 1 353 ? -18.984 -15.508 -9.586 1 96 353 ALA B C 1
ATOM 5722 O O . ALA B 1 353 ? -18.547 -14.414 -9.242 1 96 353 ALA B O 1
ATOM 5723 N N . VAL B 1 354 ? -18.5 -16.109 -10.625 1 97.19 354 VAL B N 1
ATOM 5724 C CA . VAL B 1 354 ? -17.391 -15.578 -11.406 1 97.19 354 VAL B CA 1
ATOM 5725 C C . VAL B 1 354 ? -17.891 -14.422 -12.273 1 97.19 354 VAL B C 1
ATOM 5727 O O . VAL B 1 354 ? -18.797 -14.594 -13.094 1 97.19 354 VAL B O 1
ATOM 5730 N N . GLY B 1 355 ? -17.312 -13.242 -12.133 1 97.25 355 GLY B N 1
ATOM 5731 C CA . GLY B 1 355 ? -17.75 -12.047 -12.828 1 97.25 355 GLY B CA 1
ATOM 5732 C C . GLY B 1 355 ? -17.109 -11.883 -14.195 1 97.25 355 GLY B C 1
ATOM 5733 O O . GLY B 1 355 ? -16.25 -12.68 -14.586 1 97.25 355 GLY B O 1
ATOM 5734 N N . PRO B 1 356 ? -17.547 -10.836 -14.891 1 97.94 356 PRO B N 1
ATOM 5735 C CA . PRO B 1 356 ? -17.078 -10.633 -16.266 1 97.94 356 PRO B CA 1
ATOM 5736 C C . PRO B 1 356 ? -15.57 -10.422 -16.359 1 97.94 356 PRO B C 1
ATOM 5738 O O . PRO B 1 356 ? -14.945 -10.836 -17.344 1 97.94 356 PRO B O 1
ATOM 5741 N N . ALA B 1 357 ? -14.992 -9.781 -15.367 1 98.5 357 ALA B N 1
ATOM 5742 C CA . ALA B 1 357 ? -13.555 -9.555 -15.391 1 98.5 357 ALA B CA 1
ATOM 5743 C C . ALA B 1 357 ? -12.789 -10.875 -15.422 1 98.5 357 ALA B C 1
ATOM 5745 O O . ALA B 1 357 ? -11.883 -11.055 -16.234 1 98.5 357 ALA B O 1
ATOM 5746 N N . ALA B 1 358 ? -13.188 -11.766 -14.531 1 98.5 358 ALA B N 1
ATOM 5747 C CA . ALA B 1 358 ? -12.516 -13.062 -14.453 1 98.5 358 ALA B CA 1
ATOM 5748 C C . ALA B 1 358 ? -12.719 -13.867 -15.734 1 98.5 358 ALA B C 1
ATOM 5750 O O . ALA B 1 358 ? -11.797 -14.523 -16.219 1 98.5 358 ALA B O 1
ATOM 5751 N N . VAL B 1 359 ? -13.914 -13.805 -16.266 1 98.06 359 VAL B N 1
ATOM 5752 C CA . VAL B 1 359 ? -14.227 -14.539 -17.484 1 98.06 359 VAL B CA 1
ATOM 5753 C C . VAL B 1 359 ? -13.359 -14.023 -18.625 1 98.06 359 VAL B C 1
ATOM 5755 O O . VAL B 1 359 ? -12.711 -14.805 -19.328 1 98.06 359 VAL B O 1
ATOM 5758 N N . GLU B 1 360 ? -13.312 -12.75 -18.781 1 98.31 360 GLU B N 1
ATOM 5759 C CA . GLU B 1 360 ? -12.586 -12.148 -19.891 1 98.31 360 GLU B CA 1
ATOM 5760 C C . GLU B 1 360 ? -11.078 -12.328 -19.734 1 98.31 360 GLU B C 1
ATOM 5762 O O . GLU B 1 360 ? -10.383 -12.672 -20.703 1 98.31 360 GLU B O 1
ATOM 5767 N N . LEU B 1 361 ? -10.578 -12.094 -18.562 1 98.69 361 LEU B N 1
ATOM 5768 C CA . LEU B 1 361 ? -9.141 -12.172 -18.328 1 98.69 361 LEU B CA 1
ATOM 5769 C C . LEU B 1 361 ? -8.656 -13.609 -18.438 1 98.69 361 LEU B C 1
ATOM 5771 O O . LEU B 1 361 ? -7.57 -13.867 -18.953 1 98.69 361 LEU B O 1
ATOM 5775 N N . LEU B 1 362 ? -9.43 -14.555 -17.922 1 98.69 362 LEU B N 1
ATOM 5776 C CA . LEU B 1 362 ? -9.086 -15.961 -18.047 1 98.69 362 LEU B CA 1
ATOM 5777 C C . LEU B 1 362 ? -9.047 -16.375 -19.516 1 98.69 362 LEU B C 1
ATOM 5779 O O . LEU B 1 362 ? -8.094 -17.016 -19.969 1 98.69 362 LEU B O 1
ATOM 5783 N N . ALA B 1 363 ? -10.07 -15.977 -20.234 1 98.25 363 ALA B N 1
ATOM 5784 C CA . ALA B 1 363 ? -10.125 -16.312 -21.656 1 98.25 363 ALA B CA 1
ATOM 5785 C C . ALA B 1 363 ? -8.93 -15.727 -22.406 1 98.25 363 ALA B C 1
ATOM 5787 O O . ALA B 1 363 ? -8.32 -16.406 -23.234 1 98.25 363 ALA B O 1
ATOM 5788 N N . GLY B 1 364 ? -8.68 -14.484 -22.125 1 98.31 364 GLY B N 1
ATOM 5789 C CA . GLY B 1 364 ? -7.523 -13.852 -22.75 1 98.31 364 GLY B CA 1
ATOM 5790 C C . GLY B 1 364 ? -6.215 -14.547 -22.422 1 98.31 364 GLY B C 1
ATOM 5791 O O . GLY B 1 364 ? -5.352 -14.703 -23.281 1 98.31 364 GLY B O 1
ATOM 5792 N N . GLY B 1 365 ? -6.027 -14.93 -21.172 1 98.19 365 GLY B N 1
ATOM 5793 C CA . GLY B 1 365 ? -4.844 -15.672 -20.75 1 98.19 365 GLY B CA 1
ATOM 5794 C C . GLY B 1 365 ? -4.707 -17.016 -21.453 1 98.19 365 GLY B C 1
ATOM 5795 O O . GLY B 1 365 ? -3.617 -17.375 -21.891 1 98.19 365 GLY B O 1
ATOM 5796 N N . LEU B 1 366 ? -5.848 -17.703 -21.562 1 98.31 366 LEU B N 1
ATOM 5797 C CA . LEU B 1 366 ? -5.855 -19 -22.219 1 98.31 366 LEU B CA 1
ATOM 5798 C C . LEU B 1 366 ? -5.457 -18.859 -23.688 1 98.31 366 LEU B C 1
ATOM 5800 O O . LEU B 1 366 ? -4.664 -19.656 -24.203 1 98.31 366 LEU B O 1
ATOM 5804 N N . ASP B 1 367 ? -6.004 -17.812 -24.312 1 98.12 367 ASP B N 1
ATOM 5805 C CA . ASP B 1 367 ? -5.656 -17.562 -25.719 1 98.12 367 ASP B CA 1
ATOM 5806 C C . ASP B 1 367 ? -4.16 -17.281 -25.859 1 98.12 367 ASP B C 1
ATOM 5808 O O . ASP B 1 367 ? -3.523 -17.766 -26.797 1 98.12 367 ASP B O 1
ATOM 5812 N N . GLY B 1 368 ? -3.67 -16.516 -24.938 1 97.81 368 GLY B N 1
ATOM 5813 C CA . GLY B 1 368 ? -2.246 -16.219 -24.969 1 97.81 368 GLY B CA 1
ATOM 5814 C C . GLY B 1 368 ? -1.375 -17.438 -24.812 1 97.81 368 GLY B C 1
ATOM 5815 O O . GLY B 1 368 ? -0.427 -17.641 -25.578 1 97.81 368 GLY B O 1
ATOM 5816 N N . TYR B 1 369 ? -1.695 -18.297 -23.906 1 97.56 369 TYR B N 1
ATOM 5817 C CA . TYR B 1 369 ? -0.934 -19.516 -23.656 1 97.56 369 TYR B CA 1
ATOM 5818 C C . TYR B 1 369 ? -1.054 -20.484 -24.828 1 97.56 369 TYR B C 1
ATOM 5820 O O . TYR B 1 369 ? -0.069 -21.109 -25.219 1 97.56 369 TYR B O 1
ATOM 5828 N N . ALA B 1 370 ? -2.264 -20.609 -25.359 1 97.5 370 ALA B N 1
ATOM 5829 C CA . ALA B 1 370 ? -2.475 -21.469 -26.516 1 97.5 370 ALA B CA 1
ATOM 5830 C C . ALA B 1 370 ? -1.655 -21 -27.719 1 97.5 370 ALA B C 1
ATOM 5832 O O . ALA B 1 370 ? -1.062 -21.812 -28.422 1 97.5 370 ALA B O 1
ATOM 5833 N N . ASN B 1 371 ? -1.692 -19.703 -27.891 1 97.81 371 ASN B N 1
ATOM 5834 C CA . ASN B 1 371 ? -0.91 -19.141 -28.984 1 97.81 371 ASN B CA 1
ATOM 5835 C C . ASN B 1 371 ? 0.579 -19.438 -28.812 1 97.81 371 ASN B C 1
ATOM 5837 O O . ASN B 1 371 ? 1.265 -19.75 -29.781 1 97.81 371 ASN B O 1
ATOM 5841 N N . GLN B 1 372 ? 1.07 -19.344 -27.656 1 96.62 372 GLN B N 1
ATOM 5842 C CA . GLN B 1 372 ? 2.477 -19.625 -27.391 1 96.62 372 GLN B CA 1
ATOM 5843 C C . GLN B 1 372 ? 2.791 -21.094 -27.656 1 96.62 372 GLN B C 1
ATOM 5845 O O . GLN B 1 372 ? 3.834 -21.422 -28.219 1 96.62 372 GLN B O 1
ATOM 5850 N N . ALA B 1 373 ? 1.915 -21.969 -27.203 1 96.62 373 ALA B N 1
ATOM 5851 C CA . ALA B 1 373 ? 2.096 -23.391 -27.453 1 96.62 373 ALA B CA 1
ATOM 5852 C C . ALA B 1 373 ? 2.137 -23.688 -28.953 1 96.62 373 ALA B C 1
ATOM 5854 O O . ALA B 1 373 ? 2.971 -24.484 -29.406 1 96.62 373 ALA B O 1
ATOM 5855 N N . ASN B 1 374 ? 1.212 -23.047 -29.688 1 96.94 374 ASN B N 1
ATOM 5856 C CA . ASN B 1 374 ? 1.199 -23.203 -31.141 1 96.94 374 ASN B CA 1
ATOM 5857 C C . ASN B 1 374 ? 2.512 -22.734 -31.766 1 96.94 374 ASN B C 1
ATOM 5859 O O . ASN B 1 374 ? 3.039 -23.391 -32.656 1 96.94 374 ASN B O 1
ATOM 5863 N N . ARG B 1 375 ? 3.002 -21.656 -31.25 1 96.94 375 ARG B N 1
ATOM 5864 C CA . ARG B 1 375 ? 4.246 -21.094 -31.781 1 96.94 375 ARG B CA 1
ATOM 5865 C C . ARG B 1 375 ? 5.422 -22.031 -31.5 1 96.94 375 ARG B C 1
ATOM 5867 O O . ARG B 1 375 ? 6.332 -22.156 -32.312 1 96.94 375 ARG B O 1
ATOM 5874 N N . VAL B 1 376 ? 5.445 -22.672 -30.359 1 96.94 376 VAL B N 1
ATOM 5875 C CA . VAL B 1 376 ? 6.484 -23.641 -30.047 1 96.94 376 VAL B CA 1
ATOM 5876 C C . VAL B 1 376 ? 6.422 -24.812 -31.031 1 96.94 376 VAL B C 1
ATOM 5878 O O . VAL B 1 376 ? 7.449 -25.219 -31.578 1 96.94 376 VAL B O 1
ATOM 5881 N N . GLU B 1 377 ? 5.23 -25.328 -31.25 1 95.88 377 GLU B N 1
ATOM 5882 C CA . GLU B 1 377 ? 5.062 -26.453 -32.188 1 95.88 377 GLU B CA 1
ATOM 5883 C C . GLU B 1 377 ? 5.48 -26.078 -33.594 1 95.88 377 GLU B C 1
ATOM 5885 O O . GLU B 1 377 ? 6.109 -26.875 -34.281 1 95.88 377 GLU B O 1
ATOM 5890 N N . GLU B 1 378 ? 5.117 -24.859 -33.969 1 95.56 378 GLU B N 1
ATOM 5891 C CA . GLU B 1 378 ? 5.543 -24.391 -35.281 1 95.56 378 GLU B CA 1
ATOM 5892 C C . GLU B 1 378 ? 7.066 -24.312 -35.375 1 95.56 378 GLU B C 1
ATOM 5894 O O . GLU B 1 378 ? 7.652 -24.719 -36.375 1 95.56 378 GLU B O 1
ATOM 5899 N N . LEU B 1 379 ? 7.617 -23.75 -34.375 1 95.31 379 LEU B N 1
ATOM 5900 C CA . LEU B 1 379 ? 9.07 -23.625 -34.344 1 95.31 379 LEU B CA 1
ATOM 5901 C C . LEU B 1 379 ? 9.727 -25.016 -34.375 1 95.31 379 LEU B C 1
ATOM 5903 O O . LEU B 1 379 ? 10.695 -25.219 -35.094 1 95.31 379 LEU B O 1
ATOM 5907 N N . PHE B 1 380 ? 9.227 -25.969 -33.594 1 95.38 380 PHE B N 1
ATOM 5908 C CA . PHE B 1 380 ? 9.758 -27.312 -33.562 1 95.38 380 PHE B CA 1
ATOM 5909 C C . PHE B 1 380 ? 9.602 -28 -34.938 1 95.38 380 PHE B C 1
ATOM 5911 O O . PHE B 1 380 ? 10.453 -28.781 -35.344 1 95.38 380 PHE B O 1
ATOM 5918 N N . GLY B 1 381 ? 8.508 -27.719 -35.562 1 93.12 381 GLY B N 1
ATOM 5919 C CA . GLY B 1 381 ? 8.312 -28.234 -36.906 1 93.12 381 GLY B CA 1
ATOM 5920 C C . GLY B 1 381 ? 9.375 -27.766 -37.875 1 93.12 381 GLY B C 1
ATOM 5921 O O . GLY B 1 381 ? 9.758 -28.5 -38.812 1 93.12 381 GLY B O 1
ATOM 5922 N N . LYS B 1 382 ? 9.859 -26.578 -37.688 1 92.31 382 LYS B N 1
ATOM 5923 C CA . LYS B 1 382 ? 10.891 -26.016 -38.562 1 92.31 382 LYS B CA 1
ATOM 5924 C C . LYS B 1 382 ? 12.273 -26.562 -38.188 1 92.31 382 LYS B C 1
ATOM 5926 O O . LYS B 1 382 ? 13.156 -26.625 -39.062 1 92.31 382 LYS B O 1
ATOM 5931 N N . LEU B 1 383 ? 12.445 -26.875 -36.969 1 89.69 383 LEU B N 1
ATOM 5932 C CA . LEU B 1 383 ? 13.75 -27.312 -36.5 1 89.69 383 LEU B CA 1
ATOM 5933 C C . LEU B 1 383 ? 13.938 -28.812 -36.719 1 89.69 383 LEU B C 1
ATOM 5935 O O . LEU B 1 383 ? 15.062 -29.297 -36.75 1 89.69 383 LEU B O 1
ATOM 5939 N N . TRP B 1 384 ? 12.914 -29.547 -36.812 1 86.44 384 TRP B N 1
ATOM 5940 C CA . TRP B 1 384 ? 12.977 -31 -36.938 1 86.44 384 TRP B CA 1
ATOM 5941 C C . TRP B 1 384 ? 12.875 -31.422 -38.406 1 86.44 384 TRP B C 1
ATOM 5943 O O . TRP B 1 384 ? 12.039 -30.906 -39.156 1 86.44 384 TRP B O 1
ATOM 5953 N N . PRO B 1 385 ? 13.578 -32.406 -38.938 1 81.81 385 PRO B N 1
ATOM 5954 C CA . PRO B 1 385 ? 14.523 -33.219 -38.156 1 81.81 385 PRO B CA 1
ATOM 5955 C C . PRO B 1 385 ? 15.852 -32.5 -37.938 1 81.81 385 PRO B C 1
ATOM 5957 O O . PRO B 1 385 ? 16.203 -31.594 -38.688 1 81.81 385 PRO B O 1
ATOM 5960 N N . PRO B 1 386 ? 16.422 -32.781 -36.75 1 74.81 386 PRO B N 1
ATOM 5961 C CA . PRO B 1 386 ? 17.734 -32.156 -36.562 1 74.81 386 PRO B CA 1
ATOM 5962 C C . PRO B 1 386 ? 18.75 -32.562 -37.625 1 74.81 386 PRO B C 1
ATOM 5964 O O . PRO B 1 386 ? 18.609 -33.594 -38.25 1 74.81 386 PRO B O 1
ATOM 5967 N N . PRO B 1 387 ? 19.609 -31.5 -38 1 60.22 387 PRO B N 1
ATOM 5968 C CA . PRO B 1 387 ? 20.594 -31.812 -39.062 1 60.22 387 PRO B CA 1
ATOM 5969 C C . PRO B 1 387 ? 21.359 -33.094 -38.75 1 60.22 387 PRO B C 1
ATOM 5971 O O . PRO B 1 387 ? 21.562 -33.469 -37.594 1 60.22 387 PRO B O 1
ATOM 5974 N N . ASN B 1 388 ? 21.188 -34.156 -39.625 1 51.56 388 ASN B N 1
ATOM 5975 C CA . ASN B 1 388 ? 21.922 -35.406 -39.625 1 51.56 388 ASN B CA 1
ATOM 5976 C C . ASN B 1 388 ? 23.328 -35.219 -39.062 1 51.56 388 ASN B C 1
ATOM 5978 O O . ASN B 1 388 ? 24.109 -34.406 -39.531 1 51.56 388 ASN B O 1
ATOM 5982 N N . VAL B 1 389 ? 23.516 -35.188 -37.781 1 39 389 VAL B N 1
ATOM 5983 C CA . VAL B 1 389 ? 24.906 -35.594 -37.531 1 39 389 VAL B CA 1
ATOM 5984 C C . VAL B 1 389 ? 25.094 -37.062 -37.844 1 39 389 VAL B C 1
ATOM 5986 O O . VAL B 1 389 ? 24.156 -37.875 -37.688 1 39 389 VAL B O 1
#

Foldseek 3Di:
DPDDPDDDDDDDDDDDDDPCPPPPCVVVVPPPVPDPPPPPPPPPPPPPVPPFAFLLNQLCVQAQEAADDLDVVLCVVPPHQEEEQALVSLVVLVVDPDDPLVVQLLVLLVDPVLVPDPDLVSSLVSSVLSSQLSSLLVVLVRHNAAYEYEDQLVCQQPLVVRLVRVVVSVVSNVVVPDDQRRYEYEHEQDVSRLQSLLVCVVVVRAYAYDLDDDLLSLLSNLVSQHAEYEAEQVLNQVCLVVDDDFPQCVVQVVVVHRSSLVSQQLSLLSCLQVVGNHAYEYHNQDAVVSSLSNGNGHYYHDYSVRSVVRRPGGDDPDPVRRRDHNGDSVVSNVDDDDPLSVDNDDPVSSVVNDGPSSVVSSVVVSVVSNVSSVVSSVVSVVCPPPDDD/DDPPDDDDDDDDDDDDDDDPPPPPPVPPPPPPVPPPPDPPPPPPPPPPPPPFAFLLNQLCVQAAEAADDLDVVVCVVPPHQEEEQALVSLVVLVVDPDDPLVVQLLVLLVDPVLVPDPDLVSSLVSSVLSSQLSSLLVVLVRHNAAYEYEFQLVCQQPLVVRLVRVVVSVVSNVVVPDDQRRYEYEHELDVSRLQSLLVCVVVVHAYAYDLDADLLSLLSNLVSQHAEYEAEQVLNQVCLVVDDDFPQCVVQVVVVHRSSLVSQQLSLLSCLQVVGNHAYEYHNQDAVVSSLSNGNGHYYHDYSVRSVVRRPGGDDPDPVRRRDHNGDSVVSNVDDDDPLSPDNDDPVSSVVNDGPSSVVSSVVVSVVSNVSSVVSSVVSVVCPPPDDD

Solvent-accessible surface area (backbone atoms only — not comparable to full-atom values): 42527 Å² total; per-residue (Å²): 137,78,81,67,87,79,80,75,83,86,87,88,76,80,88,81,84,71,80,66,80,75,71,78,63,77,68,72,71,74,71,72,73,74,73,76,74,74,72,67,75,71,70,70,71,70,80,64,86,69,65,80,59,20,41,41,58,58,51,51,74,46,20,47,58,27,63,58,66,66,53,68,73,51,35,73,78,45,67,33,47,46,48,71,36,38,48,61,34,52,47,46,42,71,71,44,83,88,44,88,55,41,57,30,44,50,50,22,66,63,35,65,76,36,64,65,43,83,49,63,68,59,20,38,52,42,27,48,54,41,22,46,42,40,41,35,52,54,45,45,74,69,21,88,42,42,27,29,38,58,52,68,43,84,34,35,82,30,33,67,55,44,46,53,50,50,52,52,50,50,53,54,32,51,76,69,71,48,64,69,90,41,42,29,39,27,35,48,49,38,72,33,28,33,52,29,32,27,57,38,33,74,73,70,42,46,25,26,35,30,63,30,65,42,66,55,46,45,52,42,31,37,74,29,50,22,43,29,42,33,35,44,28,43,56,44,41,57,48,56,74,79,50,80,87,27,66,69,48,50,53,28,36,26,70,62,40,59,41,21,60,48,48,52,53,52,47,53,24,51,30,53,52,70,66,40,82,37,39,44,30,44,28,52,45,49,30,64,59,51,51,49,65,47,25,32,38,51,30,37,35,34,41,57,69,49,52,50,52,26,58,72,32,72,53,69,87,52,71,75,43,47,86,65,78,60,43,48,68,71,50,14,64,51,41,71,78,57,73,84,74,68,58,85,72,45,75,65,60,39,63,70,60,53,39,61,61,31,53,52,52,34,51,50,49,37,51,51,47,35,50,33,43,51,51,43,39,52,50,48,56,71,53,49,75,60,80,83,123,137,79,82,72,82,78,81,89,86,89,80,88,80,90,84,86,90,79,85,70,78,74,77,73,72,66,75,72,72,74,73,73,73,73,74,76,72,75,74,67,72,74,70,69,71,69,79,64,87,68,65,80,57,22,41,42,58,56,53,51,73,46,21,47,61,27,63,58,68,67,52,69,73,50,36,73,79,43,66,34,47,46,49,72,36,38,48,62,36,54,50,45,42,72,70,46,82,88,44,88,55,41,57,29,42,52,52,22,64,62,34,64,75,36,64,66,43,81,50,65,68,60,19,39,52,42,28,50,53,41,22,46,43,40,42,36,53,53,46,46,73,69,21,87,41,41,28,30,38,58,52,69,43,84,35,36,82,30,32,67,55,43,46,51,51,51,54,52,49,50,54,56,32,51,74,70,70,46,63,69,89,41,41,28,38,29,35,47,51,39,71,33,26,33,51,29,32,28,55,37,33,73,73,70,44,45,27,28,34,30,64,29,65,40,66,53,47,47,51,40,31,36,75,28,50,24,42,30,41,32,34,43,29,43,56,44,43,57,47,56,75,79,49,82,86,26,65,69,50,50,54,27,36,26,69,60,40,57,40,21,59,49,49,53,52,52,46,52,24,51,30,54,52,72,65,40,80,36,38,45,31,44,27,53,45,49,30,64,61,51,52,51,66,46,27,32,38,51,30,37,36,35,41,56,68,50,51,50,52,26,59,71,32,72,53,70,87,52,73,76,43,47,84,65,78,58,42,48,69,72,49,14,62,51,42,70,78,56,73,86,75,67,58,85,71,46,75,66,59,39,61,71,58,52,38,62,61,30,54,52,52,35,51,52,50,38,52,51,48,35,50,34,44,50,49,43,38,54,50,48,57,70,54,50,75,59,80,83,121